Protein AF-A0A418X822-F1 (afdb_monomer_lite)

Foldseek 3Di:
DDDDPPVVVVVVVVVVVVPPPPPPLPQQAAFDLPQLLFDDPVDPAAAAAEDAFAALQQDLQLLLCQQFQADPPHLCNLVSPVCVVVLSVCLQPQADDLVVLSVLLVVLSVQRVPDDYHPVLVVSLQVLLFVLLQSLLVVLLVVLVVLCVDPSSVVQQDDDVPDNGLNNVSVPQDPGSVVLVVVCVPDADRPAPDHDSSNVSVVSSSNNGRRLSVVSCVQNVVSHPDPHHQQAYEHQDEDQCALRPVNDAGSQGLLSVLVSQLSSCNSNVNNYAYAREADLRQQVVAQDPVSGGPRVVSNCCSVVPRPHQAHEAEQLSAAALADLQPDQVQPPDPRHDPCCRDNCNRVSSRVSSVVVLVVCQVVVHAYEYALELGRHSDNVSSCSSALVSVVVNLVVRPRHAYEHECQQPLGPPDPPCPRNVSSVVLADCDPRHSNVRYHYDNYD

Radius of gyration: 23.37 Å; chains: 1; bounding box: 84×57×50 Å

Structure (mmCIF, N/CA/C/O backbone):
data_AF-A0A418X822-F1
#
_entry.id   AF-A0A418X822-F1
#
loop_
_atom_site.group_PDB
_atom_site.id
_atom_site.type_symbol
_atom_site.label_atom_id
_atom_site.label_alt_id
_atom_site.label_comp_id
_atom_site.label_asym_id
_atom_site.label_entity_id
_atom_site.label_seq_id
_atom_site.pdbx_PDB_ins_code
_atom_site.Cartn_x
_atom_site.Cartn_y
_atom_site.Cartn_z
_atom_site.occupancy
_atom_site.B_iso_or_equiv
_atom_site.auth_seq_id
_atom_site.auth_comp_id
_atom_site.auth_asym_id
_atom_site.auth_atom_id
_atom_site.pdbx_PDB_model_num
ATOM 1 N N . MET A 1 1 ? -56.379 -22.289 -14.860 1.00 42.38 1 MET A N 1
ATOM 2 C CA . MET A 1 1 ? -56.435 -21.810 -16.254 1.00 42.38 1 MET A CA 1
ATOM 3 C C . MET A 1 1 ? -56.665 -20.315 -16.218 1.00 42.38 1 MET A C 1
ATOM 5 O O . MET A 1 1 ? -57.779 -19.919 -15.931 1.00 42.38 1 MET A O 1
ATOM 9 N N . ILE A 1 2 ? -55.594 -19.544 -16.388 1.00 32.06 2 ILE A N 1
ATOM 10 C CA . ILE A 1 2 ? -55.506 -18.194 -16.966 1.00 32.06 2 ILE A CA 1
ATOM 11 C C . ILE A 1 2 ? -53.992 -18.033 -17.164 1.00 32.06 2 ILE A C 1
ATOM 13 O O . ILE A 1 2 ? -53.235 -17.953 -16.198 1.00 32.06 2 ILE A O 1
ATOM 17 N N . ASP A 1 3 ? -53.572 -18.178 -18.418 1.00 32.69 3 ASP A N 1
ATOM 18 C CA . ASP A 1 3 ? -52.209 -17.958 -18.891 1.00 32.69 3 ASP A CA 1
ATOM 19 C C . ASP A 1 3 ? -51.968 -16.448 -18.984 1.00 32.69 3 ASP A C 1
ATOM 21 O O . ASP A 1 3 ? -52.696 -15.753 -19.691 1.00 32.69 3 ASP A O 1
ATOM 25 N N . ASP A 1 4 ? -50.948 -15.946 -18.285 1.00 33.25 4 ASP A N 1
ATOM 26 C CA . ASP A 1 4 ? -50.451 -14.578 -18.456 1.00 33.25 4 ASP A CA 1
ATOM 27 C C . ASP A 1 4 ? -49.202 -14.600 -19.366 1.00 33.25 4 ASP A C 1
ATOM 29 O O . ASP A 1 4 ? -48.134 -15.076 -18.949 1.00 33.25 4 ASP A O 1
ATOM 33 N N . PRO A 1 5 ? -49.306 -14.113 -20.617 1.00 33.47 5 PRO A N 1
ATOM 34 C CA . PRO A 1 5 ? -48.223 -14.139 -21.597 1.00 33.47 5 PRO A CA 1
ATOM 35 C C . PRO A 1 5 ? -47.084 -13.145 -21.299 1.00 33.47 5 PRO A C 1
ATOM 37 O O . PRO A 1 5 ? -46.045 -13.208 -21.958 1.00 33.47 5 PRO A O 1
ATOM 40 N N . HIS A 1 6 ? -47.195 -12.282 -20.281 1.00 33.06 6 HIS A N 1
ATOM 41 C CA . HIS A 1 6 ? -46.160 -11.288 -19.968 1.00 33.06 6 HIS A CA 1
ATOM 42 C C . HIS A 1 6 ? -45.036 -11.799 -19.050 1.00 33.06 6 HIS A C 1
ATOM 44 O O . HIS A 1 6 ? -43.969 -11.187 -18.983 1.00 33.06 6 HIS A O 1
ATOM 50 N N . ARG A 1 7 ? -45.188 -12.971 -18.415 1.00 34.16 7 ARG A N 1
ATOM 51 C CA . ARG A 1 7 ? -44.126 -13.575 -17.579 1.00 34.16 7 ARG A CA 1
ATOM 52 C C . ARG A 1 7 ? -43.014 -14.283 -18.359 1.00 34.16 7 ARG A C 1
ATOM 54 O O . ARG A 1 7 ? -41.956 -14.549 -17.793 1.00 34.16 7 ARG A O 1
ATOM 61 N N . ARG A 1 8 ? -43.210 -14.572 -19.651 1.00 33.53 8 ARG A N 1
ATOM 62 C CA . ARG A 1 8 ? -42.207 -15.276 -20.477 1.00 33.53 8 ARG A CA 1
ATOM 63 C C . ARG A 1 8 ? -41.176 -14.350 -21.131 1.00 33.53 8 ARG A C 1
ATOM 65 O O . ARG A 1 8 ? -40.093 -14.815 -21.468 1.00 33.53 8 ARG A O 1
ATOM 72 N N . ALA A 1 9 ? -41.448 -13.047 -21.224 1.00 32.00 9 ALA A N 1
ATOM 73 C CA . ALA A 1 9 ? -40.507 -12.083 -21.803 1.00 32.00 9 ALA A CA 1
ATOM 74 C C . ALA A 1 9 ? -39.398 -11.634 -20.827 1.00 32.00 9 ALA A C 1
ATOM 76 O O . ALA A 1 9 ? -38.329 -11.228 -21.268 1.00 32.00 9 ALA A O 1
ATOM 77 N N . PHE A 1 10 ? -39.599 -11.758 -19.508 1.00 32.06 10 PHE A N 1
ATOM 78 C CA . PHE A 1 10 ? -38.587 -11.358 -18.516 1.00 32.06 10 PHE A CA 1
ATOM 79 C C . PHE A 1 10 ? -37.545 -12.456 -18.231 1.00 32.06 10 PHE A C 1
ATOM 81 O O . PHE A 1 10 ? -36.406 -12.162 -17.883 1.00 32.06 10 PHE A O 1
ATOM 88 N N . ILE A 1 11 ? -37.897 -13.730 -18.446 1.00 31.81 11 ILE A N 1
ATOM 89 C CA . ILE A 1 11 ? -36.970 -14.862 -18.265 1.00 31.81 11 ILE A CA 1
ATOM 90 C C . ILE A 1 11 ? -36.066 -15.053 -19.499 1.00 31.81 11 ILE A C 1
ATOM 92 O O . ILE A 1 11 ? -34.933 -15.508 -19.366 1.00 31.81 11 ILE A O 1
ATOM 96 N N . ALA A 1 12 ? -36.498 -14.620 -20.689 1.00 29.42 12 ALA A N 1
ATOM 97 C CA . ALA A 1 12 ? -35.682 -14.704 -21.904 1.00 29.42 12 ALA A CA 1
ATOM 98 C C . ALA A 1 12 ? -34.528 -13.676 -21.944 1.00 29.42 12 ALA A C 1
ATOM 100 O O . ALA A 1 12 ? -33.472 -13.971 -22.498 1.00 29.42 12 ALA A O 1
ATOM 101 N N . SER A 1 13 ? -34.674 -12.515 -21.295 1.00 29.12 13 SER A N 1
ATOM 102 C CA . SER A 1 13 ? -33.615 -11.488 -21.238 1.00 29.12 13 SER A CA 1
ATOM 103 C C . SER A 1 13 ? -32.595 -11.709 -20.113 1.00 29.12 13 SER A C 1
ATOM 105 O O . SER A 1 13 ? -31.505 -11.149 -20.162 1.00 29.12 13 SER A O 1
ATOM 107 N N . ALA A 1 14 ? -32.904 -12.555 -19.124 1.00 30.12 14 ALA A N 1
ATOM 108 C CA . ALA A 1 14 ? -31.971 -12.916 -18.051 1.00 30.12 14 ALA A CA 1
ATOM 109 C C . ALA A 1 14 ? -31.027 -14.073 -18.433 1.00 30.12 14 ALA A C 1
ATOM 111 O O . ALA A 1 14 ? -29.955 -14.211 -17.852 1.00 30.12 14 ALA A O 1
ATOM 112 N N . ILE A 1 15 ? -31.383 -14.880 -19.439 1.00 30.41 15 ILE A N 1
ATOM 113 C CA . ILE A 1 15 ? -30.555 -16.009 -19.897 1.00 30.41 15 ILE A CA 1
ATOM 114 C C . ILE A 1 15 ? -29.534 -15.567 -20.963 1.00 30.41 15 ILE A C 1
ATOM 116 O O . ILE A 1 15 ? -28.461 -16.156 -21.066 1.00 30.41 15 ILE A O 1
ATOM 120 N N . ALA A 1 16 ? -29.784 -14.468 -21.683 1.00 29.84 16 ALA A N 1
ATOM 121 C CA . ALA A 1 16 ? -28.857 -13.947 -22.693 1.00 29.84 16 ALA A CA 1
ATOM 122 C C . ALA A 1 16 ? -27.628 -13.203 -22.118 1.00 29.84 16 ALA A C 1
ATOM 124 O O . ALA A 1 16 ? -26.644 -13.030 -22.831 1.00 29.84 16 ALA A O 1
ATOM 125 N N . CYS A 1 17 ? -27.634 -12.822 -20.833 1.00 31.30 17 CYS A N 1
ATOM 126 C CA . CYS A 1 17 ? -26.486 -12.182 -20.166 1.00 31.30 17 CYS A CA 1
ATOM 127 C C . CYS A 1 17 ? -25.678 -13.127 -19.256 1.00 31.30 17 CYS A C 1
ATOM 129 O O . CYS A 1 17 ? -24.655 -12.719 -18.718 1.00 31.30 17 CYS A O 1
ATOM 131 N N . LEU A 1 18 ? -26.097 -14.390 -19.111 1.00 33.25 18 LEU A N 1
ATOM 132 C CA . LEU A 1 18 ? -25.361 -15.432 -18.372 1.00 33.25 18 LEU A CA 1
ATOM 133 C C . LEU A 1 18 ? -24.470 -16.299 -19.282 1.00 33.25 18 LEU A C 1
ATOM 135 O O . LEU A 1 18 ? -23.814 -17.221 -18.808 1.00 33.25 18 LEU A O 1
ATOM 139 N N . GLY A 1 19 ? -24.458 -16.007 -20.587 1.00 26.97 19 GLY A N 1
ATOM 140 C CA . GLY A 1 19 ? -23.707 -16.741 -21.608 1.00 26.97 19 GLY A CA 1
ATOM 141 C C . GLY A 1 19 ? -22.624 -15.927 -22.312 1.00 26.97 19 GLY A C 1
ATOM 142 O O . GLY A 1 19 ? -22.002 -16.448 -23.236 1.00 26.97 19 GLY A O 1
ATOM 143 N N . ALA A 1 20 ? -22.369 -14.679 -21.902 1.00 28.50 20 ALA A N 1
ATOM 144 C CA . ALA A 1 20 ? -21.093 -14.068 -22.246 1.00 28.50 20 ALA A CA 1
ATOM 145 C C . ALA A 1 20 ? -20.038 -14.872 -21.478 1.00 28.50 20 ALA A C 1
ATOM 147 O O . ALA A 1 20 ? -20.106 -14.891 -20.245 1.00 28.50 20 ALA A O 1
ATOM 148 N N . PRO A 1 21 ? -19.108 -15.580 -22.145 1.00 29.61 21 PRO A N 1
ATOM 149 C CA . PRO A 1 21 ? -17.983 -16.131 -21.422 1.00 29.61 21 PRO A CA 1
ATOM 150 C C . PRO A 1 21 ? -17.363 -14.944 -20.689 1.00 29.61 21 PRO A C 1
ATOM 152 O O . PRO A 1 21 ? -16.939 -13.976 -21.326 1.00 29.61 21 PRO A O 1
ATOM 155 N N . LEU A 1 22 ? -17.321 -15.003 -19.350 1.00 35.72 22 LEU A N 1
ATOM 156 C CA . LEU A 1 22 ? -16.230 -14.351 -18.631 1.00 35.72 22 LEU A CA 1
ATOM 157 C C . LEU A 1 22 ? -15.003 -14.652 -19.488 1.00 35.72 22 LEU A C 1
ATOM 159 O O . LEU A 1 22 ? -14.842 -15.840 -19.800 1.00 35.72 22 LEU A O 1
ATOM 163 N N . PRO A 1 23 ? -14.240 -13.648 -19.972 1.00 36.28 23 PRO A N 1
ATOM 164 C CA . PRO A 1 23 ? -13.042 -13.935 -20.741 1.00 36.28 23 PRO A CA 1
ATOM 165 C C . PRO A 1 23 ? -12.311 -14.959 -19.900 1.00 36.28 23 PRO A C 1
ATOM 167 O O . PRO A 1 23 ? -12.003 -14.669 -18.743 1.00 36.28 23 PRO A O 1
ATOM 170 N N . ALA A 1 24 ? -12.248 -16.197 -20.404 1.00 37.31 24 ALA A N 1
ATOM 171 C CA . ALA A 1 24 ? -11.705 -17.298 -19.644 1.00 37.31 24 ALA A CA 1
ATOM 172 C C . ALA A 1 24 ? -10.335 -16.780 -19.258 1.00 37.31 24 ALA A C 1
ATOM 174 O O . ALA A 1 24 ? -9.551 -16.486 -20.163 1.00 37.31 24 ALA A O 1
ATOM 175 N N . LEU A 1 25 ? -10.119 -16.515 -17.963 1.00 43.88 25 LEU A N 1
ATOM 176 C CA . LEU A 1 25 ? -8.808 -16.141 -17.463 1.00 43.88 25 LEU A CA 1
ATOM 177 C C . LEU A 1 25 ? -7.934 -17.258 -17.996 1.00 43.88 25 LEU A C 1
ATOM 179 O O . LEU A 1 25 ? -8.120 -18.411 -17.595 1.00 43.88 25 LEU A O 1
ATOM 183 N N . ALA A 1 26 ? -7.158 -16.948 -19.041 1.00 47.16 26 ALA A N 1
ATOM 184 C CA . ALA A 1 26 ? -6.394 -17.937 -19.771 1.00 47.16 26 ALA A CA 1
ATOM 185 C C . ALA A 1 26 ? -5.609 -18.648 -18.690 1.00 47.16 26 ALA A C 1
ATOM 187 O O . ALA A 1 26 ? -4.900 -17.966 -17.962 1.00 47.16 26 ALA A O 1
ATOM 188 N N . ARG A 1 27 ? -5.886 -19.941 -18.485 1.00 49.88 27 ARG A N 1
ATOM 189 C CA . ARG A 1 27 ? -5.492 -20.672 -17.280 1.00 49.88 27 ARG A CA 1
ATOM 190 C C . ARG A 1 27 ? -3.998 -20.428 -17.063 1.00 49.88 27 ARG A C 1
ATOM 192 O O . ARG A 1 27 ? -3.182 -20.949 -17.823 1.00 49.88 27 ARG A O 1
ATOM 199 N N . ILE A 1 28 ? -3.675 -19.529 -16.134 1.00 53.06 28 ILE A N 1
ATOM 200 C CA . ILE A 1 28 ? -2.300 -19.165 -15.822 1.00 53.06 28 ILE A CA 1
ATOM 201 C C . ILE A 1 28 ? -1.822 -20.342 -14.984 1.00 53.06 28 ILE A C 1
ATOM 203 O O . ILE A 1 28 ? -2.357 -20.584 -13.904 1.00 53.06 28 ILE A O 1
ATOM 207 N N . ASP A 1 29 ? -0.914 -21.146 -15.525 1.00 49.41 29 ASP A N 1
ATOM 208 C CA . ASP A 1 29 ? -0.327 -22.233 -14.748 1.00 49.41 29 ASP A CA 1
ATOM 209 C C . ASP A 1 29 ? 0.813 -21.658 -13.888 1.00 49.41 29 ASP A C 1
ATOM 211 O O . ASP A 1 29 ? 1.578 -20.826 -14.384 1.00 49.41 29 ASP A O 1
ATOM 215 N N . PRO A 1 30 ? 0.933 -22.062 -12.613 1.00 54.09 30 PRO A N 1
ATOM 216 C CA . PRO A 1 30 ? 1.971 -21.579 -11.702 1.00 54.09 30 PRO A CA 1
ATOM 217 C C . PRO A 1 30 ? 3.357 -22.130 -12.076 1.00 54.09 30 PRO A C 1
ATOM 219 O O . PRO A 1 30 ? 3.464 -23.273 -12.525 1.00 54.09 30 PRO A O 1
ATOM 222 N N . VAL A 1 31 ? 4.432 -21.347 -11.887 1.00 63.03 31 VAL A N 1
ATOM 223 C CA . VAL A 1 31 ? 5.757 -21.671 -12.458 1.00 63.03 31 VAL A CA 1
ATOM 224 C C . VAL A 1 31 ? 6.971 -21.429 -11.529 1.00 63.03 31 VAL A C 1
ATOM 226 O O . VAL A 1 31 ? 6.958 -20.554 -10.671 1.00 63.03 31 VAL A O 1
ATOM 229 N N . CYS A 1 32 ? 8.060 -22.180 -11.812 1.00 66.69 32 CYS A N 1
ATOM 230 C CA . CYS A 1 32 ? 9.435 -22.116 -11.282 1.00 66.69 32 CYS A CA 1
ATOM 231 C C . CYS A 1 32 ? 9.448 -22.336 -9.768 1.00 66.69 32 CYS A C 1
ATOM 233 O O . CYS A 1 32 ? 10.233 -21.729 -9.042 1.00 66.69 32 CYS A O 1
ATOM 235 N N . VAL A 1 33 ? 8.579 -23.229 -9.283 1.00 60.28 33 VAL A N 1
ATOM 236 C CA . VAL A 1 33 ? 8.403 -23.531 -7.852 1.00 60.28 33 VAL A CA 1
ATOM 237 C C . VAL A 1 33 ? 9.742 -23.838 -7.169 1.00 60.28 33 VAL A C 1
ATOM 239 O O . VAL A 1 33 ? 9.928 -23.477 -6.010 1.00 60.28 33 VAL A O 1
ATOM 242 N N . ASN A 1 34 ? 10.692 -24.401 -7.923 1.00 61.75 34 ASN A N 1
ATOM 243 C CA . ASN A 1 34 ? 11.988 -24.864 -7.443 1.00 61.75 34 ASN A CA 1
ATOM 244 C C . ASN A 1 34 ? 13.178 -23.974 -7.840 1.00 61.75 34 ASN A C 1
ATOM 246 O O . ASN A 1 34 ? 14.292 -24.487 -7.819 1.00 61.75 34 ASN A O 1
ATOM 250 N N . ASP A 1 35 ? 13.004 -22.709 -8.249 1.00 73.50 35 ASP A N 1
ATOM 251 C CA . ASP A 1 35 ? 14.168 -21.846 -8.520 1.00 73.50 35 ASP A CA 1
ATOM 252 C C . ASP A 1 35 ? 14.951 -21.598 -7.206 1.00 73.50 35 ASP A C 1
ATOM 254 O O . ASP A 1 35 ? 14.470 -20.864 -6.333 1.00 73.50 35 ASP A O 1
ATOM 258 N N . PRO A 1 36 ? 16.160 -22.184 -7.041 1.00 73.19 36 PRO A N 1
ATOM 259 C CA . PRO A 1 36 ? 16.925 -22.078 -5.803 1.00 73.19 36 PRO A CA 1
ATOM 260 C C . PRO A 1 36 ? 17.447 -20.656 -5.541 1.00 73.19 36 PRO A C 1
ATOM 262 O O . PRO A 1 36 ? 17.922 -20.359 -4.443 1.00 73.19 36 PRO A O 1
ATOM 265 N N . ALA A 1 37 ? 17.376 -19.755 -6.530 1.00 72.62 37 ALA A N 1
ATOM 266 C CA . ALA A 1 37 ? 17.734 -18.355 -6.342 1.00 72.62 37 ALA A CA 1
ATOM 267 C C . ALA A 1 37 ? 16.722 -17.612 -5.453 1.00 72.62 37 ALA A C 1
ATOM 269 O O . ALA A 1 37 ? 17.111 -16.673 -4.757 1.00 72.62 37 ALA A O 1
ATOM 270 N N . ILE A 1 38 ? 15.458 -18.050 -5.441 1.00 75.19 38 ILE A N 1
ATOM 271 C CA . ILE A 1 38 ? 14.352 -17.378 -4.737 1.00 75.19 38 ILE A CA 1
ATOM 272 C C . ILE A 1 38 ? 13.680 -18.246 -3.668 1.00 75.19 38 ILE A C 1
ATOM 274 O O . ILE A 1 38 ? 12.797 -17.764 -2.968 1.00 75.19 38 ILE A O 1
ATOM 278 N N . SER A 1 39 ? 14.061 -19.517 -3.520 1.00 77.44 39 SER A N 1
ATOM 279 C CA . SER A 1 39 ? 13.488 -20.404 -2.501 1.00 77.44 39 SER A CA 1
ATOM 280 C C . SER A 1 39 ? 14.402 -21.562 -2.179 1.00 77.44 39 SER A C 1
ATOM 282 O O . SER A 1 39 ? 15.078 -22.086 -3.056 1.00 77.44 39 SER A O 1
ATOM 284 N N . ASP A 1 40 ? 14.390 -21.997 -0.927 1.00 81.38 40 ASP A N 1
ATOM 285 C CA . ASP A 1 40 ? 15.124 -23.180 -0.497 1.00 81.38 40 ASP A CA 1
ATOM 286 C C . ASP A 1 40 ? 14.212 -24.032 0.388 1.00 81.38 40 ASP A C 1
ATOM 288 O O . ASP A 1 40 ? 14.035 -23.754 1.572 1.00 81.38 40 ASP A O 1
ATOM 292 N N . MET A 1 41 ? 13.635 -25.090 -0.193 1.00 79.25 41 MET A N 1
ATOM 293 C CA . MET A 1 41 ? 12.719 -26.000 0.509 1.00 79.25 41 MET A CA 1
ATOM 294 C C . MET A 1 41 ? 13.379 -26.746 1.680 1.00 79.25 41 MET A C 1
ATOM 296 O O . MET A 1 41 ? 12.677 -27.328 2.505 1.00 79.25 41 MET A O 1
ATOM 300 N N . ALA A 1 42 ? 14.714 -26.751 1.771 1.00 84.88 42 ALA A N 1
ATOM 301 C CA . ALA A 1 42 ? 15.433 -27.320 2.907 1.00 84.88 42 ALA A CA 1
ATOM 302 C C . ALA A 1 42 ? 15.568 -26.334 4.085 1.00 84.88 42 ALA A C 1
ATOM 304 O O . ALA A 1 42 ? 16.138 -26.690 5.123 1.00 84.88 42 ALA A O 1
ATOM 305 N N . LYS A 1 43 ? 15.083 -25.093 3.947 1.00 86.00 43 LYS A N 1
ATOM 306 C CA . LYS A 1 43 ? 15.133 -24.052 4.981 1.00 86.00 43 LYS A CA 1
ATOM 307 C C . LYS A 1 43 ? 13.739 -23.759 5.541 1.00 86.00 43 LYS A C 1
ATOM 309 O O . LYS A 1 43 ? 12.735 -24.044 4.895 1.00 86.00 43 LYS A O 1
ATOM 314 N N . PRO A 1 44 ? 13.657 -23.193 6.761 1.00 89.00 44 PRO A N 1
ATOM 315 C CA . PRO A 1 44 ? 12.393 -22.698 7.288 1.00 89.00 44 PRO A CA 1
ATOM 316 C C . PRO A 1 44 ? 11.778 -21.635 6.375 1.00 89.00 44 PRO A C 1
ATOM 318 O O . PRO A 1 44 ? 12.493 -20.755 5.891 1.00 89.00 44 PRO A O 1
ATOM 321 N N . LEU A 1 45 ? 10.452 -21.695 6.234 1.00 88.19 45 LEU A N 1
ATOM 322 C CA . LEU A 1 45 ? 9.659 -20.725 5.486 1.00 88.19 45 LEU A CA 1
ATOM 323 C C . LEU A 1 45 ? 9.949 -19.301 5.973 1.00 88.19 45 LEU A C 1
ATOM 325 O O . LEU A 1 45 ? 9.813 -19.004 7.163 1.00 88.19 45 LEU A O 1
ATOM 329 N N . THR A 1 46 ? 10.310 -18.419 5.048 1.00 89.88 46 THR A N 1
ATOM 330 C CA . THR A 1 46 ? 10.491 -16.993 5.327 1.00 89.88 46 THR A CA 1
ATOM 331 C C . THR A 1 46 ? 9.409 -16.197 4.611 1.00 89.88 46 THR A C 1
ATOM 333 O O . THR A 1 46 ? 9.263 -16.270 3.391 1.00 89.88 46 THR A O 1
ATOM 336 N N . ILE A 1 47 ? 8.643 -15.436 5.391 1.00 90.25 47 ILE A N 1
ATOM 337 C CA . ILE A 1 47 ? 7.515 -14.641 4.910 1.00 90.25 47 ILE A CA 1
ATOM 338 C C . ILE A 1 47 ? 7.830 -13.170 5.153 1.00 90.25 47 ILE A C 1
ATOM 340 O O . ILE A 1 47 ? 8.014 -12.776 6.306 1.00 90.25 47 ILE A O 1
ATOM 344 N N . ASP A 1 48 ? 7.833 -12.360 4.098 1.00 91.31 48 ASP A N 1
ATOM 345 C CA . ASP A 1 48 ? 7.660 -10.919 4.260 1.00 91.31 48 ASP A CA 1
ATOM 346 C C . ASP A 1 48 ? 6.159 -10.617 4.237 1.00 91.31 48 ASP A C 1
ATOM 348 O O . ASP A 1 48 ? 5.478 -10.789 3.226 1.00 91.31 48 ASP A O 1
ATOM 352 N N . THR A 1 49 ? 5.623 -10.205 5.384 1.00 91.31 49 THR A N 1
ATOM 353 C CA . THR A 1 49 ? 4.185 -9.945 5.543 1.00 91.31 49 THR A CA 1
ATOM 354 C C . THR A 1 49 ? 3.764 -8.531 5.129 1.00 91.31 49 THR A C 1
ATOM 356 O O . THR A 1 49 ? 2.572 -8.215 5.183 1.00 91.31 49 THR A O 1
ATOM 359 N N . HIS A 1 50 ? 4.708 -7.672 4.735 1.00 91.50 50 HIS A N 1
ATOM 360 C CA . HIS A 1 50 ? 4.475 -6.245 4.545 1.00 91.50 50 HIS A CA 1
ATOM 361 C C . HIS A 1 50 ? 5.217 -5.679 3.330 1.00 91.50 50 HIS A C 1
ATOM 363 O O . HIS A 1 50 ? 5.990 -4.725 3.426 1.00 91.50 50 HIS A O 1
ATOM 369 N N . THR A 1 51 ? 4.883 -6.189 2.149 1.00 92.44 51 THR A N 1
ATOM 370 C CA . THR A 1 51 ? 5.373 -5.643 0.879 1.00 92.44 51 THR A CA 1
ATOM 371 C C . THR A 1 51 ? 4.326 -4.753 0.214 1.00 92.44 51 THR A C 1
ATOM 373 O O . THR A 1 51 ? 3.157 -4.732 0.606 1.00 92.44 51 THR A O 1
ATOM 376 N N . HIS A 1 52 ? 4.728 -3.998 -0.807 1.00 93.19 52 HIS A N 1
ATOM 377 C CA . HIS A 1 52 ? 3.820 -3.210 -1.639 1.00 93.19 52 HIS A CA 1
ATOM 378 C C . HIS A 1 52 ? 4.209 -3.369 -3.108 1.00 93.19 52 HIS A C 1
ATOM 380 O O . HIS A 1 52 ? 5.361 -3.135 -3.464 1.00 93.19 52 HIS A O 1
ATOM 386 N N . PHE A 1 53 ? 3.251 -3.731 -3.964 1.00 93.12 53 PHE A N 1
ATOM 387 C CA . PHE A 1 53 ? 3.451 -3.827 -5.413 1.00 93.12 53 PHE A CA 1
ATOM 388 C C . PHE A 1 53 ? 2.412 -2.966 -6.125 1.00 93.12 53 PHE A C 1
ATOM 390 O O . PHE A 1 53 ? 1.253 -3.354 -6.254 1.00 93.12 53 PHE A O 1
ATOM 397 N N . PHE A 1 54 ? 2.832 -1.787 -6.569 1.00 90.19 54 PHE A N 1
ATOM 398 C CA . PHE A 1 54 ? 2.005 -0.843 -7.316 1.00 90.19 54 PHE A CA 1
ATOM 399 C C . PHE A 1 54 ? 2.821 -0.178 -8.428 1.00 90.19 54 PHE A C 1
ATOM 401 O O . PHE A 1 54 ? 4.047 -0.311 -8.479 1.00 90.19 54 PHE A O 1
ATOM 408 N N . ASN A 1 55 ? 2.136 0.521 -9.331 1.00 92.38 55 ASN A N 1
ATOM 409 C CA . ASN A 1 55 ? 2.754 1.344 -10.366 1.00 92.38 55 ASN A CA 1
ATOM 410 C C . ASN A 1 55 ? 2.120 2.745 -10.452 1.00 92.38 55 ASN A C 1
ATOM 412 O O . ASN A 1 55 ? 1.252 3.109 -9.657 1.00 92.38 55 ASN A O 1
ATOM 416 N N . GLY A 1 56 ? 2.546 3.543 -11.438 1.00 90.12 56 GLY A N 1
ATOM 417 C CA . GLY A 1 56 ? 2.113 4.934 -11.635 1.00 90.12 56 GLY A CA 1
ATOM 418 C C . GLY A 1 56 ? 0.603 5.158 -11.681 1.00 90.12 56 GLY A C 1
ATOM 419 O O . GLY A 1 56 ? 0.138 6.237 -11.320 1.00 90.12 56 GLY A O 1
ATOM 420 N N . ARG A 1 57 ? -0.172 4.146 -12.084 1.00 93.94 57 ARG A N 1
ATOM 421 C CA . ARG A 1 57 ? -1.627 4.234 -12.281 1.00 93.94 57 ARG A CA 1
ATOM 422 C C . ARG A 1 57 ? -2.450 3.844 -11.059 1.00 93.94 57 ARG A C 1
ATOM 424 O O . ARG A 1 57 ? -3.671 3.958 -11.121 1.00 93.94 57 ARG A O 1
ATOM 431 N N . ASP A 1 58 ? -1.807 3.421 -9.972 1.00 93.31 58 ASP A N 1
ATOM 432 C CA . ASP A 1 58 ? -2.491 2.991 -8.744 1.00 93.31 58 ASP A CA 1
ATOM 433 C C . ASP A 1 58 ? -2.716 4.101 -7.740 1.00 93.31 58 ASP A C 1
ATOM 435 O O . ASP A 1 58 ? -3.562 3.966 -6.858 1.00 93.31 58 ASP A O 1
ATOM 439 N N . LEU A 1 59 ? -1.949 5.184 -7.861 1.00 90.12 59 LEU A N 1
ATOM 440 C CA . LEU A 1 59 ? -1.873 6.226 -6.854 1.00 90.12 59 LEU A CA 1
ATOM 441 C C . LEU A 1 59 ? -2.289 7.577 -7.419 1.00 90.12 59 LEU A C 1
ATOM 443 O O . LEU A 1 59 ? -2.012 7.942 -8.565 1.00 90.12 59 LEU A O 1
ATOM 447 N N . GLN A 1 60 ? -2.903 8.369 -6.548 1.00 91.12 60 GLN A N 1
ATOM 448 C CA . GLN A 1 60 ? -3.073 9.804 -6.732 1.00 91.12 60 GLN A CA 1
ATOM 449 C C . GLN A 1 60 ? -1.717 10.474 -6.474 1.00 91.12 60 GLN A C 1
ATOM 451 O O . GLN A 1 60 ? -1.530 11.088 -5.429 1.00 91.12 60 GLN A O 1
ATOM 456 N N . VAL A 1 61 ? -0.741 10.278 -7.372 1.00 88.31 61 VAL A N 1
ATOM 457 C CA . VAL A 1 61 ? 0.688 10.589 -7.147 1.00 88.31 61 VAL A CA 1
ATOM 458 C C . VAL A 1 61 ? 0.898 11.987 -6.574 1.00 88.31 61 VAL A C 1
ATOM 460 O O . VAL A 1 61 ? 1.654 12.150 -5.618 1.00 88.31 61 VAL A O 1
ATOM 463 N N . LYS A 1 62 ? 0.187 12.992 -7.099 1.00 87.62 62 LYS A N 1
ATOM 464 C CA . LYS A 1 62 ? 0.257 14.361 -6.584 1.00 87.62 62 LYS A CA 1
ATOM 465 C C . LYS A 1 62 ? -0.136 14.429 -5.113 1.00 87.62 62 LYS A C 1
ATOM 467 O O . LYS A 1 62 ? 0.590 14.996 -4.299 1.00 87.62 62 LYS A O 1
ATOM 472 N N . GLU A 1 63 ? -1.316 13.916 -4.791 1.00 89.50 63 GLU A N 1
ATOM 473 C CA . GLU A 1 63 ? -1.905 14.045 -3.462 1.00 89.50 63 GLU A CA 1
ATOM 474 C C . GLU A 1 63 ? -1.193 13.136 -2.456 1.00 89.50 63 GLU A C 1
ATOM 476 O O . GLU A 1 63 ? -0.960 13.551 -1.329 1.00 89.50 63 GLU A O 1
ATOM 481 N N . PHE A 1 64 ? -0.751 11.950 -2.879 1.00 88.62 64 PHE A N 1
ATOM 482 C CA . PHE A 1 64 ? 0.103 11.070 -2.085 1.00 88.62 64 PHE A CA 1
ATOM 483 C C . PHE A 1 64 ? 1.408 11.780 -1.723 1.00 88.62 64 PHE A C 1
ATOM 485 O O . PHE A 1 64 ? 1.651 12.080 -0.558 1.00 88.62 64 PHE A O 1
ATOM 492 N N . LEU A 1 65 ? 2.209 12.187 -2.709 1.00 83.44 65 LEU A N 1
ATOM 493 C CA . LEU A 1 65 ? 3.492 12.820 -2.411 1.00 83.44 65 LEU A CA 1
ATOM 494 C C . LEU A 1 65 ? 3.324 14.104 -1.584 1.00 83.44 65 LEU A C 1
ATOM 496 O O . LEU A 1 65 ? 4.053 14.288 -0.613 1.00 83.44 65 LEU A O 1
ATOM 500 N N . SER A 1 66 ? 2.368 14.975 -1.934 1.00 82.94 66 SER A N 1
ATOM 501 C CA . SER A 1 66 ? 2.223 16.295 -1.291 1.00 82.94 66 SER A CA 1
ATOM 502 C C . SER A 1 66 ? 1.562 16.266 0.083 1.00 82.94 66 SER A C 1
ATOM 504 O O . SER A 1 66 ? 1.752 17.209 0.852 1.00 82.94 66 SER A O 1
ATOM 506 N N . GLN A 1 67 ? 0.770 15.235 0.392 1.00 85.06 67 GLN A N 1
ATOM 507 C CA . GLN A 1 67 ? 0.070 15.145 1.672 1.00 85.06 67 GLN A CA 1
ATOM 508 C C . GLN A 1 67 ? 0.711 14.122 2.617 1.00 85.06 67 GLN A C 1
ATOM 510 O O . GLN A 1 67 ? 0.687 14.339 3.825 1.00 85.06 67 GLN A O 1
ATOM 515 N N . THR A 1 68 ? 1.287 13.025 2.114 1.00 82.88 68 THR A N 1
ATOM 516 C CA . THR A 1 68 ? 1.745 11.914 2.965 1.00 82.88 68 THR A CA 1
ATOM 517 C C . THR A 1 68 ? 3.256 11.835 3.102 1.00 82.88 68 THR A C 1
ATOM 519 O O . THR A 1 68 ? 3.757 11.758 4.225 1.00 82.88 68 THR A O 1
ATOM 522 N N . THR A 1 69 ? 3.966 11.832 1.974 1.00 75.38 69 THR A N 1
ATOM 523 C CA . THR A 1 69 ? 5.376 11.412 1.913 1.00 75.38 69 THR A CA 1
ATOM 524 C C . THR A 1 69 ? 6.333 12.585 2.067 1.00 75.38 69 THR A C 1
ATOM 526 O O . THR A 1 69 ? 7.316 12.499 2.797 1.00 75.38 69 THR A O 1
ATOM 529 N N . VAL A 1 70 ? 6.034 13.709 1.416 1.00 73.56 70 VAL A N 1
ATOM 530 C CA . VAL A 1 70 ? 6.887 14.896 1.426 1.00 73.56 70 VAL A CA 1
ATOM 531 C C . VAL A 1 70 ? 6.237 15.955 2.305 1.00 73.56 70 VAL A C 1
ATOM 533 O O . VAL A 1 70 ? 5.297 16.638 1.902 1.00 73.56 70 VAL A O 1
ATOM 536 N N . GLY A 1 71 ? 6.723 16.063 3.543 1.00 68.94 71 GLY A N 1
ATOM 537 C CA . GLY A 1 71 ? 6.238 17.061 4.496 1.00 68.94 71 GLY A CA 1
ATOM 538 C C . GLY A 1 71 ? 6.578 18.496 4.066 1.00 68.94 71 GLY A C 1
ATOM 539 O O . GLY A 1 71 ? 7.533 18.679 3.315 1.00 68.94 71 GLY A O 1
ATOM 540 N N . PRO A 1 72 ? 5.865 19.524 4.570 1.00 68.50 72 PRO A N 1
ATOM 541 C CA . PRO A 1 72 ? 6.135 20.931 4.249 1.00 68.50 72 PRO A CA 1
ATOM 542 C C . PRO A 1 72 ? 7.575 21.391 4.500 1.00 68.50 72 PRO A C 1
ATOM 544 O O . PRO A 1 72 ? 8.048 22.301 3.824 1.00 68.50 72 PRO A O 1
ATOM 547 N N . ASP A 1 73 ? 8.253 20.746 5.449 1.00 64.56 73 ASP A N 1
ATOM 548 C CA . ASP A 1 73 ? 9.633 21.042 5.839 1.00 64.56 73 ASP A CA 1
ATOM 549 C C . ASP A 1 73 ? 10.670 20.295 4.977 1.00 64.56 73 ASP A C 1
ATOM 551 O O . ASP A 1 73 ? 11.870 20.514 5.116 1.00 64.56 73 ASP A O 1
ATOM 555 N N . SER A 1 74 ? 10.225 19.400 4.086 1.00 67.06 74 SER A N 1
ATOM 556 C CA . SER A 1 74 ? 11.105 18.663 3.182 1.00 67.06 74 SER A CA 1
ATOM 557 C C . SER A 1 74 ? 11.601 19.550 2.047 1.00 67.06 74 SER A C 1
ATOM 559 O O . SER A 1 74 ? 10.858 20.334 1.454 1.00 67.06 74 SER A O 1
ATOM 561 N N . GLU A 1 75 ? 12.850 19.332 1.655 1.00 63.84 75 GLU A N 1
ATOM 562 C CA . GLU A 1 75 ? 13.467 20.005 0.517 1.00 63.84 75 GLU A CA 1
ATOM 563 C C . GLU A 1 75 ? 12.756 19.729 -0.815 1.00 63.84 75 GLU A C 1
ATOM 565 O O . GLU A 1 75 ? 12.799 20.552 -1.726 1.00 63.84 75 GLU A O 1
ATOM 570 N N . LEU A 1 76 ? 12.058 18.594 -0.907 1.00 66.06 76 LEU A N 1
ATOM 571 C CA . LEU A 1 76 ? 11.287 18.192 -2.081 1.00 66.06 76 LEU A CA 1
ATOM 572 C C . LEU A 1 76 ? 9.871 18.771 -2.085 1.00 66.06 76 LEU A C 1
ATOM 574 O O . LEU A 1 76 ? 9.141 18.610 -3.063 1.00 66.06 76 LEU A O 1
ATOM 578 N N . TYR A 1 77 ? 9.447 19.448 -1.017 1.00 72.81 77 TYR A N 1
ATOM 579 C CA . TYR A 1 77 ? 8.085 19.962 -0.925 1.00 72.81 77 TYR A CA 1
ATOM 580 C C . TYR A 1 77 ? 7.745 20.977 -2.026 1.00 72.81 77 TYR A C 1
ATOM 582 O O . TYR A 1 77 ? 6.675 20.844 -2.625 1.00 72.81 77 TYR A O 1
ATOM 590 N N . PRO A 1 78 ? 8.622 21.939 -2.391 1.00 68.75 78 PRO A N 1
ATOM 591 C CA . PRO A 1 78 ? 8.366 22.829 -3.522 1.00 68.75 78 PRO A CA 1
ATOM 592 C C . PRO A 1 78 ? 8.216 22.075 -4.851 1.00 68.75 78 PRO A C 1
ATOM 594 O O . PRO A 1 78 ? 7.293 22.379 -5.609 1.00 68.75 78 PRO A O 1
ATOM 597 N N . LEU A 1 79 ? 9.051 21.051 -5.095 1.00 69.50 79 LEU A N 1
ATOM 598 C CA . LEU A 1 79 ? 8.967 20.172 -6.270 1.00 69.50 79 LEU A CA 1
ATOM 599 C C . LEU A 1 79 ? 7.596 19.504 -6.331 1.00 69.50 79 LEU A C 1
ATOM 601 O O . LEU A 1 79 ? 6.863 19.645 -7.303 1.00 69.50 79 LEU A O 1
ATOM 605 N N . VAL A 1 80 ? 7.228 18.792 -5.272 1.00 75.00 80 VAL A N 1
ATOM 606 C CA . VAL A 1 80 ? 5.997 18.005 -5.224 1.00 75.00 80 VAL A CA 1
ATOM 607 C C . VAL A 1 80 ? 4.757 18.899 -5.283 1.00 75.00 80 VAL A C 1
ATOM 609 O O . VAL A 1 80 ? 3.789 18.580 -5.975 1.00 75.00 80 VAL A O 1
ATOM 612 N N . LYS A 1 81 ? 4.783 20.054 -4.615 1.00 75.06 81 LYS A N 1
ATOM 613 C CA . LYS A 1 81 ? 3.678 21.017 -4.628 1.00 75.06 81 LYS A CA 1
ATOM 614 C C . LYS A 1 81 ? 3.507 21.685 -5.994 1.00 75.06 81 LYS A C 1
ATOM 616 O O . LYS A 1 81 ? 2.371 21.854 -6.438 1.00 75.06 81 LYS A O 1
ATOM 621 N N . GLY A 1 82 ? 4.605 22.072 -6.643 1.00 68.31 82 GLY A N 1
ATOM 622 C CA . GLY A 1 82 ? 4.587 22.734 -7.948 1.00 68.31 82 GLY A CA 1
ATOM 623 C C . GLY A 1 82 ? 4.328 21.771 -9.105 1.00 68.31 82 GLY A C 1
ATOM 624 O O . GLY A 1 82 ? 3.590 22.098 -10.030 1.00 68.31 82 GLY A O 1
ATOM 625 N N . LEU A 1 83 ? 4.888 20.563 -9.032 1.00 69.50 83 LEU A N 1
ATOM 626 C CA . LEU A 1 83 ? 4.974 19.629 -10.157 1.00 69.50 83 LEU A CA 1
ATOM 627 C C . LEU A 1 83 ? 4.213 18.329 -9.959 1.00 69.50 83 LEU A C 1
ATOM 629 O O . LEU A 1 83 ? 4.137 17.532 -10.890 1.00 69.50 83 LEU A O 1
ATOM 633 N N . GLY A 1 84 ? 3.613 18.099 -8.791 1.00 76.50 84 GLY A N 1
ATOM 634 C CA . GLY A 1 84 ? 2.893 16.858 -8.519 1.00 76.50 84 GLY A CA 1
ATOM 635 C C . GLY A 1 84 ? 1.809 16.564 -9.559 1.00 76.50 84 GLY A C 1
ATOM 636 O O . GLY A 1 84 ? 1.604 15.410 -9.909 1.00 76.50 84 GLY A O 1
ATOM 637 N N . GLY A 1 85 ? 1.170 17.595 -10.128 1.00 79.81 85 GLY A N 1
ATOM 638 C CA . GLY A 1 85 ? 0.209 17.425 -11.226 1.00 79.81 85 GLY A CA 1
ATOM 639 C C . GLY A 1 85 ? 0.840 16.895 -12.517 1.00 79.81 85 GLY A C 1
ATOM 640 O O . GLY A 1 85 ? 0.256 16.035 -13.169 1.00 79.81 85 GLY A O 1
ATOM 641 N N . MET A 1 86 ? 2.043 17.361 -12.856 1.00 74.00 86 MET A N 1
ATOM 642 C CA . MET A 1 86 ? 2.801 16.859 -14.001 1.00 74.00 86 MET A CA 1
ATOM 643 C C . MET A 1 86 ? 3.304 15.439 -13.737 1.00 74.00 86 MET A C 1
ATOM 645 O O . MET A 1 86 ? 3.056 14.567 -14.558 1.00 74.00 86 MET A O 1
ATOM 649 N N . LEU A 1 87 ? 3.916 15.178 -12.574 1.00 76.94 87 LEU A N 1
ATOM 650 C CA . LEU A 1 87 ? 4.360 13.833 -12.181 1.00 76.94 87 LEU A CA 1
ATOM 651 C C . LEU A 1 87 ? 3.204 12.829 -12.198 1.00 76.94 87 LEU A C 1
ATOM 653 O O . LEU A 1 87 ? 3.359 11.721 -12.702 1.00 76.94 87 LEU A O 1
ATOM 657 N N . GLN A 1 88 ? 2.026 13.231 -11.715 1.00 85.44 88 GLN A N 1
ATOM 658 C CA . GLN A 1 88 ? 0.813 12.427 -11.820 1.00 85.44 88 GLN A CA 1
ATOM 659 C C . GLN A 1 88 ? 0.401 12.205 -13.273 1.00 85.44 88 GLN A C 1
ATOM 661 O O . GLN A 1 88 ? 0.100 11.077 -13.640 1.00 85.44 88 GLN A O 1
ATOM 666 N N . GLY A 1 89 ? 0.406 13.249 -14.106 1.00 82.88 89 GLY A N 1
ATOM 667 C CA . GLY A 1 89 ? 0.128 13.124 -15.535 1.00 82.88 89 GLY A CA 1
ATOM 668 C C . GLY A 1 89 ? 1.045 12.100 -16.204 1.00 82.88 89 GLY A C 1
ATOM 669 O O . GLY A 1 89 ? 0.557 11.178 -16.848 1.00 82.88 89 GLY A O 1
ATOM 670 N N . LEU A 1 90 ? 2.354 12.203 -15.992 1.00 80.38 90 LEU A N 1
ATOM 671 C CA . LEU A 1 90 ? 3.338 11.276 -16.551 1.00 80.38 90 LEU A CA 1
ATOM 672 C C . LEU A 1 90 ? 3.125 9.852 -16.048 1.00 80.38 90 LEU A C 1
ATOM 674 O O . LEU A 1 90 ? 2.990 8.935 -16.853 1.00 80.38 90 LEU A O 1
ATOM 678 N N . ALA A 1 91 ? 3.003 9.677 -14.732 1.00 85.44 91 ALA A N 1
ATOM 679 C CA . ALA A 1 91 ? 2.743 8.380 -14.124 1.00 85.44 91 ALA A CA 1
ATOM 680 C C . ALA A 1 91 ? 1.454 7.746 -14.667 1.00 85.44 91 ALA A C 1
ATOM 682 O O . ALA A 1 91 ? 1.432 6.562 -14.977 1.00 85.44 91 ALA A O 1
ATOM 683 N N . TRP A 1 92 ? 0.385 8.522 -14.840 1.00 90.12 92 TRP A N 1
ATOM 684 C CA . TRP A 1 92 ? -0.901 8.011 -15.312 1.00 90.12 92 TRP A CA 1
ATOM 685 C C . TRP A 1 92 ? -0.910 7.634 -16.797 1.00 90.12 92 TRP A C 1
ATOM 687 O O . TRP A 1 92 ? -1.622 6.702 -17.171 1.00 90.12 92 TRP A O 1
ATOM 697 N N . HIS A 1 93 ? -0.145 8.338 -17.635 1.00 86.88 93 HIS A N 1
ATOM 698 C CA . HIS A 1 93 ? -0.128 8.109 -19.084 1.00 86.88 93 HIS A CA 1
ATOM 699 C C . HIS A 1 93 ? 0.932 7.102 -19.529 1.00 86.88 93 HIS A C 1
ATOM 701 O O . HIS A 1 93 ? 0.728 6.419 -20.529 1.00 86.88 93 HIS A O 1
ATOM 707 N N . LEU A 1 94 ? 2.061 7.032 -18.824 1.00 87.94 94 LEU A N 1
ATOM 708 C CA . LEU A 1 94 ? 3.228 6.269 -19.266 1.00 87.94 94 LEU A CA 1
ATOM 709 C C . LEU A 1 94 ? 3.446 4.990 -18.468 1.00 87.94 94 LEU A C 1
ATOM 711 O O . LEU A 1 94 ? 4.065 4.063 -18.988 1.00 87.94 94 LEU A O 1
ATOM 715 N N . ALA A 1 95 ? 2.943 4.906 -17.233 1.00 90.75 95 ALA A N 1
ATOM 716 C CA . ALA A 1 95 ? 2.984 3.637 -16.529 1.00 90.75 95 ALA A CA 1
ATOM 717 C C . ALA A 1 95 ? 2.035 2.624 -17.196 1.00 90.75 95 ALA A C 1
ATOM 719 O O . ALA A 1 95 ? 0.980 3.005 -17.721 1.00 90.75 95 ALA A O 1
ATOM 720 N N . PRO A 1 96 ? 2.367 1.325 -17.150 1.00 91.75 96 PRO A N 1
ATOM 721 C CA . PRO A 1 96 ? 1.538 0.298 -17.764 1.00 91.75 96 PRO A CA 1
ATOM 722 C C . PRO A 1 96 ? 0.112 0.257 -17.199 1.00 91.75 96 PRO A C 1
ATOM 724 O O . PRO A 1 96 ? -0.078 0.321 -15.979 1.00 91.75 96 PRO A O 1
ATOM 727 N N . ASP A 1 97 ? -0.895 0.114 -18.069 1.00 93.25 97 ASP A N 1
ATOM 728 C CA . ASP A 1 97 ? -2.260 -0.202 -17.632 1.00 93.25 97 ASP A CA 1
ATOM 729 C C . ASP A 1 97 ? -2.428 -1.673 -17.260 1.00 93.25 97 ASP A C 1
ATOM 731 O O . ASP A 1 97 ? -1.609 -2.542 -17.560 1.00 93.25 97 ASP A O 1
ATOM 735 N N . ALA A 1 98 ? -3.563 -1.953 -16.624 1.00 93.38 98 ALA A N 1
ATOM 736 C CA . ALA A 1 98 ? -4.006 -3.305 -16.355 1.00 93.38 98 ALA A CA 1
ATOM 737 C C . ALA A 1 98 ? -4.056 -4.175 -17.617 1.00 93.38 98 ALA A C 1
ATOM 739 O O . ALA A 1 98 ? -3.668 -5.336 -17.574 1.00 93.38 98 ALA A O 1
ATOM 740 N N . GLN A 1 99 ? -4.506 -3.649 -18.760 1.00 93.81 99 GLN A N 1
ATOM 741 C CA . GLN A 1 99 ? -4.656 -4.462 -19.966 1.00 93.81 99 GLN A CA 1
ATOM 742 C C . GLN A 1 99 ? -3.297 -4.877 -20.551 1.00 93.81 99 GLN A C 1
ATOM 744 O O . GLN A 1 99 ? -3.132 -6.025 -20.971 1.00 93.81 99 GLN A O 1
ATOM 749 N N . SER A 1 100 ? -2.321 -3.968 -20.581 1.00 94.06 100 SER A N 1
ATOM 750 C CA . SER A 1 100 ? -0.946 -4.255 -20.979 1.00 94.06 100 SER A CA 1
ATOM 751 C C . SER A 1 100 ? -0.297 -5.227 -20.010 1.00 94.06 100 SER A C 1
ATOM 753 O O . SER A 1 100 ? 0.346 -6.171 -20.464 1.00 94.06 100 SER A O 1
ATOM 755 N N . GLU A 1 101 ? -0.548 -5.069 -18.708 1.00 94.44 101 GLU A N 1
ATOM 756 C CA . GLU A 1 101 ? -0.064 -6.001 -17.696 1.00 94.44 101 GLU A CA 1
ATOM 757 C C . GLU A 1 101 ? -0.627 -7.409 -17.903 1.00 94.44 101 GLU A C 1
ATOM 759 O O . GLU A 1 101 ? 0.148 -8.356 -17.952 1.00 94.44 101 GLU A O 1
ATOM 764 N N . ARG A 1 102 ? -1.935 -7.572 -18.137 1.00 94.88 102 ARG A N 1
ATOM 765 C CA . ARG A 1 102 ? -2.528 -8.890 -18.437 1.00 94.88 102 ARG A CA 1
ATOM 766 C C . ARG A 1 102 ? -1.916 -9.540 -19.678 1.00 94.88 102 ARG A C 1
ATOM 768 O O . ARG A 1 102 ? -1.636 -10.738 -19.676 1.00 94.88 102 ARG A O 1
ATOM 775 N N . ARG A 1 103 ? -1.675 -8.759 -20.740 1.00 93.19 103 ARG A N 1
ATOM 776 C CA . ARG A 1 103 ? -0.991 -9.257 -21.948 1.00 93.19 103 ARG A CA 1
ATOM 777 C C . ARG A 1 103 ? 0.435 -9.712 -21.635 1.00 93.19 103 ARG A C 1
ATOM 779 O O . ARG A 1 103 ? 0.831 -10.782 -22.091 1.00 93.19 103 ARG A O 1
ATOM 786 N N . ALA A 1 104 ? 1.176 -8.932 -20.851 1.00 91.25 104 ALA A N 1
ATOM 787 C CA . ALA A 1 104 ? 2.523 -9.286 -20.417 1.00 91.25 104 ALA A CA 1
ATOM 788 C C . ALA A 1 104 ? 2.514 -10.548 -19.539 1.00 91.25 104 ALA A C 1
ATOM 790 O O . ALA A 1 104 ? 3.254 -11.482 -19.822 1.00 91.25 104 ALA A O 1
ATOM 791 N N . MET A 1 105 ? 1.614 -10.649 -18.559 1.00 91.75 105 MET A N 1
ATOM 792 C CA . MET A 1 105 ? 1.477 -11.837 -17.710 1.00 91.75 105 MET A CA 1
ATOM 793 C C . MET A 1 105 ? 1.151 -13.095 -18.521 1.00 91.75 105 MET A C 1
ATOM 795 O O . MET A 1 105 ? 1.724 -14.147 -18.255 1.00 91.75 105 MET A O 1
ATOM 799 N N . ALA A 1 106 ? 0.304 -13.002 -19.552 1.00 89.38 106 ALA A N 1
ATOM 800 C CA . ALA A 1 106 ? 0.025 -14.129 -20.445 1.00 89.38 106 ALA A CA 1
ATOM 801 C C . ALA A 1 106 ? 1.276 -14.587 -21.222 1.00 89.38 106 ALA A C 1
ATOM 803 O O . ALA A 1 106 ? 1.518 -15.787 -21.350 1.00 89.38 106 ALA A O 1
ATOM 804 N N . GLN A 1 107 ? 2.095 -13.645 -21.702 1.00 87.38 107 GLN A N 1
ATOM 805 C CA . GLN A 1 107 ? 3.378 -13.954 -22.348 1.00 87.38 107 GLN A CA 1
ATOM 806 C C . GLN A 1 107 ? 4.380 -14.558 -21.360 1.00 87.38 107 GLN A C 1
ATOM 808 O O . GLN A 1 107 ? 5.111 -15.487 -21.703 1.00 87.38 107 GLN A O 1
ATOM 813 N N . TYR A 1 108 ? 4.411 -14.045 -20.128 1.00 87.56 108 TYR A N 1
ATOM 814 C CA . TYR A 1 108 ? 5.275 -14.563 -19.076 1.00 87.56 108 TYR A CA 1
ATOM 815 C C . TYR A 1 108 ? 4.876 -15.982 -18.724 1.00 87.56 108 TYR A C 1
ATOM 817 O O . TYR A 1 108 ? 5.750 -16.833 -18.748 1.00 87.56 108 TYR A O 1
ATOM 825 N N . ALA A 1 109 ? 3.591 -16.256 -18.485 1.00 84.62 109 ALA A N 1
ATOM 826 C CA . ALA A 1 109 ? 3.081 -17.579 -18.134 1.00 84.62 109 ALA A CA 1
ATOM 827 C C . ALA A 1 109 ? 3.543 -18.666 -19.120 1.00 84.62 109 ALA A C 1
ATOM 829 O O . ALA A 1 109 ? 3.963 -19.742 -18.702 1.00 84.62 109 ALA A O 1
ATOM 830 N N . ASP A 1 110 ? 3.536 -18.375 -20.423 1.00 81.94 110 ASP A N 1
ATOM 831 C CA . ASP A 1 110 ? 3.996 -19.315 -21.448 1.00 81.94 110 ASP A CA 1
ATOM 832 C C . ASP A 1 110 ? 5.508 -19.594 -21.376 1.00 81.94 110 ASP A C 1
ATOM 834 O O . ASP A 1 110 ? 5.938 -20.750 -21.347 1.00 81.94 110 ASP A O 1
ATOM 838 N N . ARG A 1 111 ? 6.329 -18.541 -21.256 1.00 82.00 111 ARG A N 1
ATOM 839 C CA . ARG A 1 111 ? 7.790 -18.675 -21.070 1.00 82.00 111 ARG A CA 1
ATOM 840 C C . ARG A 1 111 ? 8.116 -19.416 -19.780 1.00 82.00 111 ARG A C 1
ATOM 842 O O . ARG A 1 111 ? 9.015 -20.251 -19.729 1.00 82.00 111 ARG A O 1
ATOM 849 N N . LEU A 1 112 ? 7.348 -19.103 -18.751 1.00 78.06 112 LEU A N 1
ATOM 850 C CA . LEU A 1 112 ? 7.467 -19.629 -17.417 1.00 78.06 112 LEU A CA 1
ATOM 851 C C . LEU A 1 112 ? 7.164 -21.145 -17.395 1.00 78.06 112 LEU A C 1
ATOM 853 O O . LEU A 1 112 ? 7.945 -21.901 -16.821 1.00 78.06 112 LEU A O 1
ATOM 857 N N . ARG A 1 113 ? 6.147 -21.654 -18.101 1.00 75.31 113 ARG A N 1
ATOM 858 C CA . ARG A 1 113 ? 5.860 -23.110 -18.162 1.00 75.31 113 ARG A CA 1
ATOM 859 C C . ARG A 1 113 ? 7.059 -23.981 -18.555 1.00 75.31 113 ARG A C 1
ATOM 861 O O . ARG A 1 113 ? 7.110 -25.151 -18.187 1.00 75.31 113 ARG A O 1
ATOM 868 N N . HIS A 1 114 ? 8.013 -23.414 -19.286 1.00 74.62 114 HIS A N 1
ATOM 869 C CA . HIS A 1 114 ? 9.204 -24.095 -19.787 1.00 74.62 114 HIS A CA 1
ATOM 870 C C . HIS A 1 114 ? 10.458 -23.832 -18.934 1.00 74.62 114 HIS A C 1
ATOM 872 O O . HIS A 1 114 ? 11.570 -24.154 -19.347 1.00 74.62 114 HIS A O 1
ATOM 878 N N . CYS A 1 115 ? 10.292 -23.241 -17.750 1.00 73.81 115 CYS A N 1
ATOM 879 C CA . CYS A 1 115 ? 11.363 -22.986 -16.798 1.00 73.81 115 CYS A CA 1
ATOM 880 C C . CYS A 1 115 ? 11.877 -24.294 -16.181 1.00 73.81 115 CYS A C 1
ATOM 882 O O . CYS A 1 115 ? 11.123 -25.041 -15.557 1.00 73.81 115 CYS A O 1
ATOM 884 N N . THR A 1 116 ? 13.172 -24.565 -16.327 1.00 66.81 116 THR A N 1
ATOM 885 C CA . THR A 1 116 ? 13.849 -25.787 -15.870 1.00 66.81 116 THR A CA 1
ATOM 886 C C . THR A 1 116 ? 15.014 -25.528 -14.914 1.00 66.81 116 THR A C 1
ATOM 888 O O . THR A 1 116 ? 15.645 -26.489 -14.477 1.00 66.81 116 THR A O 1
ATOM 891 N N . GLY A 1 117 ? 15.363 -24.273 -14.612 1.00 62.62 117 GLY A N 1
ATOM 892 C CA . GLY A 1 117 ? 16.592 -23.972 -13.876 1.00 62.62 117 GLY A CA 1
ATOM 893 C C . GLY A 1 117 ? 16.572 -22.687 -13.059 1.00 62.62 117 GLY A C 1
ATOM 894 O O . GLY A 1 117 ? 15.708 -21.827 -13.218 1.00 62.62 117 GLY A O 1
ATOM 895 N N . ALA A 1 118 ? 17.579 -22.579 -12.191 1.00 57.44 118 ALA A N 1
ATOM 896 C CA . ALA A 1 118 ? 17.833 -21.401 -11.377 1.00 57.44 118 ALA A CA 1
ATOM 897 C C . ALA A 1 118 ? 18.059 -20.163 -12.253 1.00 57.44 118 ALA A C 1
ATOM 899 O O . ALA A 1 118 ? 18.710 -20.281 -13.291 1.00 57.44 118 ALA A O 1
ATOM 900 N N . SER A 1 119 ? 17.585 -18.991 -11.825 1.00 63.44 119 SER A N 1
ATOM 901 C CA . SER A 1 119 ? 17.770 -17.671 -12.470 1.00 63.44 119 SER A CA 1
ATOM 902 C C . SER A 1 119 ? 16.969 -17.382 -13.748 1.00 63.44 119 SER A C 1
ATOM 904 O O . SER A 1 119 ? 16.999 -16.253 -14.242 1.00 63.44 119 SER A O 1
ATOM 906 N N . GLN A 1 120 ? 16.183 -18.336 -14.260 1.00 74.81 120 GLN A N 1
ATOM 907 C CA . GLN A 1 120 ? 15.364 -18.104 -15.457 1.00 74.81 120 GLN A CA 1
ATOM 908 C C . GLN A 1 120 ? 14.239 -17.092 -15.214 1.00 74.81 120 GLN A C 1
ATOM 910 O O . GLN A 1 120 ? 13.897 -16.349 -16.130 1.00 74.81 120 GLN A O 1
ATOM 915 N N . LEU A 1 121 ? 13.702 -17.003 -13.990 1.00 78.81 121 LEU A N 1
ATOM 916 C CA . LEU A 1 121 ? 12.660 -16.026 -13.665 1.00 78.81 121 LEU A CA 1
ATOM 917 C C . LEU A 1 121 ? 13.156 -14.583 -13.848 1.00 78.81 121 LEU A C 1
ATOM 919 O O . LEU A 1 121 ? 12.467 -13.776 -14.472 1.00 78.81 121 LEU A O 1
ATOM 923 N N . ARG A 1 122 ? 14.366 -14.274 -13.356 1.00 79.12 122 ARG A N 1
ATOM 924 C CA . ARG A 1 122 ? 14.983 -12.953 -13.532 1.00 79.12 122 ARG A CA 1
ATOM 925 C C . ARG A 1 122 ? 15.278 -12.682 -15.007 1.00 79.12 122 ARG A C 1
ATOM 927 O O . ARG A 1 122 ? 14.773 -11.702 -15.535 1.00 79.12 122 ARG A O 1
ATOM 934 N N . GLY A 1 123 ? 15.925 -13.623 -15.701 1.00 83.12 123 GLY A N 1
ATOM 935 C CA . GLY A 1 123 ? 16.208 -13.508 -17.139 1.00 83.12 123 GLY A CA 1
ATOM 936 C C . GLY A 1 123 ? 14.965 -13.334 -18.022 1.00 83.12 123 GLY A C 1
ATOM 937 O O . GLY A 1 123 ? 15.012 -12.706 -19.080 1.00 83.12 123 GLY A O 1
ATOM 938 N N . ILE A 1 124 ? 13.815 -13.871 -17.599 1.00 83.06 124 ILE A N 1
ATOM 939 C CA . ILE A 1 124 ? 12.534 -13.638 -18.272 1.00 83.06 124 ILE A CA 1
ATOM 940 C C . ILE A 1 124 ? 12.073 -12.188 -18.100 1.00 83.06 124 ILE A C 1
ATOM 942 O O . ILE A 1 124 ? 11.526 -11.626 -19.055 1.00 83.06 124 ILE A O 1
ATOM 946 N N . ALA A 1 125 ? 12.312 -11.603 -16.925 1.00 86.88 125 ALA A N 1
ATOM 947 C CA . ALA A 1 125 ? 11.896 -10.260 -16.549 1.00 86.88 125 ALA A CA 1
ATOM 948 C C . ALA A 1 125 ? 12.857 -9.136 -16.978 1.00 86.88 125 ALA A C 1
ATOM 950 O O . ALA A 1 125 ? 12.384 -8.019 -17.181 1.00 86.88 125 ALA A O 1
ATOM 951 N N . ASP A 1 126 ? 14.145 -9.425 -17.192 1.00 87.75 126 ASP A N 1
ATOM 952 C CA . ASP A 1 126 ? 15.184 -8.441 -17.549 1.00 87.75 126 ASP A CA 1
ATOM 953 C C . ASP A 1 126 ? 14.807 -7.504 -18.710 1.00 87.75 126 ASP A C 1
ATOM 955 O O . ASP A 1 126 ? 14.934 -6.289 -18.547 1.00 87.75 126 ASP A O 1
ATOM 959 N N . PRO A 1 127 ? 14.243 -7.978 -19.842 1.00 90.56 127 PRO A N 1
ATOM 960 C CA . PRO A 1 127 ? 13.829 -7.070 -20.911 1.00 90.56 127 PRO A CA 1
ATOM 961 C C . PRO A 1 127 ? 12.764 -6.056 -20.475 1.00 90.56 127 PRO A C 1
ATOM 963 O O . PRO A 1 127 ? 12.759 -4.925 -20.958 1.00 90.56 127 PRO A O 1
ATOM 966 N N . ALA A 1 128 ? 11.862 -6.442 -19.567 1.00 90.19 128 ALA A N 1
ATOM 967 C CA . ALA A 1 128 ? 10.838 -5.540 -19.053 1.00 90.19 128 ALA A CA 1
ATOM 968 C C . ALA A 1 128 ? 11.413 -4.540 -18.043 1.00 90.19 128 ALA A C 1
ATOM 970 O O . ALA A 1 128 ? 10.990 -3.385 -18.060 1.00 90.19 128 ALA A O 1
ATOM 971 N N . PHE A 1 129 ? 12.387 -4.951 -17.220 1.00 88.69 129 PHE A N 1
ATOM 972 C CA . PHE A 1 129 ? 13.117 -4.027 -16.348 1.00 88.69 129 PHE A CA 1
ATOM 973 C C . PHE A 1 129 ? 13.839 -2.954 -17.156 1.00 88.69 129 PHE A C 1
ATOM 975 O O . PHE A 1 129 ? 13.646 -1.766 -16.907 1.00 88.69 129 PHE A O 1
ATOM 982 N N . GLU A 1 130 ? 14.605 -3.362 -18.169 1.00 92.31 130 GLU A N 1
ATOM 983 C CA . GLU A 1 130 ? 15.325 -2.432 -19.040 1.00 92.31 130 GLU A CA 1
ATOM 984 C C . GLU A 1 130 ? 14.367 -1.501 -19.790 1.00 92.31 130 GLU A C 1
ATOM 986 O O . GLU A 1 130 ? 14.608 -0.297 -19.873 1.00 92.31 130 GLU A O 1
ATOM 991 N N . GLN A 1 131 ? 13.241 -2.020 -20.290 1.00 92.12 131 GLN A N 1
ATOM 992 C CA . GLN A 1 131 ? 12.243 -1.200 -20.973 1.00 92.12 131 GLN A CA 1
ATOM 993 C C . GLN A 1 131 ? 11.616 -0.150 -20.044 1.00 92.12 131 GLN A C 1
ATOM 995 O O . GLN A 1 131 ? 11.544 1.025 -20.415 1.00 92.12 131 GLN A O 1
ATOM 1000 N N . GLY A 1 132 ? 11.147 -0.555 -18.860 1.00 90.56 132 GLY A N 1
ATOM 1001 C CA . GLY A 1 132 ? 10.516 0.359 -17.908 1.00 90.56 132 GLY A CA 1
ATOM 1002 C C . GLY A 1 132 ? 11.503 1.388 -17.359 1.00 90.56 132 GLY A C 1
ATOM 1003 O O . GLY A 1 132 ? 11.178 2.576 -17.299 1.00 90.56 132 GLY A O 1
ATOM 1004 N N . TYR A 1 133 ? 12.738 0.969 -17.067 1.00 91.69 133 TYR A N 1
ATOM 1005 C CA . TYR A 1 133 ? 13.821 1.865 -16.669 1.00 91.69 133 TYR A CA 1
ATOM 1006 C C . TYR A 1 133 ? 14.169 2.874 -17.766 1.00 91.69 133 TYR A C 1
ATOM 1008 O O . TYR A 1 133 ? 14.223 4.072 -17.495 1.00 91.69 133 TYR A O 1
ATOM 1016 N N . ALA A 1 134 ? 14.361 2.427 -19.012 1.00 92.94 134 ALA A N 1
ATOM 1017 C CA . ALA A 1 134 ? 14.695 3.312 -20.125 1.00 92.94 134 ALA A CA 1
ATOM 1018 C C . ALA A 1 134 ? 13.596 4.353 -20.379 1.00 92.94 134 ALA A C 1
ATOM 1020 O O . ALA A 1 134 ? 13.906 5.528 -20.594 1.00 92.94 134 ALA A O 1
ATOM 1021 N N . LEU A 1 135 ? 12.324 3.941 -20.310 1.00 91.12 135 LEU A N 1
ATOM 1022 C CA . LEU A 1 135 ? 11.182 4.847 -20.422 1.00 91.12 135 LEU A CA 1
ATOM 1023 C C . LEU A 1 135 ? 11.162 5.862 -19.273 1.00 91.12 135 LEU A C 1
ATOM 1025 O O . LEU A 1 135 ? 11.099 7.066 -19.523 1.00 91.12 135 LEU A O 1
ATOM 1029 N N . GLY A 1 136 ? 11.257 5.388 -18.028 1.00 89.12 136 GLY A N 1
ATOM 1030 C CA . GLY A 1 136 ? 11.252 6.243 -16.844 1.00 89.12 136 GLY A CA 1
ATOM 1031 C C . GLY A 1 136 ? 12.421 7.231 -16.830 1.00 89.12 136 GLY A C 1
ATOM 1032 O O . GLY A 1 136 ? 12.221 8.412 -16.557 1.00 89.12 136 GLY A O 1
ATOM 1033 N N . ARG A 1 137 ? 13.629 6.786 -17.197 1.00 91.25 137 ARG A N 1
ATOM 1034 C CA . ARG A 1 137 ? 14.819 7.641 -17.306 1.00 91.25 137 ARG A CA 1
ATOM 1035 C C . ARG A 1 137 ? 14.634 8.720 -18.365 1.00 91.25 137 ARG A C 1
ATOM 1037 O O . ARG A 1 137 ? 14.847 9.892 -18.066 1.00 91.25 137 ARG A O 1
ATOM 1044 N N . ALA A 1 138 ? 14.246 8.338 -19.584 1.00 91.50 138 ALA A N 1
ATOM 1045 C CA . ALA A 1 138 ? 14.049 9.289 -20.677 1.00 91.50 138 ALA A CA 1
ATOM 1046 C C . ALA A 1 138 ? 13.016 10.357 -20.297 1.00 91.50 138 ALA A C 1
ATOM 1048 O O . ALA A 1 138 ? 13.209 11.544 -20.561 1.00 91.50 138 ALA A O 1
ATOM 1049 N N . GLU A 1 139 ? 11.949 9.941 -19.620 1.00 86.94 139 GLU A N 1
ATOM 1050 C CA . GLU A 1 139 ? 10.889 10.838 -19.199 1.00 86.94 139 GLU A CA 1
ATOM 1051 C C . GLU A 1 139 ? 11.307 11.772 -18.057 1.00 86.94 139 GLU A C 1
ATOM 1053 O O . GLU A 1 139 ? 11.029 12.973 -18.107 1.00 86.94 139 GLU A O 1
ATOM 1058 N N . LEU A 1 140 ? 12.031 11.259 -17.060 1.00 84.88 140 LEU A N 1
ATOM 1059 C CA . LEU A 1 140 ? 12.618 12.082 -16.003 1.00 84.88 140 LEU A CA 1
ATOM 1060 C C . LEU A 1 140 ? 13.581 13.123 -16.582 1.00 84.88 140 LEU A C 1
ATOM 1062 O O . LEU A 1 140 ? 13.506 14.290 -16.206 1.00 84.88 140 LEU A O 1
ATOM 1066 N N . GLN A 1 141 ? 14.440 12.732 -17.526 1.00 90.38 141 GLN A N 1
ATOM 1067 C CA . GLN A 1 141 ? 15.398 13.629 -18.181 1.00 90.38 141 GLN A CA 1
ATOM 1068 C C . GLN A 1 141 ? 14.701 14.695 -19.038 1.00 90.38 141 GLN A C 1
ATOM 1070 O O . GLN A 1 141 ? 15.063 15.875 -18.978 1.00 90.38 141 GLN A O 1
ATOM 1075 N N . ARG A 1 142 ? 13.667 14.313 -19.800 1.00 87.44 142 ARG A N 1
ATOM 1076 C CA . ARG A 1 142 ? 12.839 15.248 -20.578 1.00 87.44 142 ARG A CA 1
ATOM 1077 C C . ARG A 1 142 ? 12.169 16.266 -19.662 1.00 87.44 142 ARG A C 1
ATOM 1079 O O . ARG A 1 142 ? 12.315 17.471 -19.860 1.00 87.44 142 ARG A O 1
ATOM 1086 N N . THR A 1 143 ? 11.509 15.776 -18.619 1.00 81.06 143 THR A N 1
ATOM 1087 C CA . THR A 1 143 ? 10.832 16.598 -17.619 1.00 81.06 143 THR A CA 1
ATOM 1088 C C . THR A 1 143 ? 11.807 17.541 -16.915 1.00 81.06 143 THR A C 1
ATOM 1090 O O . THR A 1 143 ? 11.553 18.739 -16.824 1.00 81.06 143 THR A O 1
ATOM 1093 N N . ALA A 1 144 ? 12.965 17.047 -16.471 1.00 83.06 144 ALA A N 1
ATOM 1094 C CA . ALA A 1 144 ? 13.999 17.877 -15.859 1.00 83.06 144 ALA A CA 1
ATOM 1095 C C . ALA A 1 144 ? 14.494 18.977 -16.814 1.00 83.06 144 ALA A C 1
ATOM 1097 O O . ALA A 1 144 ? 14.686 20.120 -16.400 1.00 83.06 144 ALA A O 1
ATOM 1098 N N . SER A 1 145 ? 14.649 18.663 -18.102 1.00 87.31 145 SER A N 1
ATOM 1099 C CA . SER A 1 145 ? 15.063 19.631 -19.126 1.00 87.31 145 SER A CA 1
ATOM 1100 C C . SER A 1 145 ? 14.030 20.737 -19.349 1.00 87.31 145 SER A C 1
ATOM 1102 O O . SER A 1 145 ? 14.405 21.902 -19.478 1.00 87.31 145 SER A O 1
ATOM 1104 N N . GLU A 1 146 ? 12.739 20.400 -19.357 1.00 83.88 146 GLU A N 1
ATOM 1105 C CA . GLU A 1 146 ? 11.639 21.370 -19.462 1.00 83.88 146 GLU A CA 1
ATOM 1106 C C . GLU A 1 146 ? 11.567 22.271 -18.225 1.00 83.88 146 GLU A C 1
ATOM 1108 O O . GLU A 1 146 ? 11.424 23.489 -18.332 1.00 83.88 146 GLU A O 1
ATOM 1113 N N . LEU A 1 147 ? 11.749 21.695 -17.038 1.00 78.31 147 LEU A N 1
ATOM 1114 C CA . LEU A 1 147 ? 11.709 22.428 -15.775 1.00 78.31 147 LEU A CA 1
ATOM 1115 C C . LEU A 1 147 ? 12.850 23.424 -15.612 1.00 78.31 147 LEU A C 1
ATOM 1117 O O . LEU A 1 147 ? 12.618 24.514 -15.085 1.00 78.31 147 LEU A O 1
ATOM 1121 N N . LYS A 1 148 ? 14.049 23.090 -16.104 1.00 84.94 148 LYS A N 1
ATOM 1122 C CA . LYS A 1 148 ? 15.201 24.005 -16.142 1.00 84.94 148 LYS A CA 1
ATOM 1123 C C . LYS A 1 148 ? 14.895 25.307 -16.904 1.00 84.94 148 LYS A C 1
ATOM 1125 O O . LYS A 1 148 ? 15.577 26.298 -16.673 1.00 84.94 148 LYS A O 1
ATOM 1130 N N . GLN A 1 149 ? 13.871 25.332 -17.768 1.00 86.06 149 GLN A N 1
ATOM 1131 C CA . GLN A 1 149 ? 13.446 26.537 -18.500 1.00 86.06 149 GLN A CA 1
ATOM 1132 C C . GLN A 1 149 ? 12.551 27.480 -17.681 1.00 86.06 149 GLN A C 1
ATOM 1134 O O . GLN A 1 149 ? 12.282 28.602 -18.106 1.00 86.06 149 GLN A O 1
ATOM 1139 N N . THR A 1 150 ? 12.068 27.045 -16.517 1.00 80.62 150 THR A N 1
ATOM 1140 C CA . THR A 1 150 ? 11.232 27.859 -15.623 1.00 80.62 150 THR A CA 1
ATOM 1141 C C . THR A 1 150 ? 12.049 28.322 -14.420 1.00 80.62 150 THR A C 1
ATOM 1143 O O . THR A 1 150 ? 12.893 27.573 -13.933 1.00 80.62 150 THR A O 1
ATOM 1146 N N . SER A 1 151 ? 11.800 29.531 -13.904 1.00 77.75 151 SER A N 1
ATOM 1147 C CA . SER A 1 151 ? 12.508 30.043 -12.715 1.00 77.75 151 SER A CA 1
ATOM 1148 C C . SER A 1 151 ? 12.347 29.114 -11.512 1.00 77.75 151 SER A C 1
ATOM 1150 O O . SER A 1 151 ? 13.316 28.801 -10.822 1.00 77.75 151 SER A O 1
ATOM 1152 N N . ASP A 1 152 ? 11.123 28.635 -11.303 1.00 72.25 152 ASP A N 1
ATOM 1153 C CA . ASP A 1 152 ? 10.764 27.814 -10.153 1.00 72.25 152 ASP A CA 1
ATOM 1154 C C . ASP A 1 152 ? 11.315 26.391 -10.307 1.00 72.25 152 ASP A C 1
ATOM 1156 O O . ASP A 1 152 ? 11.870 25.835 -9.363 1.00 72.25 152 ASP A O 1
ATOM 1160 N N . GLY A 1 153 ? 11.236 25.811 -11.510 1.00 73.06 153 GLY A N 1
ATOM 1161 C CA . GLY A 1 153 ? 11.796 24.491 -11.800 1.00 73.06 153 GLY A CA 1
ATOM 1162 C C . GLY A 1 153 ? 13.324 24.470 -11.755 1.00 73.06 153 GLY A C 1
ATOM 1163 O O . GLY A 1 153 ? 13.901 23.541 -11.193 1.00 73.06 153 GLY A O 1
ATOM 1164 N N . ALA A 1 154 ? 13.992 25.510 -12.263 1.00 79.31 154 ALA A N 1
ATOM 1165 C CA . ALA A 1 154 ? 15.444 25.641 -12.175 1.00 79.31 154 ALA A CA 1
ATOM 1166 C C . ALA A 1 154 ? 15.921 25.734 -10.718 1.00 79.31 154 ALA A C 1
ATOM 1168 O O . ALA A 1 154 ? 16.881 25.062 -10.351 1.00 79.31 154 ALA A O 1
ATOM 1169 N N . ALA A 1 155 ? 15.224 26.503 -9.874 1.00 76.81 155 ALA A N 1
ATOM 1170 C CA . ALA A 1 155 ? 15.539 26.604 -8.449 1.00 76.81 155 ALA A CA 1
ATOM 1171 C C . ALA A 1 155 ? 15.380 25.264 -7.712 1.00 76.81 155 ALA A C 1
ATOM 1173 O O . ALA A 1 155 ? 16.147 24.965 -6.802 1.00 76.81 155 ALA A O 1
ATOM 1174 N N . VAL A 1 156 ? 14.404 24.452 -8.118 1.00 70.25 156 VAL A N 1
ATOM 1175 C CA . VAL A 1 156 ? 14.142 23.135 -7.528 1.00 70.25 156 VAL A CA 1
ATOM 1176 C C . VAL A 1 156 ? 15.153 22.072 -7.973 1.00 70.25 156 VAL A C 1
ATOM 1178 O O . VAL A 1 156 ? 15.492 21.186 -7.194 1.00 70.25 156 VAL A O 1
ATOM 1181 N N . LEU A 1 157 ? 15.629 22.135 -9.218 1.00 75.75 157 LEU A N 1
ATOM 1182 C CA . LEU A 1 157 ? 16.598 21.173 -9.756 1.00 75.75 157 LEU A CA 1
ATOM 1183 C C . LEU A 1 157 ? 18.054 21.520 -9.424 1.00 75.75 157 LEU A C 1
ATOM 1185 O O . LEU A 1 157 ? 18.930 20.667 -9.592 1.00 75.75 157 LEU A O 1
ATOM 1189 N N . ALA A 1 158 ? 18.316 22.754 -8.993 1.00 76.56 158 ALA A N 1
ATOM 1190 C CA . ALA A 1 158 ? 19.646 23.234 -8.654 1.00 76.56 158 ALA A CA 1
ATOM 1191 C C . ALA A 1 158 ? 20.223 22.547 -7.406 1.00 76.56 158 ALA A C 1
ATOM 1193 O O . ALA A 1 158 ? 19.509 22.150 -6.486 1.00 76.56 158 ALA A O 1
ATOM 1194 N N . ALA A 1 159 ? 21.552 22.449 -7.377 1.00 69.75 159 ALA A N 1
ATOM 1195 C CA . ALA A 1 159 ? 22.304 21.995 -6.217 1.00 69.75 159 ALA A CA 1
ATOM 1196 C C . ALA A 1 159 ? 22.206 22.998 -5.060 1.00 69.75 159 ALA A C 1
ATOM 1198 O O . ALA A 1 159 ? 22.280 24.215 -5.263 1.00 69.75 159 ALA A O 1
ATOM 1199 N N . LYS A 1 160 ? 22.102 22.479 -3.837 1.00 65.12 160 LYS A N 1
ATOM 1200 C CA . LYS A 1 160 ? 22.348 23.250 -2.614 1.00 65.12 160 LYS A CA 1
ATOM 1201 C C . LYS A 1 160 ? 23.817 23.113 -2.202 1.00 65.12 160 LYS A C 1
ATOM 1203 O O . LYS A 1 160 ? 24.489 22.182 -2.644 1.00 65.12 160 LYS A O 1
ATOM 1208 N N . PRO A 1 161 ? 24.348 24.017 -1.358 1.00 57.22 161 PRO A N 1
ATOM 1209 C CA . PRO A 1 161 ? 25.712 23.885 -0.858 1.00 57.22 161 PRO A CA 1
ATOM 1210 C C . PRO A 1 161 ? 25.923 22.530 -0.161 1.00 57.22 161 PRO A C 1
ATOM 1212 O O . PRO A 1 161 ? 25.358 22.297 0.904 1.00 57.22 161 PRO A O 1
ATOM 1215 N N . GLY A 1 162 ? 26.747 21.665 -0.760 1.00 60.47 162 GLY A N 1
ATOM 1216 C CA . GLY A 1 162 ? 27.118 20.358 -0.205 1.00 60.47 162 GLY A CA 1
ATOM 1217 C C . GLY A 1 162 ? 26.383 19.132 -0.765 1.00 60.47 162 GLY A C 1
ATOM 1218 O O . GLY A 1 162 ? 26.634 18.052 -0.242 1.00 60.47 162 GLY A O 1
ATOM 1219 N N . ASP A 1 163 ? 25.531 19.265 -1.792 1.00 67.25 163 ASP A N 1
ATOM 1220 C CA . ASP A 1 163 ? 24.813 18.134 -2.414 1.00 67.25 163 ASP A CA 1
ATOM 1221 C C . ASP A 1 163 ? 24.714 18.261 -3.948 1.00 67.25 163 ASP A C 1
ATOM 1223 O O . ASP A 1 163 ? 24.671 19.369 -4.494 1.00 67.25 163 ASP A O 1
ATOM 1227 N N . ASP A 1 164 ? 24.634 17.123 -4.634 1.00 66.44 164 ASP A N 1
ATOM 1228 C CA . ASP A 1 164 ? 24.372 17.029 -6.067 1.00 66.44 164 ASP A CA 1
ATOM 1229 C C . ASP A 1 164 ? 22.861 17.226 -6.283 1.00 66.44 164 ASP A C 1
ATO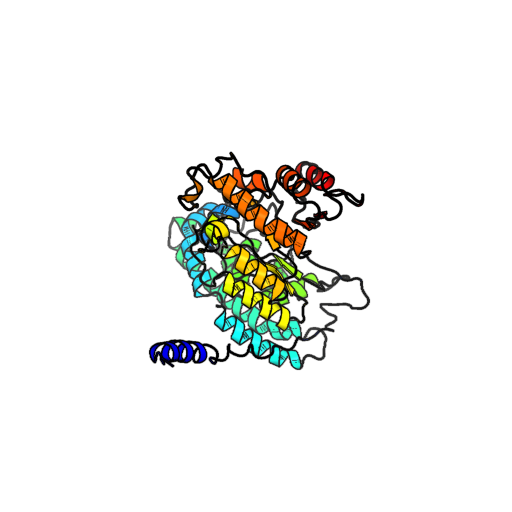M 1231 O O . ASP A 1 164 ? 22.051 16.342 -6.019 1.00 66.44 164 ASP A O 1
ATOM 1235 N N . GLY A 1 165 ? 22.444 18.418 -6.722 1.00 73.25 165 GLY A N 1
ATOM 1236 C CA . GLY A 1 165 ? 21.019 18.738 -6.904 1.00 73.25 165 GLY A CA 1
ATOM 1237 C C . GLY A 1 165 ? 20.257 17.720 -7.766 1.00 73.25 165 GLY A C 1
ATOM 1238 O O . GLY A 1 165 ? 20.837 17.046 -8.618 1.00 73.25 165 GLY A O 1
ATOM 1239 N N . LEU A 1 166 ? 18.929 17.646 -7.608 1.00 76.06 166 LEU A N 1
ATOM 1240 C CA . LEU A 1 166 ? 18.077 16.650 -8.285 1.00 76.06 166 LEU A CA 1
ATOM 1241 C C . LEU A 1 166 ? 18.268 16.603 -9.806 1.00 76.06 166 LEU A C 1
ATOM 1243 O O . LEU A 1 166 ? 18.219 15.526 -10.395 1.00 76.06 166 LEU A O 1
ATOM 1247 N N . GLY A 1 167 ? 18.514 17.752 -10.442 1.00 81.12 167 GLY A N 1
ATOM 1248 C CA . GLY A 1 167 ? 18.813 17.796 -11.870 1.00 81.12 167 GLY A CA 1
ATOM 1249 C C . GLY A 1 167 ? 20.063 16.992 -12.233 1.00 81.12 167 GLY A C 1
ATOM 1250 O O . GLY A 1 167 ? 20.022 16.231 -13.191 1.00 81.12 167 GLY A O 1
ATOM 1251 N N . ALA A 1 168 ? 21.135 17.109 -11.445 1.00 83.56 168 ALA A N 1
ATOM 1252 C CA . ALA A 1 168 ? 22.379 16.377 -11.669 1.00 83.56 168 ALA A CA 1
ATOM 1253 C C . ALA A 1 168 ? 22.194 14.869 -11.458 1.00 83.56 168 ALA A C 1
ATOM 1255 O O . ALA A 1 168 ? 22.671 14.086 -12.273 1.00 83.56 168 ALA A O 1
ATOM 1256 N N . VAL A 1 169 ? 21.439 14.462 -10.431 1.00 82.75 169 VAL A N 1
ATOM 1257 C CA . VAL A 1 169 ? 21.121 13.042 -10.193 1.00 82.75 169 VAL A CA 1
ATOM 1258 C C . VAL A 1 169 ? 20.322 12.442 -11.353 1.00 82.75 169 VAL A C 1
ATOM 1260 O O . VAL A 1 169 ? 20.629 11.339 -11.795 1.00 82.75 169 VAL A O 1
ATOM 1263 N N . ILE A 1 170 ? 19.325 13.162 -11.882 1.00 85.12 170 ILE A N 1
ATOM 1264 C CA . ILE A 1 170 ? 18.542 12.712 -13.047 1.00 85.12 170 ILE A CA 1
ATOM 1265 C C . ILE A 1 170 ? 19.413 12.637 -14.310 1.00 85.12 170 ILE A C 1
ATOM 1267 O O . ILE A 1 170 ? 19.321 11.671 -15.073 1.00 85.12 170 ILE A O 1
ATOM 1271 N N . ASP A 1 171 ? 20.257 13.644 -14.540 1.00 88.00 171 ASP A N 1
ATOM 1272 C CA . ASP A 1 171 ? 21.147 13.693 -15.703 1.00 88.00 171 ASP A CA 1
ATOM 1273 C C . ASP A 1 171 ? 22.202 12.569 -15.653 1.00 88.00 171 ASP A C 1
ATOM 1275 O O . ASP A 1 171 ? 22.577 12.036 -16.697 1.00 88.00 171 ASP A O 1
ATOM 1279 N N . ALA A 1 172 ? 22.641 12.177 -14.451 1.00 89.38 172 ALA A N 1
ATOM 1280 C CA . ALA A 1 172 ? 23.641 11.137 -14.212 1.00 89.38 172 ALA A CA 1
ATOM 1281 C C . ALA A 1 172 ? 23.079 9.704 -14.178 1.00 89.38 172 ALA A C 1
ATOM 1283 O O . ALA A 1 172 ? 23.850 8.765 -13.987 1.00 89.38 172 ALA A O 1
ATOM 1284 N N . LEU A 1 173 ? 21.765 9.513 -14.362 1.00 89.94 173 LEU A N 1
ATOM 1285 C CA . LEU A 1 173 ? 21.165 8.177 -14.355 1.00 89.94 173 LEU A CA 1
ATOM 1286 C C . LEU A 1 173 ? 21.845 7.248 -15.384 1.00 89.94 173 LEU A C 1
ATOM 1288 O O . LEU A 1 173 ? 21.940 7.621 -16.560 1.00 89.94 173 LEU A O 1
ATOM 1292 N N . PRO A 1 174 ? 22.267 6.032 -14.980 1.00 92.38 174 PRO A N 1
ATOM 1293 C CA . PRO A 1 174 ? 22.952 5.097 -15.865 1.00 92.38 174 PRO A CA 1
ATOM 1294 C C . PRO A 1 174 ? 22.197 4.736 -17.147 1.00 92.38 174 PRO A C 1
ATOM 1296 O O . PRO A 1 174 ? 20.980 4.872 -17.277 1.00 92.38 174 PRO A O 1
ATOM 1299 N N . ALA A 1 175 ? 22.940 4.229 -18.133 1.00 92.81 175 ALA A N 1
ATOM 1300 C CA . ALA A 1 175 ? 22.393 3.862 -19.440 1.00 92.81 175 ALA A CA 1
ATOM 1301 C C . ALA A 1 175 ? 21.533 2.578 -19.423 1.00 92.81 175 ALA A C 1
ATOM 1303 O O . ALA A 1 175 ? 20.688 2.417 -20.308 1.00 92.81 175 ALA A O 1
ATOM 1304 N N . SER A 1 176 ? 21.703 1.711 -18.425 1.00 91.75 176 SER A N 1
ATOM 1305 C CA . SER A 1 176 ? 20.966 0.454 -18.265 1.00 91.75 176 SER A CA 1
ATOM 1306 C C . SER A 1 176 ? 20.487 0.263 -16.830 1.00 91.75 176 SER A C 1
ATOM 1308 O O . SER A 1 176 ? 21.043 0.849 -15.894 1.00 91.75 176 SER A O 1
ATOM 1310 N N . TYR A 1 177 ? 19.467 -0.574 -16.663 1.00 88.50 177 TYR A N 1
ATOM 1311 C CA . TYR A 1 177 ? 18.935 -0.924 -15.353 1.00 88.50 177 TYR A CA 1
ATOM 1312 C C . TYR A 1 177 ? 19.956 -1.694 -14.509 1.00 88.50 177 TYR A C 1
ATOM 1314 O O . TYR A 1 177 ? 20.113 -1.385 -13.333 1.00 88.50 177 TYR A O 1
ATOM 1322 N N . ASP A 1 178 ? 20.727 -2.611 -15.098 1.00 86.31 178 ASP A N 1
ATOM 1323 C CA . ASP A 1 178 ? 21.764 -3.356 -14.361 1.00 86.31 178 ASP A CA 1
ATOM 1324 C C . ASP A 1 178 ? 22.841 -2.444 -13.740 1.00 86.31 178 ASP A C 1
ATOM 1326 O O . ASP A 1 178 ? 23.299 -2.659 -12.610 1.00 86.31 178 ASP A O 1
ATOM 1330 N N . ALA A 1 179 ? 23.247 -1.397 -14.468 1.00 88.06 179 ALA A N 1
ATOM 1331 C CA . ALA A 1 179 ? 24.190 -0.407 -13.955 1.00 88.06 179 ALA A CA 1
ATOM 1332 C C . ALA A 1 179 ? 23.560 0.396 -12.807 1.00 88.06 179 ALA A C 1
ATOM 1334 O O . ALA A 1 179 ? 24.183 0.578 -11.762 1.00 88.06 179 ALA A O 1
ATOM 1335 N N . PHE A 1 180 ? 22.296 0.792 -12.970 1.00 86.19 180 PHE A N 1
ATOM 1336 C CA . PHE A 1 180 ? 21.530 1.467 -11.929 1.00 86.19 180 PHE A CA 1
ATOM 1337 C C . PHE A 1 180 ? 21.361 0.614 -10.662 1.00 86.19 180 PHE A C 1
ATOM 1339 O O . PHE A 1 180 ? 21.602 1.120 -9.571 1.00 86.19 180 PHE A O 1
ATOM 1346 N N . GLU A 1 181 ? 21.034 -0.677 -10.783 1.00 79.94 181 GLU A N 1
ATOM 1347 C CA . GLU A 1 181 ? 20.906 -1.618 -9.655 1.00 79.94 181 GLU A CA 1
ATOM 1348 C C . GLU A 1 181 ? 22.235 -1.752 -8.883 1.00 79.94 181 GLU A C 1
ATOM 1350 O O . GLU A 1 181 ? 22.284 -1.740 -7.647 1.00 79.94 181 GLU A O 1
ATOM 1355 N N . THR A 1 182 ? 23.349 -1.830 -9.614 1.00 79.44 182 THR A N 1
ATOM 1356 C CA . THR A 1 182 ? 24.698 -1.919 -9.031 1.00 79.44 182 THR A CA 1
ATOM 1357 C C . THR A 1 182 ? 25.057 -0.668 -8.221 1.00 79.44 182 THR A C 1
ATOM 1359 O O . THR A 1 182 ? 25.735 -0.757 -7.195 1.00 79.44 182 THR A O 1
ATOM 1362 N N . GLU A 1 183 ? 24.597 0.501 -8.657 1.00 74.56 183 GLU A N 1
ATOM 1363 C CA . GLU A 1 183 ? 24.813 1.771 -7.963 1.00 74.56 183 GLU A CA 1
ATOM 1364 C C . GLU A 1 183 ? 23.838 1.974 -6.791 1.00 74.56 183 GLU A C 1
ATOM 1366 O O . GLU A 1 183 ? 24.249 2.441 -5.725 1.00 74.56 183 GLU A O 1
ATOM 1371 N N . SER A 1 184 ? 22.570 1.572 -6.938 1.00 65.50 184 SER A N 1
ATOM 1372 C CA . SER A 1 184 ? 21.498 1.823 -5.963 1.00 65.50 184 SER A CA 1
ATOM 1373 C C . SER A 1 184 ? 21.592 0.970 -4.696 1.00 65.50 184 SER A C 1
ATOM 1375 O O . SER A 1 184 ? 21.105 1.381 -3.641 1.00 65.50 184 SER A O 1
ATOM 1377 N N . THR A 1 185 ? 22.251 -0.193 -4.761 1.00 57.75 185 THR A N 1
ATOM 1378 C CA . THR A 1 185 ? 22.499 -1.085 -3.608 1.00 57.75 185 THR A CA 1
ATOM 1379 C C . THR A 1 185 ? 23.400 -0.468 -2.524 1.00 57.75 185 THR A C 1
ATOM 1381 O O . THR A 1 185 ? 23.547 -1.039 -1.442 1.00 57.75 185 THR A O 1
ATOM 1384 N N . LYS A 1 186 ? 23.956 0.732 -2.750 1.00 51.22 186 LYS A N 1
ATOM 1385 C CA . LYS A 1 186 ? 24.754 1.500 -1.781 1.00 51.22 186 LYS A CA 1
ATOM 1386 C C . LYS A 1 186 ? 23.919 2.530 -0.994 1.00 51.22 186 LYS A C 1
ATOM 1388 O O . LYS A 1 186 ? 24.231 3.715 -1.002 1.00 51.22 186 LYS A O 1
ATOM 1393 N N . GLY A 1 187 ? 22.896 2.074 -0.263 1.00 48.97 187 GLY A N 1
ATOM 1394 C CA . GLY A 1 187 ? 22.272 2.858 0.822 1.00 48.97 187 GLY A CA 1
ATOM 1395 C C . GLY A 1 187 ? 21.084 3.760 0.452 1.00 48.97 187 GLY A C 1
ATOM 1396 O O . GLY A 1 187 ? 21.014 4.901 0.904 1.00 48.97 187 GLY A O 1
ATOM 1397 N N . THR A 1 188 ? 20.126 3.270 -0.336 1.00 50.62 188 THR A N 1
ATOM 1398 C CA . THR A 1 188 ? 18.899 4.005 -0.702 1.00 50.62 188 THR A CA 1
ATOM 1399 C C . THR A 1 188 ? 17.697 3.615 0.176 1.00 50.62 188 THR A C 1
ATOM 1401 O O . THR A 1 188 ? 17.449 2.440 0.429 1.00 50.62 188 THR A O 1
ATOM 1404 N N . SER A 1 189 ? 16.932 4.604 0.656 1.00 49.56 189 SER A N 1
ATOM 1405 C CA . SER A 1 189 ? 15.645 4.412 1.353 1.00 49.56 189 SER A CA 1
ATOM 1406 C C . SER A 1 189 ? 14.664 5.521 0.953 1.00 49.56 189 SER A C 1
ATOM 1408 O O . SER A 1 189 ? 15.083 6.651 0.714 1.00 49.56 189 SER A O 1
ATOM 1410 N N . VAL A 1 190 ? 13.368 5.196 0.852 1.00 46.34 190 VAL A N 1
ATOM 1411 C CA . VAL A 1 190 ? 12.267 6.119 0.463 1.00 46.34 190 VAL A CA 1
ATOM 1412 C C . VAL A 1 190 ? 11.158 6.169 1.508 1.00 46.34 190 VAL A C 1
ATOM 1414 O O . VAL A 1 190 ? 10.388 7.122 1.563 1.00 46.34 190 VAL A O 1
ATOM 1417 N N . LEU A 1 191 ? 11.070 5.130 2.340 1.00 47.66 191 LEU A N 1
ATOM 1418 C CA . LEU A 1 191 ? 10.003 4.941 3.323 1.00 47.66 191 LEU A CA 1
ATOM 1419 C C . LEU A 1 191 ? 10.527 4.897 4.768 1.00 47.66 191 LEU A C 1
ATOM 1421 O O . LEU A 1 191 ? 9.740 4.652 5.680 1.00 47.66 191 LEU A O 1
ATOM 1425 N N . GLY A 1 192 ? 11.830 5.126 4.969 1.00 45.94 192 GLY A N 1
ATOM 1426 C CA . GLY A 1 192 ? 12.432 5.339 6.286 1.00 45.94 192 GLY A CA 1
ATOM 1427 C C . GLY A 1 192 ? 12.463 6.816 6.687 1.00 45.94 192 GLY A C 1
ATOM 1428 O O . GLY A 1 192 ? 12.137 7.701 5.897 1.00 45.94 192 GLY A O 1
ATOM 1429 N N . SER A 1 193 ? 12.901 7.070 7.913 1.00 42.16 193 SER A N 1
ATOM 1430 C CA . SER A 1 193 ? 13.064 8.387 8.542 1.00 42.16 193 SER A CA 1
ATOM 1431 C C . SER A 1 193 ? 13.884 9.410 7.738 1.00 42.16 193 SER A C 1
ATOM 1433 O O . SER A 1 193 ? 13.601 10.604 7.824 1.00 42.16 193 SER A O 1
ATOM 1435 N N . ASN A 1 194 ? 14.836 8.968 6.904 1.00 50.12 194 ASN A N 1
ATOM 1436 C CA . ASN A 1 194 ? 15.684 9.838 6.077 1.00 50.12 194 ASN A CA 1
ATOM 1437 C C . ASN A 1 194 ? 15.697 9.387 4.604 1.00 50.12 194 ASN A C 1
ATOM 1439 O O . ASN A 1 194 ? 16.619 8.684 4.180 1.00 50.12 194 ASN A O 1
ATOM 1443 N N . PRO A 1 195 ? 14.672 9.739 3.810 1.00 59.41 195 PRO A N 1
ATOM 1444 C CA . PRO A 1 195 ? 14.598 9.317 2.421 1.00 59.41 195 PRO A CA 1
ATOM 1445 C C . PRO A 1 195 ? 15.643 10.048 1.565 1.00 59.41 195 PRO A C 1
ATOM 1447 O O . PRO A 1 195 ? 15.753 11.273 1.624 1.00 59.41 195 PRO A O 1
ATOM 1450 N N . SER A 1 196 ? 16.403 9.307 0.754 1.00 66.94 196 SER A N 1
ATOM 1451 C CA . SER A 1 196 ? 17.424 9.890 -0.126 1.00 66.94 196 SER A CA 1
ATOM 1452 C C . SER A 1 196 ? 16.837 10.308 -1.473 1.00 66.94 196 SER A C 1
ATOM 1454 O O . SER A 1 196 ? 15.854 9.738 -1.954 1.00 66.94 196 SER A O 1
ATOM 1456 N N . LEU A 1 197 ? 17.463 11.294 -2.121 1.00 68.38 197 LEU A N 1
ATOM 1457 C CA . LEU A 1 197 ? 17.055 11.767 -3.445 1.00 68.38 197 LEU A CA 1
ATOM 1458 C C . LEU A 1 197 ? 17.064 10.641 -4.486 1.00 68.38 197 LEU A C 1
ATOM 1460 O O . LEU A 1 197 ? 16.097 10.463 -5.225 1.00 68.38 197 LEU A O 1
ATOM 1464 N N . LEU A 1 198 ? 18.128 9.832 -4.475 1.00 71.44 198 LEU A N 1
ATOM 1465 C CA . LEU A 1 198 ? 18.249 8.637 -5.308 1.00 71.44 198 LEU A CA 1
ATOM 1466 C C . LEU A 1 198 ? 17.152 7.613 -4.992 1.00 71.44 198 LEU A C 1
ATOM 1468 O O . LEU A 1 198 ? 16.618 6.994 -5.907 1.00 71.44 198 LEU A O 1
ATOM 1472 N N . GLY A 1 199 ? 16.759 7.489 -3.723 1.00 72.81 199 GLY A N 1
ATOM 1473 C CA . GLY A 1 199 ? 15.604 6.697 -3.329 1.00 72.81 199 GLY A CA 1
ATOM 1474 C C . GLY A 1 199 ? 14.325 7.176 -4.024 1.00 72.81 199 GLY A C 1
ATOM 1475 O O . GLY A 1 199 ? 13.637 6.378 -4.653 1.00 72.81 199 GLY A O 1
ATOM 1476 N N . TYR A 1 200 ? 13.996 8.470 -3.962 1.00 71.69 200 TYR A N 1
ATOM 1477 C CA . TYR A 1 200 ? 12.807 8.997 -4.648 1.00 71.69 200 TYR A CA 1
ATOM 1478 C C . TYR A 1 200 ? 12.848 8.758 -6.158 1.00 71.69 200 TYR A C 1
ATOM 1480 O O . TYR A 1 200 ? 11.826 8.418 -6.753 1.00 71.69 200 TYR A O 1
ATOM 1488 N N . VAL A 1 201 ? 14.023 8.891 -6.776 1.00 76.38 201 VAL A N 1
ATOM 1489 C CA . VAL A 1 201 ? 14.210 8.578 -8.196 1.00 76.38 201 VAL A CA 1
ATOM 1490 C C . VAL A 1 201 ? 13.963 7.090 -8.461 1.00 76.38 201 VAL A C 1
ATOM 1492 O O . VAL A 1 201 ? 13.192 6.766 -9.361 1.00 76.38 201 VAL A O 1
ATOM 1495 N N . GLN A 1 202 ? 14.515 6.185 -7.649 1.00 78.31 202 GLN A N 1
ATOM 1496 C CA . GLN A 1 202 ? 14.257 4.745 -7.746 1.00 78.31 202 GLN A CA 1
ATOM 1497 C C . GLN A 1 202 ? 12.769 4.418 -7.588 1.00 78.31 202 GLN A C 1
ATOM 1499 O O . GLN A 1 202 ? 12.210 3.663 -8.383 1.00 78.31 202 GLN A O 1
ATOM 1504 N N . PHE A 1 203 ? 12.112 5.026 -6.598 1.00 76.75 203 PHE A N 1
ATOM 1505 C CA . PHE A 1 203 ? 10.678 4.891 -6.386 1.00 76.75 203 PHE A CA 1
ATOM 1506 C C . PHE A 1 203 ? 9.915 5.276 -7.646 1.00 76.75 203 PHE A C 1
ATOM 1508 O O . PHE A 1 203 ? 9.149 4.463 -8.152 1.00 76.75 203 PHE A O 1
ATOM 1515 N N . VAL A 1 204 ? 10.166 6.464 -8.204 1.00 79.88 204 VAL A N 1
ATOM 1516 C CA . VAL A 1 204 ? 9.517 6.930 -9.438 1.00 79.88 204 VAL A CA 1
ATOM 1517 C C . VAL A 1 204 ? 9.798 5.989 -10.613 1.00 79.88 204 VAL A C 1
ATOM 1519 O O . VAL A 1 204 ? 8.867 5.634 -11.327 1.00 79.88 204 VAL A O 1
ATOM 1522 N N . LEU A 1 205 ? 11.036 5.525 -10.793 1.00 84.31 205 LEU A N 1
ATOM 1523 C CA . LEU A 1 205 ? 11.401 4.608 -11.878 1.00 84.31 205 LEU A CA 1
ATOM 1524 C C . LEU A 1 205 ? 10.637 3.276 -11.803 1.00 84.31 205 LEU A C 1
ATOM 1526 O O . LEU A 1 205 ? 10.136 2.802 -12.821 1.00 84.31 205 LEU A O 1
ATOM 1530 N N . HIS A 1 206 ? 10.440 2.714 -10.607 1.00 85.94 206 HIS A N 1
ATOM 1531 C CA . HIS A 1 206 ? 9.643 1.492 -10.432 1.00 85.94 206 HIS A CA 1
ATOM 1532 C C . HIS A 1 206 ? 8.157 1.675 -10.791 1.00 85.94 206 HIS A C 1
ATOM 1534 O O . HIS A 1 206 ? 7.473 0.690 -11.080 1.00 85.94 206 HIS A O 1
ATOM 1540 N N . HIS A 1 207 ? 7.640 2.911 -10.850 1.00 87.88 207 HIS A N 1
ATOM 1541 C CA . HIS A 1 207 ? 6.258 3.163 -11.279 1.00 87.88 207 HIS A CA 1
ATOM 1542 C C . HIS A 1 207 ? 6.043 2.947 -12.779 1.00 87.88 207 HIS A C 1
ATOM 1544 O O . HIS A 1 207 ? 4.888 2.854 -13.190 1.00 87.88 207 HIS A O 1
ATOM 1550 N N . PHE A 1 208 ? 7.107 2.842 -13.581 1.00 90.62 208 PHE A N 1
ATOM 1551 C CA . PHE A 1 208 ? 7.028 2.588 -15.025 1.00 90.62 208 PHE A CA 1
ATOM 1552 C C . PHE A 1 208 ? 7.050 1.096 -15.383 1.00 90.62 208 PHE A C 1
ATOM 1554 O O . PHE A 1 208 ? 6.914 0.739 -16.552 1.00 90.62 208 PHE A O 1
ATOM 1561 N N . ASN A 1 209 ? 7.164 0.216 -14.388 1.00 91.88 209 ASN A N 1
ATOM 1562 C CA . ASN A 1 209 ? 7.111 -1.227 -14.576 1.00 91.88 209 ASN A CA 1
ATOM 1563 C C . ASN A 1 209 ? 5.692 -1.782 -14.385 1.00 91.88 209 ASN A C 1
ATOM 1565 O O . ASN A 1 209 ? 4.810 -1.174 -13.768 1.00 91.88 209 ASN A O 1
ATOM 1569 N N . HIS A 1 210 ? 5.477 -2.995 -14.895 1.00 94.38 210 HIS A N 1
ATOM 1570 C CA . HIS A 1 210 ? 4.345 -3.816 -14.474 1.00 94.38 210 HIS A CA 1
ATOM 1571 C C . HIS A 1 210 ? 4.524 -4.257 -13.009 1.00 94.38 210 HIS A C 1
ATOM 1573 O O . HIS A 1 210 ? 5.648 -4.464 -12.545 1.00 94.38 210 HIS A O 1
ATOM 1579 N N . ARG A 1 211 ? 3.425 -4.467 -12.279 1.00 94.44 211 ARG A N 1
ATOM 1580 C CA . ARG A 1 211 ? 3.457 -4.881 -10.866 1.00 94.44 211 ARG A CA 1
ATOM 1581 C C . ARG A 1 211 ? 4.085 -6.264 -10.695 1.00 94.44 211 ARG A C 1
ATOM 1583 O O . ARG A 1 211 ? 4.889 -6.446 -9.786 1.00 94.44 211 ARG A O 1
ATOM 1590 N N . HIS A 1 212 ? 3.795 -7.217 -11.586 1.00 92.81 212 HIS A N 1
ATOM 1591 C CA . HIS A 1 212 ? 4.436 -8.543 -11.555 1.00 92.81 212 HIS A CA 1
ATOM 1592 C C . HIS A 1 212 ? 5.950 -8.483 -11.784 1.00 92.81 212 HIS A C 1
ATOM 1594 O O . HIS A 1 212 ? 6.688 -9.269 -11.198 1.00 92.81 212 HIS A O 1
ATOM 1600 N N . VAL A 1 213 ? 6.418 -7.531 -12.594 1.00 92.44 213 VAL A N 1
ATOM 1601 C CA . VAL A 1 213 ? 7.848 -7.298 -12.834 1.00 92.44 213 VAL A CA 1
ATOM 1602 C C . VAL A 1 213 ? 8.500 -6.757 -11.558 1.00 92.44 213 VAL A C 1
ATOM 1604 O O . VAL A 1 213 ? 9.481 -7.330 -11.096 1.00 92.44 213 VAL A O 1
ATOM 1607 N N . ASN A 1 214 ? 7.886 -5.769 -10.898 1.00 92.25 214 ASN A N 1
ATOM 1608 C CA . ASN A 1 214 ? 8.343 -5.278 -9.588 1.00 92.25 214 ASN A CA 1
ATOM 1609 C C . ASN A 1 214 ? 8.342 -6.374 -8.502 1.00 92.25 214 ASN A C 1
ATOM 1611 O O . ASN A 1 214 ? 9.235 -6.412 -7.660 1.00 92.25 214 ASN A O 1
ATOM 1615 N N . ALA A 1 215 ? 7.368 -7.288 -8.522 1.00 92.25 215 ALA A N 1
ATOM 1616 C CA . ALA A 1 215 ? 7.330 -8.418 -7.594 1.00 92.25 215 ALA A CA 1
ATOM 1617 C C . ALA A 1 215 ? 8.475 -9.416 -7.834 1.00 92.25 215 ALA A C 1
ATOM 1619 O O . ALA A 1 215 ? 9.080 -9.898 -6.876 1.00 92.25 215 ALA A O 1
ATOM 1620 N N . ILE A 1 216 ? 8.808 -9.699 -9.098 1.00 89.25 216 ILE A N 1
ATOM 1621 C CA . ILE A 1 216 ? 9.977 -10.516 -9.451 1.00 89.25 216 ILE A CA 1
ATOM 1622 C C . ILE A 1 216 ? 11.264 -9.822 -9.002 1.00 89.25 216 ILE A C 1
ATOM 1624 O O . ILE A 1 216 ? 12.115 -10.484 -8.410 1.00 89.25 216 ILE A O 1
ATOM 1628 N N . ASP A 1 217 ? 11.398 -8.510 -9.230 1.00 86.56 217 ASP A N 1
ATOM 1629 C CA . ASP A 1 217 ? 12.565 -7.749 -8.770 1.00 86.56 217 ASP A CA 1
ATOM 1630 C C . ASP A 1 217 ? 12.750 -7.916 -7.271 1.00 86.56 217 ASP A C 1
ATOM 1632 O O . ASP A 1 217 ? 13.766 -8.444 -6.836 1.00 86.56 217 ASP A O 1
ATOM 1636 N N . TYR A 1 218 ? 11.712 -7.601 -6.498 1.00 88.94 218 TYR A N 1
ATOM 1637 C CA . TYR A 1 218 ? 11.714 -7.741 -5.051 1.00 88.94 218 TYR A CA 1
ATOM 1638 C C . TYR A 1 218 ? 12.140 -9.155 -4.612 1.00 88.94 218 TYR A C 1
ATOM 1640 O O . TYR A 1 218 ? 13.095 -9.309 -3.845 1.00 88.94 218 TYR A O 1
ATOM 1648 N N . LEU A 1 219 ? 11.492 -10.204 -5.135 1.00 87.62 219 LEU A N 1
ATOM 1649 C CA . LEU A 1 219 ? 11.802 -11.586 -4.757 1.00 87.62 219 LEU A CA 1
ATOM 1650 C C . LEU A 1 219 ? 13.248 -11.954 -5.093 1.00 87.62 219 LEU A C 1
ATOM 1652 O O . LEU A 1 219 ? 13.913 -12.603 -4.289 1.00 87.62 219 LEU A O 1
ATOM 1656 N N . THR A 1 220 ? 13.745 -11.540 -6.260 1.00 84.19 220 THR A N 1
ATOM 1657 C CA . THR A 1 220 ? 15.113 -11.844 -6.696 1.00 84.19 220 THR A CA 1
ATOM 1658 C C . THR A 1 220 ? 16.150 -11.048 -5.917 1.00 84.19 220 THR A C 1
ATOM 1660 O O . THR A 1 220 ? 17.134 -11.630 -5.473 1.00 84.19 220 THR A O 1
ATOM 1663 N N . THR A 1 221 ? 15.916 -9.761 -5.681 1.00 82.81 221 THR A N 1
ATOM 1664 C CA . THR A 1 221 ? 16.836 -8.835 -5.018 1.00 82.81 221 THR A CA 1
ATOM 1665 C C . THR A 1 221 ? 17.018 -9.181 -3.544 1.00 82.81 221 THR A C 1
ATOM 1667 O O . THR A 1 221 ? 18.151 -9.371 -3.107 1.00 82.81 221 THR A O 1
ATOM 1670 N N . TYR A 1 222 ? 15.933 -9.383 -2.790 1.00 83.56 222 TYR A N 1
ATOM 1671 C CA . TYR A 1 222 ? 16.025 -9.717 -1.359 1.00 83.56 222 TYR A CA 1
ATOM 1672 C C . TYR A 1 222 ? 16.421 -11.175 -1.089 1.00 83.56 222 TYR A C 1
ATOM 1674 O O . TYR A 1 222 ? 16.882 -11.511 0.003 1.00 83.56 222 TYR A O 1
ATOM 1682 N N . SER A 1 223 ? 16.302 -12.048 -2.089 1.00 84.75 223 SER A N 1
ATOM 1683 C CA . SER A 1 223 ? 16.767 -13.435 -2.002 1.00 84.75 223 SER A CA 1
ATOM 1684 C C . SER A 1 223 ? 18.203 -13.620 -2.506 1.00 84.75 223 SER A C 1
ATOM 1686 O O . SER A 1 223 ? 18.850 -14.624 -2.174 1.00 84.75 223 SER A O 1
ATOM 1688 N N . ARG A 1 224 ? 18.737 -12.671 -3.291 1.00 79.44 224 ARG A N 1
ATOM 1689 C CA . ARG A 1 224 ? 20.088 -12.728 -3.870 1.00 79.44 224 ARG A CA 1
ATOM 1690 C C . ARG A 1 224 ? 21.124 -12.775 -2.752 1.00 79.44 224 ARG A C 1
ATOM 1692 O O . ARG A 1 224 ? 21.128 -11.940 -1.858 1.00 79.44 224 ARG A O 1
ATOM 1699 N N . ASN A 1 225 ? 22.010 -13.771 -2.795 1.00 78.12 225 ASN A N 1
ATOM 1700 C CA . ASN A 1 225 ? 23.090 -13.968 -1.815 1.00 78.12 225 ASN A CA 1
ATOM 1701 C C . ASN A 1 225 ? 22.650 -14.060 -0.336 1.00 78.12 225 ASN A C 1
ATOM 1703 O O . ASN A 1 225 ? 23.500 -14.072 0.551 1.00 78.12 225 ASN A O 1
ATOM 1707 N N . SER A 1 226 ? 21.349 -14.186 -0.055 1.00 81.06 226 SER A N 1
ATOM 1708 C CA . SER A 1 226 ? 20.834 -14.354 1.303 1.00 81.06 226 SER A CA 1
ATOM 1709 C C . SER A 1 226 ? 20.763 -15.839 1.693 1.00 81.06 226 SER A C 1
ATOM 1711 O O . SER A 1 226 ? 20.332 -16.658 0.868 1.00 81.06 226 SER A O 1
ATOM 1713 N N . PRO A 1 227 ? 21.129 -16.215 2.938 1.00 82.00 227 PRO A N 1
ATOM 1714 C CA . PRO A 1 227 ? 20.909 -17.563 3.466 1.00 82.00 227 PRO A CA 1
ATOM 1715 C C . PRO A 1 227 ? 19.426 -17.866 3.742 1.00 82.00 227 PRO A C 1
ATOM 1717 O O . PRO A 1 227 ? 19.078 -19.032 3.927 1.00 82.00 227 PRO A O 1
ATOM 1720 N N . ARG A 1 228 ? 18.561 -16.840 3.786 1.00 83.25 228 ARG A N 1
ATOM 1721 C CA . ARG A 1 228 ? 17.097 -16.965 3.859 1.00 83.25 228 ARG A CA 1
ATOM 1722 C C . ARG A 1 228 ? 16.465 -16.318 2.633 1.00 83.25 228 ARG A C 1
ATOM 1724 O O . ARG A 1 228 ? 16.659 -15.129 2.395 1.00 83.25 228 ARG A O 1
ATOM 1731 N N . LYS A 1 229 ? 15.741 -17.107 1.849 1.00 86.69 229 LYS A N 1
ATOM 1732 C CA . LYS A 1 229 ? 15.040 -16.642 0.648 1.00 86.69 229 LYS A CA 1
ATOM 1733 C C . LYS A 1 229 ? 13.659 -16.134 1.030 1.00 86.69 229 LYS A C 1
ATOM 1735 O O . LYS A 1 229 ? 13.115 -16.634 2.000 1.00 86.69 229 LYS A O 1
ATOM 1740 N N . VAL A 1 230 ? 13.090 -15.174 0.306 1.00 88.88 230 VAL A N 1
ATOM 1741 C CA . VAL A 1 230 ? 11.700 -14.760 0.555 1.00 88.88 230 VAL A CA 1
ATOM 1742 C C . VAL A 1 230 ? 10.770 -15.742 -0.153 1.00 88.88 230 VAL A C 1
ATOM 1744 O O . VAL A 1 230 ? 10.568 -15.663 -1.363 1.00 88.88 230 VAL A O 1
ATOM 1747 N N . ASP A 1 231 ? 10.219 -16.694 0.598 1.00 87.25 231 ASP A N 1
ATOM 1748 C CA . ASP A 1 231 ? 9.353 -17.738 0.043 1.00 87.25 231 ASP A CA 1
ATOM 1749 C C . ASP A 1 231 ? 7.940 -17.221 -0.251 1.00 87.25 231 ASP A C 1
ATOM 1751 O O . ASP A 1 231 ? 7.314 -17.651 -1.221 1.00 87.25 231 ASP A O 1
ATOM 1755 N N . LEU A 1 232 ? 7.460 -16.284 0.573 1.00 91.00 232 LEU A N 1
ATOM 1756 C CA . LEU A 1 232 ? 6.170 -15.618 0.426 1.00 91.00 232 LEU A CA 1
ATOM 1757 C C . LEU A 1 232 ? 6.309 -14.121 0.714 1.00 91.00 232 LEU A C 1
ATOM 1759 O O . LEU A 1 232 ? 6.757 -13.730 1.791 1.00 91.00 232 LEU A O 1
ATOM 1763 N N . ALA A 1 233 ? 5.860 -13.294 -0.224 1.00 93.88 233 ALA A N 1
ATOM 1764 C CA . ALA A 1 233 ? 5.655 -11.866 -0.037 1.00 93.88 233 ALA A CA 1
ATOM 1765 C C . ALA A 1 233 ? 4.153 -11.558 0.029 1.00 93.88 233 ALA A C 1
ATOM 1767 O O . ALA A 1 233 ? 3.386 -11.961 -0.849 1.00 93.88 233 ALA A O 1
ATOM 1768 N N . VAL A 1 234 ? 3.723 -10.822 1.051 1.00 95.81 234 VAL A N 1
ATOM 1769 C CA . VAL A 1 234 ? 2.319 -10.440 1.229 1.00 95.81 234 VAL A CA 1
ATOM 1770 C C . VAL A 1 234 ? 2.138 -8.954 0.942 1.00 95.81 234 VAL A C 1
ATOM 1772 O O . VAL A 1 234 ? 2.515 -8.089 1.735 1.00 95.81 234 VAL A O 1
ATOM 1775 N N . ALA A 1 235 ? 1.524 -8.669 -0.203 1.00 96.19 235 ALA A N 1
ATOM 1776 C CA . ALA A 1 235 ? 1.277 -7.325 -0.687 1.00 96.19 235 ALA A CA 1
ATOM 1777 C C . ALA A 1 235 ? 0.174 -6.646 0.137 1.00 96.19 235 ALA A C 1
ATOM 1779 O O . ALA A 1 235 ? -1.004 -6.996 0.057 1.00 96.19 235 ALA A O 1
ATOM 1780 N N . SER A 1 236 ? 0.553 -5.643 0.918 1.00 95.50 236 SER A N 1
ATOM 1781 C CA . SER A 1 236 ? -0.337 -4.791 1.701 1.00 95.50 236 SER A CA 1
ATOM 1782 C C . SER A 1 236 ? -1.006 -3.732 0.818 1.00 95.50 236 SER A C 1
ATOM 1784 O O . SER A 1 236 ? -0.546 -2.597 0.771 1.00 95.50 236 SER A O 1
ATOM 1786 N N . MET A 1 237 ? -2.110 -4.061 0.143 1.00 96.75 237 MET A N 1
ATOM 1787 C CA . MET A 1 237 ? -2.821 -3.078 -0.689 1.00 96.75 237 MET A CA 1
ATOM 1788 C C . MET A 1 237 ? -3.401 -1.935 0.154 1.00 96.75 237 MET A C 1
ATOM 1790 O O . MET A 1 237 ? -3.884 -2.156 1.264 1.00 96.75 237 MET A O 1
ATOM 1794 N N . VAL A 1 238 ? -3.414 -0.709 -0.375 1.00 94.62 238 VAL A N 1
ATOM 1795 C CA . VAL A 1 238 ? -3.934 0.464 0.345 1.00 94.62 238 VAL A CA 1
ATOM 1796 C C . VAL A 1 238 ? -4.904 1.252 -0.527 1.00 94.62 238 VAL A C 1
ATOM 1798 O O . VAL A 1 238 ? -4.668 1.462 -1.710 1.00 94.62 238 VAL A O 1
ATOM 1801 N N . ASP A 1 239 ? -5.998 1.706 0.081 1.00 95.25 239 ASP A N 1
ATOM 1802 C CA . ASP A 1 239 ? -7.018 2.526 -0.565 1.00 95.25 239 ASP A CA 1
ATOM 1803 C C . ASP A 1 239 ? -6.910 3.984 -0.103 1.00 95.25 239 ASP A C 1
ATOM 1805 O O . ASP A 1 239 ? -7.298 4.335 1.017 1.00 95.25 239 ASP A O 1
ATOM 1809 N N . PHE A 1 240 ? -6.385 4.832 -0.986 1.00 94.00 240 PHE A N 1
ATOM 1810 C CA . PHE A 1 240 ? -6.166 6.253 -0.721 1.00 94.00 240 PHE A CA 1
ATOM 1811 C C . PHE A 1 240 ? -7.269 7.169 -1.267 1.00 94.00 240 PHE A C 1
ATOM 1813 O O . PHE A 1 240 ? -7.322 8.343 -0.887 1.00 94.00 240 PHE A O 1
ATOM 1820 N N . ASP A 1 241 ? -8.159 6.667 -2.128 1.00 94.31 241 ASP A N 1
ATOM 1821 C CA . ASP A 1 241 ? -9.019 7.503 -2.979 1.00 94.31 241 ASP A CA 1
ATOM 1822 C C . ASP A 1 241 ? -9.871 8.482 -2.165 1.00 94.31 241 ASP A C 1
ATOM 1824 O O . ASP A 1 241 ? -9.963 9.666 -2.483 1.00 94.31 241 ASP A O 1
ATOM 1828 N N . TRP A 1 242 ? -10.491 8.012 -1.080 1.00 95.06 242 TRP A N 1
ATOM 1829 C CA . TRP A 1 242 ? -11.398 8.834 -0.272 1.00 95.06 242 TRP A CA 1
ATOM 1830 C C . TRP A 1 242 ? -10.695 9.812 0.662 1.00 95.06 242 TRP A C 1
ATOM 1832 O O . TRP A 1 242 ? -11.230 10.892 0.924 1.00 95.06 242 TRP A O 1
ATOM 1842 N N . TRP A 1 243 ? -9.508 9.452 1.142 1.00 94.88 243 TRP A N 1
ATOM 1843 C CA . TRP A 1 243 ? -8.759 10.255 2.104 1.00 94.88 243 TRP A CA 1
ATOM 1844 C C . TRP A 1 243 ? -7.906 11.330 1.432 1.00 94.88 243 TRP A C 1
ATOM 1846 O O . TRP A 1 243 ? -7.753 12.414 1.990 1.00 94.88 243 TRP A O 1
ATOM 1856 N N . LEU A 1 244 ? -7.397 11.056 0.227 1.00 92.88 244 LEU A N 1
ATOM 1857 C CA . LEU A 1 244 ? -6.523 11.977 -0.502 1.00 92.88 244 LEU A CA 1
ATOM 1858 C C . LEU A 1 244 ? -7.226 12.684 -1.667 1.00 92.88 244 LEU A C 1
ATOM 1860 O O . LEU A 1 244 ? -6.894 13.831 -1.962 1.00 92.88 244 LEU A O 1
ATOM 1864 N N . ALA A 1 245 ? -8.210 12.038 -2.303 1.00 92.75 245 ALA A N 1
ATOM 1865 C CA . ALA A 1 245 ? -8.812 12.508 -3.554 1.00 92.75 245 ALA A CA 1
ATOM 1866 C C . ALA A 1 245 ? -10.351 12.473 -3.575 1.00 92.75 245 ALA A C 1
ATOM 1868 O O . ALA A 1 245 ? -10.964 12.467 -4.642 1.00 92.75 245 ALA A O 1
ATOM 1869 N N . LYS A 1 246 ? -11.008 12.492 -2.406 1.00 94.19 246 LYS A N 1
ATOM 1870 C CA . LYS A 1 246 ? -12.479 12.599 -2.277 1.00 94.19 246 LYS A CA 1
ATOM 1871 C C . LYS A 1 246 ? -13.266 11.509 -3.015 1.00 94.19 246 LYS A C 1
ATOM 1873 O O . LYS A 1 246 ? -14.407 11.740 -3.412 1.00 94.19 246 LYS A O 1
ATOM 1878 N N . GLY A 1 247 ? -12.662 10.338 -3.187 1.00 93.12 247 GLY A N 1
ATOM 1879 C CA . GLY A 1 247 ? -13.256 9.196 -3.874 1.00 93.12 247 GLY A CA 1
ATOM 1880 C C . GLY A 1 247 ? -13.014 9.186 -5.381 1.00 93.12 247 GLY A C 1
ATOM 1881 O O . GLY A 1 247 ? -13.554 8.315 -6.058 1.00 93.12 247 GLY A O 1
ATOM 1882 N N . ALA A 1 248 ? -12.223 10.121 -5.918 1.00 92.50 248 ALA A N 1
ATOM 1883 C CA . ALA A 1 248 ? -11.779 10.042 -7.302 1.00 92.50 248 ALA A CA 1
ATOM 1884 C C . ALA A 1 248 ? -10.911 8.791 -7.487 1.00 92.50 248 ALA A C 1
ATOM 1886 O O . ALA A 1 248 ? -9.916 8.609 -6.784 1.00 92.50 248 ALA A O 1
ATOM 1887 N N . ALA A 1 249 ? -11.304 7.946 -8.438 1.00 89.62 249 ALA A N 1
ATOM 1888 C CA . ALA A 1 249 ? -10.545 6.759 -8.789 1.00 89.62 249 ALA A CA 1
ATOM 1889 C C . ALA A 1 249 ? -9.230 7.139 -9.479 1.00 89.62 249 ALA A C 1
ATOM 1891 O O . ALA A 1 249 ? -9.127 8.165 -10.161 1.00 89.62 249 ALA A O 1
ATOM 1892 N N . THR A 1 250 ? -8.230 6.287 -9.314 1.00 94.38 250 THR A N 1
ATOM 1893 C CA . THR A 1 250 ? -7.012 6.301 -10.122 1.00 94.38 250 THR A CA 1
ATOM 1894 C C . THR A 1 250 ? -7.263 5.633 -11.483 1.00 94.38 250 THR A C 1
ATOM 1896 O O . THR A 1 250 ? -8.301 4.988 -11.671 1.00 94.38 250 THR A O 1
ATOM 1899 N N . PRO A 1 251 ? -6.360 5.790 -12.473 1.00 95.81 251 PRO A N 1
ATOM 1900 C CA . PRO A 1 251 ? -6.551 5.205 -13.799 1.00 95.81 251 PRO A CA 1
ATOM 190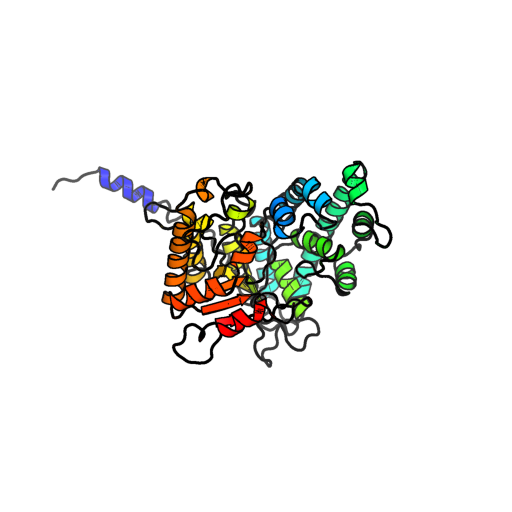1 C C . PRO A 1 251 ? -6.698 3.684 -13.805 1.00 95.81 251 PRO A C 1
ATOM 1903 O O . PRO A 1 251 ? -7.348 3.167 -14.708 1.00 95.81 251 PRO A O 1
ATOM 1906 N N . THR A 1 252 ? -6.093 2.986 -12.839 1.00 96.06 252 THR A N 1
ATOM 1907 C CA . THR A 1 252 ? -6.388 1.580 -12.548 1.00 96.06 252 THR A CA 1
ATOM 1908 C C . THR A 1 252 ? -7.219 1.533 -11.264 1.00 96.06 252 THR A C 1
ATOM 1910 O O . THR A 1 252 ? -6.651 1.641 -10.176 1.00 96.06 252 THR A O 1
ATOM 1913 N N . PRO A 1 253 ? -8.555 1.384 -11.339 1.00 94.94 253 PRO A N 1
ATOM 1914 C CA . PRO A 1 253 ? -9.403 1.373 -10.151 1.00 94.94 253 PRO A CA 1
ATOM 1915 C C . PRO A 1 253 ? -9.014 0.256 -9.179 1.00 94.94 253 PRO A C 1
ATOM 1917 O O . PRO A 1 253 ? -8.616 -0.827 -9.601 1.00 94.94 253 PRO A O 1
ATOM 1920 N N . LEU A 1 254 ? -9.207 0.471 -7.875 1.00 94.88 254 LEU A N 1
ATOM 1921 C CA . LEU A 1 254 ? -8.819 -0.484 -6.825 1.00 94.88 254 LEU A CA 1
ATOM 1922 C C . LEU A 1 254 ? -9.385 -1.907 -7.025 1.00 94.88 254 LEU A C 1
ATOM 1924 O O . LEU A 1 254 ? -8.727 -2.898 -6.705 1.00 94.88 254 LEU A O 1
ATOM 1928 N N . SER A 1 255 ? -10.592 -2.029 -7.586 1.00 94.50 255 SER A N 1
ATOM 1929 C CA . SER A 1 255 ? -11.170 -3.329 -7.946 1.00 94.50 255 SER A CA 1
ATOM 1930 C C . SER A 1 255 ? -10.335 -4.053 -9.003 1.00 94.50 255 SER A C 1
ATOM 1932 O O . SER A 1 255 ? -10.086 -5.245 -8.868 1.00 94.50 255 SER A O 1
ATOM 1934 N N . GLU A 1 256 ? -9.851 -3.342 -10.020 1.00 96.00 256 GLU A N 1
ATOM 1935 C CA . GLU A 1 256 ? -8.978 -3.906 -11.047 1.00 96.00 256 GLU A CA 1
ATOM 1936 C C . GLU A 1 256 ? -7.574 -4.203 -10.505 1.00 96.00 256 GLU A C 1
ATOM 1938 O O . GLU A 1 256 ? -7.016 -5.246 -10.838 1.00 96.00 256 GLU A O 1
ATOM 1943 N N . GLN A 1 257 ? -7.047 -3.369 -9.599 1.00 96.00 257 GLN A N 1
ATOM 1944 C CA . GLN A 1 257 ? -5.808 -3.675 -8.870 1.00 96.00 257 GLN A CA 1
ATOM 1945 C C . GLN A 1 257 ? -5.925 -4.999 -8.089 1.00 96.00 257 GLN A C 1
ATOM 1947 O O . GLN A 1 257 ? -4.992 -5.799 -8.070 1.00 96.00 257 GLN A O 1
ATOM 1952 N N . THR A 1 258 ? -7.090 -5.260 -7.484 1.00 96.31 258 THR A N 1
ATOM 1953 C CA . THR A 1 258 ? -7.369 -6.495 -6.727 1.00 96.31 258 THR A CA 1
ATOM 1954 C C . THR A 1 258 ? -7.405 -7.724 -7.645 1.00 96.31 258 THR A C 1
ATOM 1956 O O . THR A 1 258 ? -6.854 -8.773 -7.304 1.00 96.31 258 THR A O 1
ATOM 1959 N N . GLU A 1 259 ? -8.002 -7.608 -8.838 1.00 96.06 259 GLU A N 1
ATOM 1960 C CA . GLU A 1 259 ? -7.973 -8.692 -9.832 1.00 96.06 259 GLU A CA 1
ATOM 1961 C C . GLU A 1 259 ? -6.550 -8.941 -10.351 1.00 96.06 259 GLU A C 1
ATOM 1963 O O . GLU A 1 259 ? -6.124 -10.090 -10.403 1.00 96.06 259 GLU A O 1
ATOM 1968 N N . LEU A 1 260 ? -5.780 -7.889 -10.660 1.00 96.12 260 LEU A N 1
ATOM 1969 C CA . LEU A 1 260 ? -4.385 -8.038 -11.089 1.00 96.12 260 LEU A CA 1
ATOM 1970 C C . LEU A 1 260 ? -3.536 -8.739 -10.028 1.00 96.12 260 LEU A C 1
ATOM 1972 O O . LEU A 1 260 ? -2.771 -9.632 -10.369 1.00 96.12 260 LEU A O 1
ATOM 1976 N N . MET A 1 261 ? -3.704 -8.398 -8.748 1.00 97.12 261 MET A N 1
ATOM 1977 C CA . MET A 1 261 ? -3.006 -9.090 -7.661 1.00 97.12 261 MET A CA 1
ATOM 1978 C C . MET A 1 261 ? -3.361 -10.585 -7.617 1.00 97.12 261 MET A C 1
ATOM 1980 O O . MET A 1 261 ? -2.488 -11.411 -7.376 1.00 97.12 261 MET A O 1
ATOM 1984 N N . THR A 1 262 ? -4.611 -10.949 -7.925 1.00 95.75 262 THR A N 1
ATOM 1985 C CA . THR A 1 262 ? -5.019 -12.361 -8.048 1.00 95.75 262 THR A CA 1
ATOM 1986 C C . THR A 1 262 ? -4.269 -13.053 -9.185 1.00 95.75 262 THR A C 1
ATOM 1988 O O . THR A 1 262 ? -3.720 -14.139 -9.011 1.00 95.75 262 THR A O 1
ATOM 1991 N N . GLU A 1 263 ? -4.234 -12.426 -10.360 1.00 95.00 263 GLU A N 1
ATOM 1992 C CA . GLU A 1 263 ? -3.541 -12.960 -11.536 1.00 95.00 263 GLU A CA 1
ATOM 1993 C C . GLU A 1 263 ? -2.028 -13.088 -11.282 1.00 95.00 263 GLU A C 1
ATOM 1995 O O . GLU A 1 263 ? -1.429 -14.104 -11.637 1.00 95.00 263 GLU A O 1
ATOM 2000 N N . MET A 1 264 ? -1.432 -12.117 -10.583 1.00 93.44 264 MET A N 1
ATOM 2001 C CA . MET A 1 264 ? -0.041 -12.146 -10.125 1.00 93.44 264 MET A CA 1
ATOM 2002 C C . MET A 1 264 ? 0.230 -13.299 -9.158 1.00 93.44 264 MET A C 1
ATOM 2004 O O . MET A 1 264 ? 1.232 -13.996 -9.318 1.00 93.44 264 MET A O 1
ATOM 2008 N N . SER A 1 265 ? -0.652 -13.529 -8.178 1.00 93.69 265 SER A N 1
ATOM 2009 C CA . SER A 1 265 ? -0.542 -14.664 -7.255 1.00 93.69 265 SER A CA 1
ATOM 2010 C C . SER A 1 265 ? -0.492 -15.989 -8.007 1.00 93.69 265 SER A C 1
ATOM 2012 O O . SER A 1 265 ? 0.336 -16.843 -7.694 1.00 93.69 265 SER A O 1
ATOM 2014 N N . VAL A 1 266 ? -1.330 -16.154 -9.034 1.00 91.75 266 VAL A N 1
ATOM 2015 C CA . VAL A 1 266 ? -1.336 -17.365 -9.862 1.00 91.75 266 VAL A CA 1
ATOM 2016 C C . VAL A 1 266 ? -0.066 -17.460 -10.713 1.00 91.75 266 VAL A C 1
ATOM 2018 O O . VAL A 1 266 ? 0.594 -18.499 -10.700 1.00 91.75 266 VAL A O 1
ATOM 2021 N N . LEU A 1 267 ? 0.315 -16.376 -11.399 1.00 89.06 267 LEU A N 1
ATOM 2022 C CA . LEU A 1 267 ? 1.514 -16.312 -12.243 1.00 89.06 267 LEU A CA 1
ATOM 2023 C C . LEU A 1 267 ? 2.781 -16.707 -11.477 1.00 89.06 267 LEU A C 1
ATOM 2025 O O . LEU A 1 267 ? 3.615 -17.452 -11.989 1.00 89.06 267 LEU A O 1
ATOM 2029 N N . LEU A 1 268 ? 2.911 -16.223 -10.241 1.00 88.12 268 LEU A N 1
ATOM 2030 C CA . LEU A 1 268 ? 4.079 -16.433 -9.385 1.00 88.12 268 LEU A CA 1
ATOM 2031 C C . LEU A 1 268 ? 3.944 -17.662 -8.473 1.00 88.12 268 LEU A C 1
ATOM 2033 O O . LEU A 1 268 ? 4.687 -17.797 -7.501 1.00 88.12 268 LEU A O 1
ATOM 2037 N N . GLY A 1 269 ? 2.992 -18.556 -8.755 1.00 85.94 269 GLY A N 1
ATOM 2038 C CA . GLY A 1 269 ? 2.840 -19.825 -8.045 1.00 85.94 269 GLY A CA 1
ATOM 2039 C C . GLY A 1 269 ? 2.565 -19.698 -6.550 1.00 85.94 269 GLY A C 1
ATOM 2040 O O . GLY A 1 269 ? 3.030 -20.528 -5.775 1.00 85.94 269 GLY A O 1
ATOM 2041 N N . GLY A 1 270 ? 1.839 -18.657 -6.139 1.00 88.81 270 GLY A N 1
ATOM 2042 C CA . GLY A 1 270 ? 1.496 -18.394 -4.740 1.00 88.81 270 GLY A CA 1
ATOM 2043 C C . GLY A 1 270 ? 2.621 -17.760 -3.918 1.00 88.81 270 GLY A C 1
ATOM 2044 O O . GLY A 1 270 ? 2.453 -17.552 -2.723 1.00 88.81 270 GLY A O 1
ATOM 2045 N N . ARG A 1 271 ? 3.760 -17.397 -4.526 1.00 89.44 271 ARG A N 1
ATOM 2046 C CA . ARG A 1 271 ? 4.847 -16.671 -3.831 1.00 89.44 271 ARG A CA 1
ATOM 2047 C C . ARG A 1 271 ? 4.484 -15.236 -3.471 1.00 89.44 271 ARG A C 1
ATOM 2049 O O . ARG A 1 271 ? 5.163 -14.606 -2.666 1.00 89.44 271 ARG A O 1
ATOM 2056 N N . VAL A 1 272 ? 3.430 -14.715 -4.086 1.00 93.69 272 VAL A N 1
ATOM 2057 C CA . VAL A 1 272 ? 2.855 -13.415 -3.766 1.00 93.69 272 VAL A CA 1
ATOM 2058 C C . VAL A 1 272 ? 1.387 -13.618 -3.443 1.00 93.69 272 VAL A C 1
ATOM 2060 O O . VAL A 1 272 ? 0.664 -14.207 -4.241 1.00 93.69 272 VAL A O 1
ATOM 2063 N N . HIS A 1 273 ? 0.937 -13.111 -2.301 1.00 96.50 273 HIS A N 1
ATOM 2064 C CA . HIS A 1 273 ? -0.482 -13.013 -1.957 1.00 96.50 273 HIS A CA 1
ATOM 2065 C C . HIS A 1 273 ? -0.829 -11.589 -1.543 1.00 96.50 273 HIS A C 1
ATOM 2067 O O . HIS A 1 273 ? 0.033 -10.832 -1.109 1.00 96.50 273 HIS A O 1
ATOM 2073 N N . GLY A 1 274 ? -2.100 -11.219 -1.664 1.00 97.25 274 GLY A N 1
ATOM 2074 C CA . GLY A 1 274 ? -2.577 -9.912 -1.236 1.00 97.25 274 GLY A CA 1
ATOM 2075 C C . GLY A 1 274 ? -3.184 -9.925 0.166 1.00 97.25 274 GLY A C 1
ATOM 2076 O O . GLY A 1 274 ? -3.915 -10.848 0.543 1.00 97.25 274 GLY A O 1
ATOM 2077 N N . PHE A 1 275 ? -2.959 -8.834 0.895 1.00 98.44 275 PHE A N 1
ATOM 2078 C CA . PHE A 1 275 ? -3.920 -8.305 1.852 1.00 98.44 275 PHE A CA 1
ATOM 2079 C C . PHE A 1 275 ? -4.779 -7.250 1.159 1.00 98.44 275 PHE A C 1
ATOM 2081 O O . PHE A 1 275 ? -4.260 -6.261 0.641 1.00 98.44 275 PHE A O 1
ATOM 2088 N N . VAL A 1 276 ? -6.094 -7.463 1.141 1.00 98.62 276 VAL A N 1
ATOM 2089 C CA . VAL A 1 276 ? -7.029 -6.587 0.427 1.00 98.62 276 VAL A CA 1
ATOM 2090 C C . VAL A 1 276 ? -7.191 -5.291 1.207 1.00 98.62 276 VAL A C 1
ATOM 2092 O O . VAL A 1 276 ? -7.322 -5.308 2.431 1.00 98.62 276 VAL A O 1
ATOM 2095 N N . ALA A 1 277 ? -7.172 -4.158 0.514 1.00 98.06 277 ALA A N 1
ATOM 2096 C CA . ALA A 1 277 ? -7.362 -2.867 1.153 1.00 98.06 277 ALA A CA 1
ATOM 2097 C C . ALA A 1 277 ? -8.791 -2.738 1.696 1.00 98.06 277 ALA A C 1
ATOM 2099 O O . ALA A 1 277 ? -9.758 -3.038 0.995 1.00 98.06 277 ALA A O 1
ATOM 2100 N N . TYR A 1 278 ? -8.937 -2.212 2.911 1.00 98.62 278 TYR A N 1
ATOM 2101 C CA . TYR A 1 278 ? -10.229 -1.747 3.402 1.00 98.62 278 TYR A CA 1
ATOM 2102 C C . TYR A 1 278 ? -10.162 -0.294 3.862 1.00 98.62 278 TYR A C 1
ATOM 2104 O O . TYR A 1 278 ? -9.337 0.089 4.694 1.00 98.62 278 TYR A O 1
ATOM 2112 N N . CYS A 1 279 ? -11.089 0.509 3.343 1.00 98.00 279 CYS A N 1
ATOM 2113 C CA . CYS A 1 279 ? -11.273 1.900 3.719 1.00 98.00 279 CYS A CA 1
ATOM 2114 C C . CYS A 1 279 ? -12.693 2.098 4.266 1.00 98.00 279 CYS A C 1
ATOM 2116 O O . CYS A 1 279 ? -13.657 2.035 3.494 1.00 98.00 279 CYS A O 1
ATOM 2118 N N . PRO A 1 280 ? -12.860 2.408 5.567 1.00 98.38 280 PRO A N 1
ATOM 2119 C CA . PRO A 1 280 ? -14.187 2.643 6.128 1.00 98.38 280 PRO A CA 1
ATOM 2120 C C . PRO A 1 280 ? -14.856 3.881 5.516 1.00 98.38 280 PRO A C 1
ATOM 2122 O O . PRO A 1 280 ? -16.080 3.957 5.467 1.00 98.38 280 PRO A O 1
ATOM 2125 N N . PHE A 1 281 ? -14.088 4.842 4.990 1.00 97.81 281 PHE A N 1
ATOM 2126 C CA . PHE A 1 281 ? -14.681 5.975 4.286 1.00 97.81 281 PHE A CA 1
ATOM 2127 C C . PHE A 1 281 ? -15.273 5.546 2.935 1.00 97.81 281 PHE A C 1
ATOM 2129 O O . PHE A 1 281 ? -16.401 5.930 2.635 1.00 97.81 281 PHE A O 1
ATOM 2136 N N . ARG A 1 282 ? -14.594 4.683 2.160 1.00 97.50 282 ARG A N 1
ATOM 2137 C CA . ARG A 1 282 ? -15.181 4.093 0.943 1.00 97.50 282 ARG A CA 1
ATOM 2138 C C . ARG A 1 282 ? -16.469 3.358 1.267 1.00 97.50 282 ARG A C 1
ATOM 2140 O O . ARG A 1 282 ? -17.474 3.606 0.604 1.00 97.50 282 ARG A O 1
ATOM 2147 N N . GLU A 1 283 ? -16.438 2.501 2.285 1.00 98.06 283 GLU A N 1
ATOM 2148 C CA . GLU A 1 283 ? -17.596 1.712 2.708 1.00 98.06 283 GLU A CA 1
ATOM 2149 C C . GLU A 1 283 ? -18.826 2.603 2.907 1.00 98.06 283 GLU A C 1
ATOM 2151 O O . GLU A 1 283 ? -19.848 2.420 2.251 1.00 98.06 283 GLU A O 1
ATOM 2156 N N . LEU A 1 284 ? -18.692 3.653 3.719 1.00 97.50 284 LEU A N 1
ATOM 2157 C CA . LEU A 1 284 ? -19.789 4.571 4.028 1.00 97.50 284 LEU A CA 1
ATOM 2158 C C . LEU A 1 284 ? -20.316 5.354 2.824 1.00 97.50 284 LEU A C 1
ATOM 2160 O O . LEU A 1 284 ? -21.453 5.825 2.840 1.00 97.50 284 LEU A O 1
ATOM 2164 N N . ARG A 1 285 ? -19.486 5.569 1.803 1.00 96.06 285 ARG A N 1
ATOM 2165 C CA . ARG A 1 285 ? -19.843 6.378 0.631 1.00 96.06 285 ARG A CA 1
ATOM 2166 C C . ARG A 1 285 ? -20.440 5.570 -0.507 1.00 96.06 285 ARG A C 1
ATOM 2168 O O . ARG A 1 285 ? -20.972 6.166 -1.436 1.00 96.06 285 ARG A O 1
ATOM 2175 N N . THR A 1 286 ? -20.369 4.250 -0.411 1.00 96.06 286 THR A N 1
ATOM 2176 C CA . THR A 1 286 ? -20.774 3.314 -1.465 1.00 96.06 286 THR A CA 1
ATOM 2177 C C . THR A 1 286 ? -21.822 2.312 -0.978 1.00 96.06 286 THR A C 1
ATOM 2179 O O . THR A 1 286 ? -22.055 1.295 -1.632 1.00 96.06 286 THR A O 1
ATOM 2182 N N . LEU A 1 287 ? -22.459 2.597 0.168 1.00 95.94 287 LEU A N 1
ATOM 2183 C CA . LEU A 1 287 ? -23.551 1.794 0.715 1.00 95.94 287 LEU A CA 1
ATOM 2184 C C . LEU A 1 287 ? -24.687 1.662 -0.305 1.00 95.94 287 LEU A C 1
ATOM 2186 O O . LEU A 1 287 ? -25.183 2.659 -0.834 1.00 95.94 287 LEU A O 1
ATOM 2190 N N . ASP A 1 288 ? -25.104 0.426 -0.547 1.00 94.75 288 ASP A N 1
ATOM 2191 C CA . ASP A 1 288 ? -26.293 0.094 -1.324 1.00 94.75 288 ASP A CA 1
ATOM 2192 C C . ASP A 1 288 ? -27.561 0.072 -0.446 1.00 94.75 288 ASP A C 1
ATOM 2194 O O . ASP A 1 288 ? -27.547 0.415 0.740 1.00 94.75 288 ASP A O 1
ATOM 2198 N N . ALA A 1 289 ? -28.686 -0.347 -1.031 1.00 93.19 289 ALA A N 1
ATOM 2199 C CA . ALA A 1 289 ? -29.959 -0.473 -0.320 1.00 93.19 289 ALA A CA 1
ATOM 2200 C C . ALA A 1 289 ? -29.936 -1.541 0.792 1.00 93.19 289 ALA A C 1
ATOM 2202 O O . ALA A 1 289 ? -30.798 -1.534 1.669 1.00 93.19 289 ALA A O 1
ATOM 2203 N N . GLN A 1 290 ? -28.966 -2.457 0.760 1.00 91.44 290 GLN A N 1
ATOM 2204 C CA . GLN A 1 290 ? -28.752 -3.503 1.754 1.00 91.44 290 GLN A CA 1
ATOM 2205 C C . GLN A 1 290 ? -27.798 -3.043 2.868 1.00 91.44 290 GLN A C 1
ATOM 2207 O O . GLN A 1 290 ? -27.550 -3.796 3.810 1.00 91.44 290 GLN A O 1
ATOM 2212 N N . GLY A 1 291 ? -27.288 -1.809 2.793 1.00 93.44 291 GLY A N 1
ATOM 2213 C CA . GLY A 1 291 ? -26.370 -1.251 3.777 1.00 93.44 291 GLY A CA 1
ATOM 2214 C C . GLY A 1 291 ? -24.968 -1.851 3.698 1.00 93.44 291 GLY A C 1
ATOM 2215 O O . GLY A 1 291 ? -24.259 -1.841 4.702 1.00 93.44 291 GLY A O 1
ATOM 2216 N N . VAL A 1 292 ? -24.570 -2.375 2.535 1.00 95.69 292 VAL A N 1
ATOM 2217 C CA . VAL A 1 292 ? -23.211 -2.869 2.283 1.00 95.69 292 VAL A CA 1
ATOM 2218 C C . VAL A 1 292 ? -22.538 -1.950 1.272 1.00 95.69 292 VAL A C 1
ATOM 2220 O O . VAL A 1 292 ? -23.135 -1.577 0.262 1.00 95.69 292 VAL A O 1
ATOM 2223 N N . GLY A 1 293 ? -21.302 -1.552 1.545 1.00 97.31 293 GLY A N 1
ATOM 2224 C CA . GLY A 1 293 ? -20.488 -0.733 0.658 1.00 97.31 293 GLY A CA 1
ATOM 2225 C C . GLY A 1 293 ? -19.538 -1.551 -0.212 1.00 97.31 293 GLY A C 1
ATOM 2226 O O . GLY A 1 293 ? -19.381 -2.768 -0.072 1.00 97.31 293 GLY A O 1
ATOM 2227 N N . ASP A 1 294 ? -18.877 -0.862 -1.139 1.00 96.31 294 ASP A N 1
ATOM 2228 C CA . ASP A 1 294 ? -17.896 -1.465 -2.040 1.00 96.31 294 ASP A CA 1
ATOM 2229 C C . ASP A 1 294 ? -16.678 -1.997 -1.284 1.00 96.31 294 ASP A C 1
ATOM 2231 O O . ASP A 1 294 ? -16.086 -2.985 -1.714 1.00 96.31 294 ASP A O 1
ATOM 2235 N N . GLY A 1 295 ? -16.318 -1.382 -0.151 1.00 97.38 295 GLY A N 1
ATOM 2236 C CA . GLY A 1 295 ? -15.200 -1.829 0.680 1.00 97.38 295 GLY A CA 1
ATOM 2237 C C . GLY A 1 295 ? -15.424 -3.249 1.198 1.00 97.38 295 GLY A C 1
ATOM 2238 O O . GLY A 1 295 ? -14.595 -4.129 0.975 1.00 97.38 295 GLY A O 1
ATOM 2239 N N . MET A 1 296 ? -16.575 -3.505 1.822 1.00 98.44 296 MET A N 1
ATOM 2240 C CA . MET A 1 296 ? -16.933 -4.834 2.316 1.00 98.44 296 MET A CA 1
ATOM 2241 C C . MET A 1 296 ? -17.165 -5.836 1.184 1.00 98.44 296 MET A C 1
ATOM 2243 O O . MET A 1 296 ? -16.768 -6.993 1.321 1.00 98.44 296 MET A O 1
ATOM 2247 N N . ARG A 1 297 ? -17.771 -5.427 0.058 1.00 98.06 297 ARG A N 1
ATOM 2248 C CA . ARG A 1 297 ? -17.911 -6.308 -1.119 1.00 98.06 297 ARG A CA 1
ATOM 2249 C C . ARG A 1 297 ? -16.552 -6.760 -1.650 1.00 98.06 297 ARG A C 1
ATOM 2251 O O . ARG A 1 297 ? -16.370 -7.945 -1.920 1.00 98.06 297 ARG A O 1
ATOM 2258 N N . MET A 1 298 ? -15.603 -5.833 -1.766 1.00 98.00 298 MET A N 1
ATOM 2259 C CA . MET A 1 298 ? -14.249 -6.126 -2.229 1.00 98.00 298 MET A CA 1
ATOM 2260 C C . MET A 1 298 ? -13.518 -7.056 -1.264 1.00 98.00 298 MET A C 1
ATOM 2262 O O . MET A 1 298 ? -12.940 -8.036 -1.720 1.00 98.00 298 MET A O 1
ATOM 2266 N N . VAL A 1 299 ? -13.608 -6.809 0.049 1.00 98.69 299 VAL A N 1
ATOM 2267 C CA . VAL A 1 299 ? -13.020 -7.691 1.069 1.00 98.69 299 VAL A CA 1
ATOM 2268 C C . VAL A 1 299 ? -13.552 -9.115 0.935 1.00 98.69 299 VAL A C 1
ATOM 2270 O O . VAL A 1 299 ? -12.764 -10.046 0.791 1.00 98.69 299 VAL A O 1
ATOM 2273 N N . LYS A 1 300 ? -14.879 -9.288 0.931 1.00 98.56 300 LYS A N 1
ATOM 2274 C CA . LYS A 1 300 ? -15.496 -10.619 0.852 1.00 98.56 300 LYS A CA 1
ATOM 2275 C C . LYS A 1 300 ? -15.083 -11.352 -0.413 1.00 98.56 300 LYS A C 1
ATOM 2277 O O . LYS A 1 300 ? -14.628 -12.484 -0.340 1.00 98.56 300 LYS A O 1
ATOM 2282 N N . ARG A 1 301 ? -15.160 -10.681 -1.563 1.00 98.25 301 ARG A N 1
ATOM 2283 C CA . ARG A 1 301 ? -14.773 -11.268 -2.847 1.00 98.25 301 ARG A CA 1
ATOM 2284 C C . ARG A 1 301 ? -13.289 -11.635 -2.890 1.00 98.25 301 ARG A C 1
ATOM 2286 O O . ARG A 1 301 ? -12.942 -12.718 -3.348 1.00 98.25 301 ARG A O 1
ATOM 2293 N N . ALA A 1 302 ? -12.415 -10.761 -2.396 1.00 98.50 302 ALA A N 1
ATOM 2294 C CA . ALA A 1 302 ? -10.979 -11.006 -2.382 1.00 98.50 302 ALA A CA 1
ATOM 2295 C C . ALA A 1 302 ? -10.620 -12.256 -1.554 1.00 98.50 302 ALA A C 1
ATOM 2297 O O . ALA A 1 302 ? -9.847 -13.107 -1.997 1.00 98.50 302 ALA A O 1
ATOM 2298 N N . ILE A 1 303 ? -11.213 -12.383 -0.367 1.00 98.56 303 ILE A N 1
ATOM 2299 C CA . ILE A 1 303 ? -10.945 -13.482 0.564 1.00 98.56 303 ILE A CA 1
ATOM 2300 C C . ILE A 1 303 ? -11.620 -14.782 0.107 1.00 98.56 303 ILE A C 1
ATOM 2302 O O . ILE A 1 303 ? -10.974 -15.824 0.046 1.00 98.56 303 ILE A O 1
ATOM 2306 N N . GLU A 1 304 ? -12.907 -14.733 -0.238 1.00 98.25 304 GLU A N 1
ATOM 2307 C CA . GLU A 1 304 ? -13.723 -15.932 -0.484 1.00 98.25 304 GLU A CA 1
ATOM 2308 C C . GLU A 1 304 ? -13.552 -16.491 -1.903 1.00 98.25 304 GLU A C 1
ATOM 2310 O O . GLU A 1 304 ? -13.714 -17.692 -2.109 1.00 98.25 304 GLU A O 1
ATOM 2315 N N . GLU A 1 305 ? -13.209 -15.646 -2.883 1.00 97.31 305 GLU A N 1
ATOM 2316 C CA . GLU A 1 305 ? -13.186 -16.033 -4.303 1.00 97.31 305 GLU A CA 1
ATOM 2317 C C . GLU A 1 305 ? -11.825 -15.846 -4.986 1.00 97.31 305 GLU A C 1
ATOM 2319 O O . GLU A 1 305 ? -11.618 -16.366 -6.087 1.00 97.31 305 GLU A O 1
ATOM 2324 N N . ARG A 1 306 ? -10.908 -15.068 -4.394 1.00 96.62 306 ARG A N 1
ATOM 2325 C CA . ARG A 1 306 ? -9.654 -14.649 -5.050 1.00 96.62 306 ARG A CA 1
ATOM 2326 C C . ARG A 1 306 ? -8.377 -15.048 -4.311 1.00 96.62 306 ARG A C 1
ATOM 2328 O O . ARG A 1 306 ? -7.289 -14.759 -4.795 1.00 96.62 306 ARG A O 1
ATOM 2335 N N . GLY A 1 307 ? -8.480 -15.742 -3.179 1.00 95.69 307 GLY A N 1
ATOM 2336 C CA . GLY A 1 307 ? -7.314 -16.287 -2.477 1.00 95.69 307 GLY A CA 1
ATOM 2337 C C . GLY A 1 307 ? -6.444 -15.235 -1.782 1.00 95.69 307 GLY A C 1
ATOM 2338 O O . GLY A 1 307 ? -5.263 -15.481 -1.527 1.00 95.69 307 GLY A O 1
ATOM 2339 N N . PHE A 1 308 ? -7.002 -14.063 -1.472 1.00 98.38 308 PHE A N 1
ATOM 2340 C CA . PHE A 1 308 ? -6.362 -13.137 -0.541 1.00 98.38 308 PHE A CA 1
ATOM 2341 C C . PHE A 1 308 ? -6.340 -13.744 0.860 1.00 98.38 308 PHE A C 1
ATOM 2343 O O . PHE A 1 308 ? -7.250 -14.472 1.250 1.00 98.38 308 PHE A O 1
ATOM 2350 N N . ILE A 1 309 ? -5.307 -13.415 1.631 1.00 97.56 309 ILE A N 1
ATOM 2351 C CA . ILE A 1 309 ? -5.037 -14.082 2.914 1.00 97.56 309 ILE A CA 1
ATOM 2352 C C . ILE A 1 309 ? -5.319 -13.195 4.130 1.00 97.56 309 ILE A C 1
ATOM 2354 O O . ILE A 1 309 ? -4.987 -13.562 5.252 1.00 97.56 309 ILE A O 1
ATOM 2358 N N . GLY A 1 310 ? -5.911 -12.019 3.927 1.00 98.31 310 GLY A N 1
ATOM 2359 C CA . GLY A 1 310 ? -6.222 -11.072 4.996 1.00 98.31 310 GLY A CA 1
ATOM 2360 C C . GLY A 1 310 ? -6.570 -9.677 4.488 1.00 98.31 310 GLY A C 1
ATOM 2361 O O . GLY A 1 310 ? -6.658 -9.441 3.282 1.00 98.31 310 GLY A O 1
ATOM 2362 N N . VAL A 1 311 ? -6.740 -8.745 5.421 1.00 98.75 311 VAL A N 1
ATOM 2363 C CA . VAL A 1 311 ? -7.162 -7.363 5.148 1.00 98.75 311 VAL A CA 1
ATOM 2364 C C . VAL A 1 311 ? -6.085 -6.379 5.591 1.00 98.75 311 VAL A C 1
ATOM 2366 O O . VAL A 1 311 ? -5.559 -6.485 6.697 1.00 98.75 311 VAL A O 1
ATOM 2369 N N . LYS A 1 312 ? -5.781 -5.382 4.758 1.00 98.31 312 LYS A N 1
ATOM 2370 C CA . LYS A 1 312 ? -4.895 -4.269 5.102 1.00 98.31 312 LYS A CA 1
ATOM 2371 C C . LYS A 1 312 ? -5.709 -3.066 5.564 1.00 98.31 312 LYS A C 1
ATOM 2373 O O . LYS A 1 312 ? -6.595 -2.582 4.858 1.00 98.31 312 LYS A O 1
ATOM 2378 N N . LEU A 1 313 ? -5.353 -2.545 6.736 1.00 98.38 313 LEU A N 1
ATOM 2379 C CA . LEU A 1 313 ? -5.845 -1.275 7.259 1.00 98.38 313 LEU A CA 1
ATOM 2380 C C . LEU A 1 313 ? -4.727 -0.239 7.319 1.00 98.38 313 LEU A C 1
ATOM 2382 O O . LEU A 1 313 ? -3.594 -0.543 7.700 1.00 98.38 313 LEU A O 1
ATOM 2386 N N . TYR A 1 314 ? -5.082 1.009 7.006 1.00 97.00 314 TYR A N 1
ATOM 2387 C CA . TYR A 1 314 ? -4.170 2.151 7.051 1.00 97.00 314 TYR A CA 1
ATOM 2388 C C . TYR A 1 314 ? -4.727 3.306 7.908 1.00 97.00 314 TYR A C 1
ATOM 2390 O O . TYR A 1 314 ? -5.095 4.355 7.376 1.00 97.00 314 TYR A O 1
ATOM 2398 N N . PRO A 1 315 ? -4.805 3.138 9.244 1.00 96.75 315 PRO A N 1
ATOM 2399 C CA . PRO A 1 315 ? -5.301 4.162 10.167 1.00 96.75 315 PRO A CA 1
ATOM 2400 C C . PRO A 1 315 ? -4.725 5.581 9.994 1.00 96.75 315 PRO A C 1
ATOM 2402 O O . PRO A 1 315 ? -5.517 6.529 10.075 1.00 96.75 315 PRO A O 1
ATOM 2405 N N . PRO A 1 316 ? -3.420 5.783 9.673 1.00 93.88 316 PRO A N 1
ATOM 2406 C CA . PRO A 1 316 ? -2.876 7.130 9.469 1.00 93.88 316 PRO A CA 1
ATOM 2407 C C . PRO A 1 316 ? -3.576 7.952 8.381 1.00 93.88 316 PRO A C 1
ATOM 2409 O O . PRO A 1 316 ? -3.369 9.161 8.312 1.00 93.88 316 PRO A O 1
ATOM 2412 N N . MET A 1 317 ? -4.413 7.333 7.540 1.00 94.88 317 MET A N 1
ATOM 2413 C CA . MET A 1 317 ? -5.244 8.045 6.570 1.00 94.88 317 MET A CA 1
ATOM 2414 C C . MET A 1 317 ? -6.410 8.825 7.178 1.00 94.88 317 MET A C 1
ATOM 2416 O O . MET A 1 317 ? -6.948 9.694 6.497 1.00 94.88 317 MET A O 1
ATOM 2420 N N . GLY A 1 318 ? -6.791 8.571 8.433 1.00 95.62 318 GLY A N 1
ATOM 2421 C CA . GLY A 1 318 ? -7.807 9.377 9.114 1.00 95.62 318 GLY A CA 1
ATOM 2422 C C . GLY A 1 318 ? -8.873 8.609 9.869 1.00 95.62 318 GLY A C 1
ATOM 2423 O O . GLY A 1 318 ? -9.944 9.160 10.109 1.00 95.62 318 GLY A O 1
ATOM 2424 N N . PHE A 1 319 ? -8.621 7.366 10.268 1.00 97.88 319 PHE A N 1
ATOM 2425 C CA . PHE A 1 319 ? -9.553 6.610 11.101 1.00 97.88 319 PHE A CA 1
ATOM 2426 C C . PHE A 1 319 ? -8.797 5.802 12.149 1.00 97.88 319 PHE A C 1
ATOM 2428 O O . PHE A 1 319 ? -7.703 5.313 11.901 1.00 97.88 319 PHE A O 1
ATOM 2435 N N . ALA A 1 320 ? -9.390 5.652 13.326 1.00 98.19 320 ALA A N 1
ATOM 2436 C CA . ALA A 1 320 ? -8.916 4.745 14.359 1.00 98.19 320 ALA A CA 1
ATOM 2437 C C . ALA A 1 320 ? -9.493 3.339 14.142 1.00 98.19 320 ALA A C 1
ATOM 2439 O O . ALA A 1 320 ? -10.585 3.196 13.586 1.00 98.19 320 ALA A O 1
ATOM 2440 N N . ALA A 1 321 ? -8.802 2.306 14.636 1.00 98.06 321 ALA A N 1
ATOM 2441 C CA . ALA A 1 321 ? -9.329 0.937 14.647 1.00 98.06 321 ALA A CA 1
ATOM 2442 C C . ALA A 1 321 ? -10.672 0.853 15.395 1.00 98.06 321 ALA A C 1
ATOM 2444 O O . ALA A 1 321 ? -11.611 0.212 14.931 1.00 98.06 321 ALA A O 1
ATOM 2445 N N . TRP A 1 322 ? -10.777 1.553 16.524 1.00 98.56 322 TRP A N 1
ATOM 2446 C CA . TRP A 1 322 ? -12.020 1.752 17.260 1.00 98.56 322 TRP A CA 1
ATOM 2447 C C . TRP A 1 322 ? -11.977 3.064 18.046 1.00 98.56 322 TRP A C 1
ATOM 2449 O O . TRP A 1 322 ? -10.899 3.517 18.414 1.00 98.56 322 TRP A O 1
ATOM 2459 N N . GLY A 1 323 ? -13.133 3.659 18.351 1.00 98.00 323 GLY A N 1
ATOM 2460 C CA . GLY A 1 323 ? -13.222 4.870 19.176 1.00 98.00 323 GLY A CA 1
ATOM 2461 C C . GLY A 1 323 ? -13.181 6.163 18.363 1.00 98.00 323 GLY A C 1
ATOM 2462 O O . GLY A 1 323 ? -12.675 7.179 18.835 1.00 98.00 323 GLY A O 1
ATOM 2463 N N . ASN A 1 324 ? -13.698 6.133 17.137 1.00 98.44 324 ASN A N 1
ATOM 2464 C CA . ASN A 1 324 ? -13.843 7.303 16.273 1.00 98.44 324 ASN A CA 1
ATOM 2465 C C . ASN A 1 324 ? -14.985 8.226 16.735 1.00 98.44 324 ASN A C 1
ATOM 2467 O O . ASN A 1 324 ? -14.954 9.432 16.483 1.00 98.44 324 ASN A O 1
ATOM 2471 N N . THR A 1 325 ? -15.995 7.672 17.409 1.00 97.62 325 THR A N 1
ATOM 2472 C CA . THR A 1 325 ? -17.156 8.406 17.932 1.00 97.62 325 THR A CA 1
ATOM 2473 C C . THR A 1 325 ? -16.741 9.617 18.779 1.00 97.62 325 THR A C 1
ATOM 2475 O O . THR A 1 325 ? -15.914 9.510 19.681 1.00 97.62 325 THR A O 1
ATOM 2478 N N . GLY A 1 326 ? -17.330 10.784 18.494 1.00 94.00 326 GLY A N 1
ATOM 2479 C CA . GLY A 1 326 ? -17.082 12.030 19.232 1.00 94.00 326 GLY A CA 1
ATOM 2480 C C . GLY A 1 326 ? -15.808 12.790 18.841 1.00 94.00 326 GLY A C 1
ATOM 2481 O O . GLY A 1 326 ? -15.603 13.903 19.321 1.00 94.00 326 GLY A O 1
ATOM 2482 N N . LYS A 1 327 ? -14.960 12.246 17.958 1.00 95.38 327 LYS A N 1
ATOM 2483 C CA . LYS A 1 327 ? -13.809 12.980 17.411 1.00 95.38 327 LYS A CA 1
ATOM 2484 C C . LYS A 1 327 ? -14.262 14.010 16.370 1.00 95.38 327 LYS A C 1
ATOM 2486 O O . LYS A 1 327 ? -15.228 13.798 15.646 1.00 95.38 327 LYS A O 1
ATOM 2491 N N . ASN A 1 328 ? -13.529 15.115 16.262 1.00 91.75 328 ASN A N 1
ATOM 2492 C CA . ASN A 1 328 ? -13.794 16.212 15.320 1.00 91.75 328 ASN A CA 1
ATOM 2493 C C . ASN A 1 328 ? -12.615 16.493 14.366 1.00 91.75 328 ASN A C 1
ATOM 2495 O O . ASN A 1 328 ? -12.600 17.514 13.681 1.00 91.75 328 ASN A O 1
ATOM 2499 N N . VAL A 1 329 ? -11.647 15.574 14.288 1.00 95.12 329 VAL A N 1
ATOM 2500 C CA . VAL A 1 329 ? -10.395 15.713 13.517 1.00 95.12 329 VAL A CA 1
ATOM 2501 C C . VAL A 1 329 ? -10.598 15.895 12.005 1.00 95.12 329 VAL A C 1
ATOM 2503 O O . VAL A 1 329 ? -9.709 16.380 11.311 1.00 95.12 329 VAL A O 1
ATOM 2506 N N . TRP A 1 330 ? -11.772 15.534 11.483 1.00 95.94 330 TRP A N 1
ATOM 2507 C CA . TRP A 1 330 ? -12.117 15.639 10.060 1.00 95.94 330 TRP A CA 1
ATOM 2508 C C . TRP A 1 330 ? -12.649 17.017 9.646 1.00 95.94 330 TRP A C 1
ATOM 2510 O O . TRP A 1 330 ? -12.731 17.316 8.451 1.00 95.94 330 TRP A O 1
ATOM 2520 N N . ALA A 1 331 ? -13.036 17.859 10.606 1.00 91.50 331 ALA A N 1
ATOM 2521 C CA . ALA A 1 331 ? -13.663 19.141 10.318 1.00 91.50 331 ALA A CA 1
ATOM 2522 C C . ALA A 1 331 ? -12.700 20.085 9.573 1.00 91.50 331 ALA A C 1
ATOM 2524 O O . ALA A 1 331 ? -11.540 20.252 9.948 1.00 91.50 331 ALA A O 1
ATOM 2525 N N . GLY A 1 332 ? -13.188 20.713 8.498 1.00 88.75 332 GLY A N 1
ATOM 2526 C CA . GLY A 1 332 ? -12.440 21.725 7.740 1.00 88.75 332 GLY A CA 1
ATOM 2527 C C . GLY A 1 332 ? -11.273 21.199 6.891 1.00 88.75 332 GLY A C 1
ATOM 2528 O O . GLY A 1 332 ? -10.521 21.999 6.336 1.00 88.75 332 GLY A O 1
ATOM 2529 N N . LYS A 1 333 ? -11.099 19.878 6.758 1.00 92.50 333 LYS A N 1
ATOM 2530 C CA . LYS A 1 333 ? -10.004 19.290 5.972 1.00 92.50 333 LYS A CA 1
ATOM 2531 C C . LYS A 1 333 ? -10.301 19.327 4.474 1.00 92.50 333 LYS A C 1
ATOM 2533 O O . LYS A 1 333 ? -11.268 18.737 3.998 1.00 92.50 333 LYS A O 1
ATOM 2538 N N . ARG A 1 334 ? -9.444 20.017 3.712 1.00 87.38 334 ARG A N 1
ATOM 2539 C CA . ARG A 1 334 ? -9.651 20.292 2.278 1.00 87.38 334 ARG A CA 1
ATOM 2540 C C . ARG A 1 334 ? -9.628 19.040 1.399 1.00 87.38 334 ARG A C 1
ATOM 2542 O O . ARG A 1 334 ? -10.325 19.033 0.380 1.00 87.38 334 ARG A O 1
ATOM 2549 N N . SER A 1 335 ? -8.828 18.032 1.749 1.00 83.94 335 SER A N 1
ATOM 2550 C CA . SER A 1 335 ? -8.70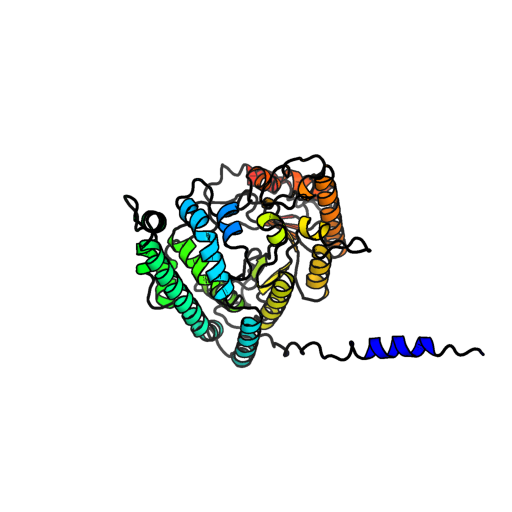0 16.788 0.976 1.00 83.94 335 SER A CA 1
ATOM 2551 C C . SER A 1 335 ? -9.891 15.847 1.151 1.00 83.94 335 SER A C 1
ATOM 2553 O O . SER A 1 335 ? -10.104 14.977 0.313 1.00 83.94 335 SER A O 1
ATOM 2555 N N . LEU A 1 336 ? -10.728 16.062 2.171 1.00 92.38 336 LEU A N 1
ATOM 2556 C CA . LEU A 1 336 ? -11.860 15.190 2.461 1.00 92.38 336 LEU A CA 1
ATOM 2557 C C . LEU A 1 336 ? -13.121 15.595 1.701 1.00 92.38 336 LEU A C 1
ATOM 2559 O O . LEU A 1 336 ? -13.351 16.757 1.353 1.00 92.38 336 LEU A O 1
ATOM 2563 N N . HIS A 1 337 ? -13.979 14.606 1.474 1.00 93.38 337 HIS A N 1
ATOM 2564 C CA . HIS A 1 337 ? -15.339 14.838 1.016 1.00 93.38 337 HIS A CA 1
ATOM 2565 C C . HIS A 1 337 ? -16.167 15.516 2.127 1.00 93.38 337 HIS A C 1
ATOM 2567 O O . HIS A 1 337 ? -16.027 15.182 3.304 1.00 93.38 337 HIS A O 1
ATOM 2573 N N . ALA A 1 338 ? -17.077 16.429 1.763 1.00 91.69 338 ALA A N 1
ATOM 2574 C CA . ALA A 1 338 ? -17.833 17.260 2.713 1.00 91.69 338 ALA A CA 1
ATOM 2575 C C . ALA A 1 338 ? -18.621 16.456 3.768 1.00 91.69 338 ALA A C 1
ATOM 2577 O O . ALA A 1 338 ? -18.824 16.915 4.888 1.00 91.69 338 ALA A O 1
ATOM 2578 N N . SER A 1 339 ? -19.015 15.221 3.444 1.00 91.75 339 SER A N 1
ATOM 2579 C CA . SER A 1 339 ? -19.696 14.311 4.378 1.00 91.75 339 SER A CA 1
ATOM 2580 C C . SER A 1 339 ? -18.875 13.945 5.619 1.00 91.75 339 SER A C 1
ATOM 2582 O O . SER A 1 339 ? -19.463 13.489 6.599 1.00 91.75 339 SER A O 1
ATOM 2584 N N . ALA A 1 340 ? -17.548 14.111 5.583 1.00 94.69 340 ALA A N 1
ATOM 2585 C CA . ALA A 1 340 ? -16.678 13.882 6.736 1.00 94.69 340 ALA A CA 1
ATOM 2586 C C . ALA A 1 340 ? -16.893 14.915 7.857 1.00 94.69 340 ALA A C 1
ATOM 2588 O O . ALA A 1 340 ? -16.528 14.666 9.000 1.00 94.69 340 ALA A O 1
ATOM 2589 N N . ALA A 1 341 ? -17.517 16.058 7.548 1.00 92.56 341 ALA A N 1
ATOM 2590 C CA . ALA A 1 341 ? -17.861 17.085 8.529 1.00 92.56 341 ALA A CA 1
ATOM 2591 C C . ALA A 1 341 ? -19.160 16.786 9.303 1.00 92.56 341 ALA A C 1
ATOM 2593 O O . ALA A 1 341 ? -19.522 17.546 10.200 1.00 92.56 341 ALA A O 1
ATOM 2594 N N . ALA A 1 342 ? -19.886 15.718 8.955 1.00 94.19 342 ALA A N 1
ATOM 2595 C CA . ALA A 1 342 ? -21.113 15.361 9.654 1.00 94.19 342 ALA A CA 1
ATOM 2596 C C . ALA A 1 342 ? -20.818 14.981 11.124 1.00 94.19 342 ALA A C 1
ATOM 2598 O O . ALA A 1 342 ? -19.860 14.240 11.364 1.00 94.19 342 ALA A O 1
ATOM 2599 N N . PRO A 1 343 ? -21.636 15.422 12.102 1.00 94.00 343 PRO A N 1
ATOM 2600 C CA . PRO A 1 343 ? -21.392 15.150 13.525 1.00 94.00 343 PRO A CA 1
ATOM 2601 C C . PRO A 1 343 ? -21.311 13.658 13.880 1.00 94.00 343 PRO A C 1
ATOM 2603 O O . PRO A 1 343 ? -20.620 13.275 14.819 1.00 94.00 343 PRO A O 1
ATOM 2606 N N . ASP A 1 344 ? -21.999 12.810 13.115 1.00 96.38 344 ASP A N 1
ATOM 2607 C CA . ASP A 1 344 ? -22.048 11.358 13.285 1.00 96.38 344 ASP A CA 1
ATOM 2608 C C . ASP A 1 344 ? -20.956 10.614 12.491 1.00 96.38 344 ASP A C 1
ATOM 2610 O O . ASP A 1 344 ? -20.916 9.383 12.496 1.00 96.38 344 ASP A O 1
ATOM 2614 N N . PHE A 1 345 ? -20.054 11.315 11.789 1.00 97.56 345 PHE A N 1
ATOM 2615 C CA . PHE A 1 345 ? -19.073 10.671 10.912 1.00 97.56 345 PHE A CA 1
ATOM 2616 C C . PHE A 1 345 ? -18.183 9.671 11.654 1.00 97.56 345 PHE A C 1
ATOM 2618 O O . PHE A 1 345 ? -18.058 8.535 11.202 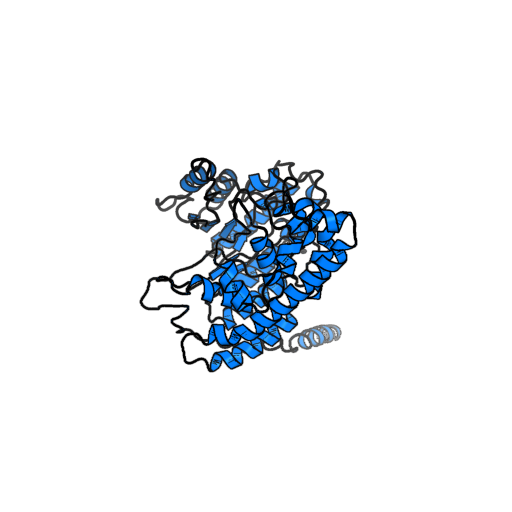1.00 97.56 345 PHE A O 1
ATOM 2625 N N . GLY A 1 346 ? -17.668 10.036 12.830 1.00 98.25 346 GLY A N 1
ATOM 2626 C CA . GLY A 1 346 ? -16.888 9.119 13.662 1.00 98.25 346 GLY A CA 1
ATOM 2627 C C . GLY A 1 346 ? -17.672 7.872 14.089 1.00 98.25 346 GLY A C 1
ATOM 2628 O O . GLY A 1 346 ? -17.157 6.762 14.003 1.00 98.25 346 GLY A O 1
ATOM 2629 N N . GLN A 1 347 ? -18.945 8.025 14.464 1.00 98.44 347 GLN A N 1
ATOM 2630 C CA . GLN A 1 347 ? -19.804 6.889 14.819 1.00 98.44 347 GLN A CA 1
ATOM 2631 C C . GLN A 1 347 ? -20.024 5.947 13.630 1.00 98.44 347 GLN A C 1
ATOM 2633 O O . GLN A 1 347 ? -20.007 4.725 13.780 1.00 98.44 347 GLN A O 1
ATOM 2638 N N . ARG A 1 348 ? -20.204 6.505 12.430 1.00 98.06 348 ARG A N 1
ATOM 2639 C CA . ARG A 1 348 ? -20.345 5.714 11.205 1.00 98.06 348 ARG A CA 1
ATOM 2640 C C . ARG A 1 348 ? -19.049 4.986 10.842 1.00 98.06 348 ARG A C 1
ATOM 2642 O O . ARG A 1 348 ? -19.121 3.841 10.408 1.00 98.06 348 ARG A O 1
ATOM 2649 N N . LEU A 1 349 ? -17.880 5.597 11.060 1.00 98.56 349 LEU A N 1
ATOM 2650 C CA . LEU A 1 349 ? -16.592 4.913 10.890 1.00 98.56 349 LEU A CA 1
ATOM 2651 C C . LEU A 1 349 ? -16.475 3.716 11.843 1.00 98.56 349 LEU A C 1
ATOM 2653 O O . LEU A 1 349 ? -16.135 2.627 11.390 1.00 98.56 349 LEU A O 1
ATOM 2657 N N . ASP A 1 350 ? -16.838 3.877 13.122 1.00 98.75 350 ASP A N 1
ATOM 2658 C CA . ASP A 1 350 ? -16.875 2.759 14.079 1.00 98.75 350 ASP A CA 1
ATOM 2659 C C . ASP A 1 350 ? -17.846 1.652 13.618 1.00 98.75 350 ASP A C 1
ATOM 2661 O O . ASP A 1 350 ? -17.519 0.470 13.690 1.00 98.75 350 ASP A O 1
ATOM 2665 N N . ALA A 1 351 ? -19.019 1.997 13.075 1.00 98.44 351 ALA A N 1
ATOM 2666 C CA . ALA A 1 351 ? -19.969 1.012 12.544 1.00 98.44 351 ALA A CA 1
ATOM 2667 C C . ALA A 1 351 ? -19.430 0.247 11.314 1.00 98.44 351 ALA A C 1
ATOM 2669 O O . ALA A 1 351 ? -19.609 -0.972 11.210 1.00 98.44 351 ALA A O 1
ATOM 2670 N N . ALA A 1 352 ? -18.734 0.937 10.404 1.00 98.62 352 ALA A N 1
ATOM 2671 C CA . ALA A 1 352 ? -18.069 0.316 9.259 1.00 98.62 352 ALA A CA 1
ATOM 2672 C C . ALA A 1 352 ? -16.930 -0.614 9.713 1.00 98.62 352 ALA A C 1
ATOM 2674 O O . ALA A 1 352 ? -16.824 -1.746 9.241 1.00 98.62 352 ALA A O 1
ATOM 2675 N N . MET A 1 353 ? -16.115 -0.182 10.679 1.00 98.81 353 MET A N 1
ATOM 2676 C CA . MET A 1 353 ? -15.055 -1.008 11.268 1.00 98.81 353 MET A CA 1
ATOM 2677 C C . MET A 1 353 ? -15.620 -2.224 12.013 1.00 98.81 353 MET A C 1
ATOM 2679 O O . MET A 1 353 ? -15.091 -3.323 11.880 1.00 98.81 353 MET A O 1
ATOM 2683 N N . ALA A 1 354 ? -16.744 -2.079 12.723 1.00 98.75 354 ALA A N 1
ATOM 2684 C CA . ALA A 1 354 ? -17.412 -3.193 13.401 1.00 98.75 354 ALA A CA 1
ATOM 2685 C C . ALA A 1 354 ? -17.872 -4.281 12.429 1.00 98.75 354 ALA A C 1
ATOM 2687 O O . ALA A 1 354 ? -17.885 -5.464 12.767 1.00 98.75 354 ALA A O 1
ATOM 2688 N N . SER A 1 355 ? -18.312 -3.883 11.236 1.00 98.50 355 SER A N 1
ATOM 2689 C CA . SER A 1 355 ? -18.753 -4.822 10.207 1.00 98.50 355 SER A CA 1
ATOM 2690 C C . SER A 1 355 ? -17.575 -5.614 9.647 1.00 98.50 355 SER A C 1
ATOM 2692 O O . SER A 1 355 ? -17.669 -6.838 9.572 1.00 98.50 355 SER A O 1
ATOM 2694 N N . LEU A 1 356 ? -16.445 -4.949 9.384 1.00 98.88 356 LEU A N 1
ATOM 2695 C CA . LEU A 1 356 ? -15.202 -5.625 9.019 1.00 98.88 356 LEU A CA 1
ATOM 2696 C C . LEU A 1 356 ? -14.721 -6.569 10.128 1.00 98.88 356 LEU A C 1
ATOM 2698 O O . LEU A 1 356 ? -14.458 -7.735 9.871 1.00 98.88 356 LEU A O 1
ATOM 2702 N N . PHE A 1 357 ? -14.616 -6.094 11.369 1.00 98.88 357 PHE A N 1
ATOM 2703 C CA . PHE A 1 357 ? -14.061 -6.893 12.461 1.00 98.88 357 PHE A CA 1
ATOM 2704 C C . PHE A 1 357 ? -14.904 -8.121 12.785 1.00 98.88 357 PHE A C 1
ATOM 2706 O O . PHE A 1 357 ? -14.346 -9.195 12.990 1.00 98.88 357 PHE A O 1
ATOM 2713 N N . ARG A 1 358 ? -16.238 -8.006 12.763 1.00 98.75 358 ARG A N 1
ATOM 2714 C CA . ARG A 1 358 ? -17.117 -9.177 12.904 1.00 98.75 358 ARG A CA 1
ATOM 2715 C C . ARG A 1 358 ? -16.889 -10.191 11.792 1.00 98.75 358 ARG A C 1
ATOM 2717 O O . ARG A 1 358 ? -16.797 -11.374 12.089 1.00 98.75 358 ARG A O 1
ATOM 2724 N N . TYR A 1 359 ? -16.755 -9.728 10.550 1.00 98.81 359 TYR A N 1
ATOM 2725 C CA . TYR A 1 359 ? -16.427 -10.597 9.424 1.00 98.81 359 TYR A CA 1
ATOM 2726 C C . TYR A 1 359 ? -15.076 -11.296 9.623 1.00 98.81 359 TYR A C 1
ATOM 2728 O O . TYR A 1 359 ? -14.994 -12.512 9.481 1.00 98.81 359 TYR A O 1
ATOM 2736 N N . CYS A 1 360 ? -14.038 -10.555 10.019 1.00 98.81 360 CYS A N 1
ATOM 2737 C CA . CYS A 1 360 ? -12.713 -11.120 10.254 1.00 98.81 360 CYS A CA 1
ATOM 2738 C C . CYS A 1 360 ? -12.703 -12.164 11.376 1.00 98.81 360 CYS A C 1
ATOM 2740 O O . CYS A 1 360 ? -12.063 -13.199 11.228 1.00 98.81 360 CYS A O 1
ATOM 2742 N N . VAL A 1 361 ? -13.438 -11.932 12.468 1.00 98.38 361 VAL A N 1
ATOM 2743 C CA . VAL A 1 361 ? -13.597 -12.927 13.542 1.00 98.38 361 VAL A CA 1
ATOM 2744 C C . VAL A 1 361 ? -14.370 -14.152 13.049 1.00 98.38 361 VAL A C 1
ATOM 2746 O O . VAL A 1 361 ? -13.949 -15.275 13.300 1.00 98.38 361 VAL A O 1
ATOM 2749 N N . GLU A 1 362 ? -15.481 -13.959 12.333 1.00 98.50 362 GLU A N 1
ATOM 2750 C CA . GLU A 1 362 ? -16.318 -15.060 11.832 1.00 98.50 362 GLU A CA 1
ATOM 2751 C C . GLU A 1 362 ? -15.568 -15.959 10.839 1.00 98.50 362 GLU A C 1
ATOM 2753 O O . GLU A 1 362 ? -15.736 -17.177 10.858 1.00 98.50 362 GLU A O 1
ATOM 2758 N N . LYS A 1 363 ? -14.761 -15.361 9.958 1.00 98.44 363 LYS A N 1
ATOM 2759 C CA . LYS A 1 363 ? -14.057 -16.062 8.876 1.00 98.44 363 LYS A CA 1
ATOM 2760 C C . LYS A 1 363 ? -12.604 -16.414 9.198 1.00 98.44 363 LYS A C 1
ATOM 2762 O O . LYS A 1 363 ? -11.918 -16.920 8.318 1.00 98.44 363 LYS A O 1
ATOM 2767 N N . ASP A 1 364 ? -12.142 -16.146 10.420 1.00 97.44 364 ASP A N 1
ATOM 2768 C CA . ASP A 1 364 ? -10.740 -16.315 10.836 1.00 97.44 364 ASP A CA 1
ATOM 2769 C C . ASP A 1 364 ? -9.743 -15.588 9.903 1.00 97.44 364 ASP A C 1
ATOM 2771 O O . ASP A 1 364 ? -8.682 -16.098 9.548 1.00 97.44 364 ASP A O 1
ATOM 2775 N N . VAL A 1 365 ? -10.101 -14.373 9.474 1.00 98.44 365 VAL A N 1
ATOM 2776 C CA . VAL A 1 365 ? -9.317 -13.572 8.521 1.00 98.44 365 VAL A CA 1
ATOM 2777 C C . VAL A 1 365 ? -8.411 -12.600 9.282 1.00 98.44 365 VAL A C 1
ATOM 2779 O O . VAL A 1 365 ? -8.916 -11.758 10.033 1.00 98.44 365 VAL A O 1
ATOM 2782 N N . PRO A 1 366 ? -7.079 -12.653 9.095 1.00 97.88 366 PRO A N 1
ATOM 2783 C CA . PRO A 1 366 ? -6.164 -11.755 9.778 1.00 97.88 366 PRO A CA 1
ATOM 2784 C C . PRO A 1 366 ? -6.174 -10.347 9.180 1.00 97.88 366 PRO A C 1
ATOM 2786 O O . PRO A 1 366 ? -6.468 -10.126 8.002 1.00 97.88 366 PRO A O 1
ATOM 2789 N N . ILE A 1 367 ? -5.802 -9.382 10.016 1.00 98.44 367 ILE A N 1
ATOM 2790 C CA . ILE A 1 367 ? -5.643 -7.980 9.647 1.00 98.44 367 ILE A CA 1
ATOM 2791 C C . ILE A 1 367 ? -4.170 -7.607 9.746 1.00 98.44 367 ILE A C 1
ATOM 2793 O O . ILE A 1 367 ? -3.554 -7.771 10.794 1.00 98.44 367 ILE A O 1
ATOM 2797 N N . MET A 1 368 ? -3.623 -7.031 8.686 1.00 97.06 368 MET A N 1
ATOM 2798 C CA . MET A 1 368 ? -2.380 -6.275 8.742 1.00 97.06 368 MET A CA 1
ATOM 2799 C C . MET A 1 368 ? -2.727 -4.800 8.927 1.00 97.06 368 MET A C 1
ATOM 2801 O O . MET A 1 368 ? -3.423 -4.206 8.107 1.00 97.06 368 MET A O 1
ATOM 2805 N N . ALA A 1 369 ? -2.254 -4.188 10.004 1.00 96.19 369 ALA A N 1
ATOM 2806 C CA . ALA A 1 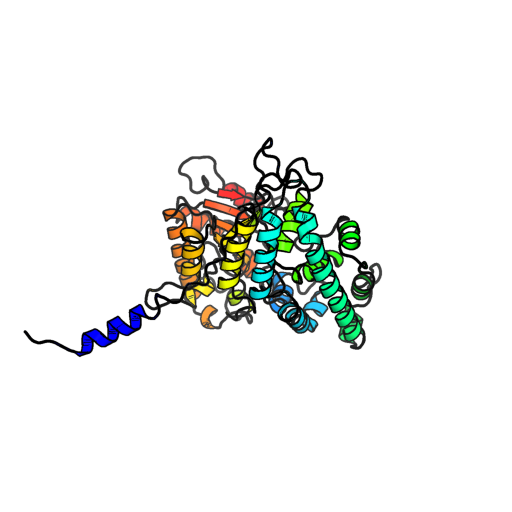369 ? -2.531 -2.799 10.333 1.00 96.19 369 ALA A CA 1
ATOM 2807 C C . ALA A 1 369 ? -1.263 -1.968 10.210 1.00 96.19 369 ALA A C 1
ATOM 2809 O O . ALA A 1 369 ? -0.264 -2.281 10.839 1.00 96.19 369 ALA A O 1
ATOM 2810 N N . HIS A 1 370 ? -1.290 -0.878 9.453 1.00 94.25 370 HIS A N 1
ATOM 2811 C CA . HIS A 1 370 ? -0.203 0.093 9.522 1.00 94.25 370 HIS A CA 1
ATOM 2812 C C . HIS A 1 370 ? -0.281 0.845 10.861 1.00 94.25 370 HIS A C 1
ATOM 2814 O O . HIS A 1 370 ? -1.245 1.578 11.089 1.00 94.25 370 HIS A O 1
ATOM 2820 N N . THR A 1 371 ? 0.696 0.648 11.751 1.00 91.50 371 THR A N 1
ATOM 2821 C CA . THR A 1 371 ? 0.707 1.279 13.084 1.00 91.50 371 THR A CA 1
ATOM 2822 C C . THR A 1 371 ? 1.789 2.336 13.258 1.00 91.50 371 THR A C 1
ATOM 2824 O O . THR A 1 371 ? 1.840 2.966 14.313 1.00 91.50 371 THR A O 1
ATOM 2827 N N . ASN A 1 372 ? 2.599 2.584 12.220 1.00 85.19 372 ASN A N 1
ATOM 2828 C CA . ASN A 1 372 ? 3.533 3.703 12.226 1.00 85.19 372 ASN A CA 1
ATOM 2829 C C . ASN A 1 372 ? 2.776 5.040 12.244 1.00 85.19 372 ASN A C 1
ATOM 2831 O O . ASN A 1 372 ? 1.775 5.222 11.544 1.00 85.19 372 ASN A O 1
ATOM 2835 N N . HIS A 1 373 ? 3.294 6.015 12.974 1.00 84.56 373 HIS A N 1
ATOM 2836 C CA . HIS A 1 373 ? 2.879 7.409 12.934 1.00 84.56 373 HIS A CA 1
ATOM 2837 C C . HIS A 1 373 ? 3.515 8.157 11.745 1.00 84.56 373 HIS A C 1
ATOM 2839 O O . HIS A 1 373 ? 4.089 9.247 11.880 1.00 84.56 373 HIS A O 1
ATOM 2845 N N . SER A 1 374 ? 3.388 7.594 10.549 1.00 81.25 374 SER A N 1
ATOM 2846 C CA . SER A 1 374 ? 3.944 8.142 9.314 1.00 81.25 374 SER A CA 1
ATOM 2847 C C . SER A 1 374 ? 2.874 8.245 8.232 1.00 81.25 374 SER A C 1
ATOM 2849 O O . SER A 1 374 ? 1.735 7.821 8.419 1.00 81.25 374 SER A O 1
ATOM 2851 N N . ASN A 1 375 ? 3.220 8.909 7.125 1.00 81.88 375 ASN A N 1
ATOM 2852 C CA . ASN A 1 375 ? 2.480 8.859 5.861 1.00 81.88 375 ASN A CA 1
ATOM 2853 C C . ASN A 1 375 ? 0.967 9.165 5.917 1.00 81.88 375 ASN A C 1
ATOM 2855 O O . ASN A 1 375 ? 0.236 8.798 5.010 1.00 81.88 375 ASN A O 1
ATOM 2859 N N . GLY A 1 376 ? 0.475 9.849 6.951 1.00 88.56 376 GLY A N 1
ATOM 2860 C CA . GLY A 1 376 ? -0.877 10.415 7.012 1.00 88.56 376 GLY A CA 1
ATOM 2861 C C . GLY A 1 376 ? -0.947 11.853 6.475 1.00 88.56 376 GLY A C 1
ATOM 2862 O O . GLY A 1 376 ? 0.007 12.604 6.696 1.00 88.56 376 GLY A O 1
ATOM 2863 N N . PRO A 1 377 ? -2.071 12.281 5.858 1.00 90.38 377 PRO A N 1
ATOM 2864 C CA . PRO A 1 377 ? -2.221 13.626 5.288 1.00 90.38 377 PRO A CA 1
ATOM 2865 C C . PRO A 1 377 ? -2.264 14.743 6.341 1.00 90.38 377 PRO A C 1
ATOM 2867 O O . PRO A 1 377 ? -2.062 15.914 6.025 1.00 90.38 377 PRO A O 1
ATOM 2870 N N . TYR A 1 378 ? -2.535 14.389 7.603 1.00 91.00 378 TYR A N 1
ATOM 2871 C CA . TYR A 1 378 ? -2.623 15.322 8.724 1.00 91.00 378 TYR A CA 1
ATOM 2872 C C . TYR A 1 378 ? -1.988 14.724 9.992 1.00 91.00 378 TYR A C 1
ATOM 2874 O O . TYR A 1 378 ? -2.158 13.525 10.238 1.00 91.00 378 TYR A O 1
ATOM 2882 N N . PRO A 1 379 ? -1.282 15.513 10.828 1.00 89.56 379 PRO A N 1
ATOM 2883 C CA . PRO A 1 379 ? -0.692 15.022 12.078 1.00 89.56 379 PRO A CA 1
ATOM 2884 C C . PRO A 1 379 ? -1.691 14.320 13.010 1.00 89.56 379 PRO A C 1
ATOM 2886 O O . PRO A 1 379 ? -1.402 13.252 13.541 1.00 89.56 379 PRO A O 1
ATOM 2889 N N . GLU A 1 380 ? -2.896 14.865 13.161 1.00 93.62 380 GLU A N 1
ATOM 2890 C CA . GLU A 1 380 ? -3.958 14.272 13.977 1.00 93.62 380 GLU A CA 1
ATOM 2891 C C . GLU A 1 380 ? -4.501 12.954 13.410 1.00 93.62 380 GLU A C 1
ATOM 2893 O O . GLU A 1 380 ? -5.071 12.167 14.161 1.00 93.62 380 GLU A O 1
ATOM 2898 N N . PHE A 1 381 ? -4.321 12.689 12.112 1.00 94.94 381 PHE A N 1
ATOM 2899 C CA . PHE A 1 381 ? -4.700 11.411 11.507 1.00 94.94 381 PHE A CA 1
ATOM 2900 C C . PHE A 1 381 ? -3.660 10.340 11.791 1.00 94.94 381 PHE A C 1
ATOM 2902 O O . PHE A 1 381 ? -4.024 9.223 12.144 1.00 94.94 381 PHE A O 1
ATOM 2909 N N . LYS A 1 382 ? -2.372 10.697 11.736 1.00 91.50 382 LYS A N 1
ATOM 2910 C CA . LYS A 1 382 ? -1.274 9.802 12.129 1.00 91.50 382 LYS A CA 1
ATOM 2911 C C . LYS A 1 382 ? -1.463 9.303 13.566 1.00 91.50 382 LYS A C 1
ATOM 2913 O O . LYS A 1 382 ? -1.245 8.128 13.842 1.00 91.50 382 LYS A O 1
ATOM 2918 N N . ALA A 1 383 ? -1.953 10.161 14.463 1.00 92.44 383 ALA A N 1
ATOM 2919 C CA . ALA A 1 383 ? -2.254 9.791 15.847 1.00 92.44 383 ALA A CA 1
ATOM 2920 C C . ALA A 1 383 ? -3.336 8.699 15.983 1.00 92.44 383 ALA A C 1
ATOM 2922 O O . ALA A 1 383 ? -3.343 7.978 16.976 1.00 92.44 383 ALA A O 1
ATOM 2923 N N . LEU A 1 384 ? -4.226 8.525 14.998 1.00 95.81 384 LEU A N 1
ATOM 2924 C CA . LEU A 1 384 ? -5.283 7.501 15.030 1.00 95.81 384 LEU A CA 1
ATOM 2925 C C . LEU A 1 384 ? -4.755 6.072 14.831 1.00 95.81 384 LEU A C 1
ATOM 2927 O O . LEU A 1 384 ? -5.489 5.112 15.062 1.00 95.81 384 LEU A O 1
ATOM 2931 N N . ALA A 1 385 ? -3.483 5.919 14.457 1.00 94.12 385 ALA A N 1
ATOM 2932 C CA . ALA A 1 385 ? -2.801 4.631 14.416 1.00 94.12 385 ALA A CA 1
ATOM 2933 C C . ALA A 1 385 ? -2.387 4.107 15.803 1.00 94.12 385 ALA A C 1
ATOM 2935 O O . ALA A 1 385 ? -1.880 2.994 15.893 1.00 94.12 385 ALA A O 1
ATOM 2936 N N . GLY A 1 386 ? -2.607 4.883 16.872 1.00 93.50 386 GLY A N 1
ATOM 2937 C CA . GLY A 1 386 ? -2.172 4.575 18.234 1.00 93.50 386 GLY A CA 1
ATOM 2938 C C . GLY A 1 386 ? -2.732 3.274 18.827 1.00 93.50 386 GLY A C 1
ATOM 2939 O O . GLY A 1 386 ? -3.852 2.839 18.540 1.00 93.50 386 GLY A O 1
ATOM 2940 N N . SER A 1 387 ? -1.933 2.660 19.703 1.00 95.69 387 SER A N 1
ATOM 2941 C CA . SER A 1 387 ? -2.252 1.405 20.400 1.00 95.69 387 SER A CA 1
ATOM 2942 C C . SER A 1 387 ? -3.540 1.466 21.231 1.00 95.69 387 SER A C 1
ATOM 2944 O O . SER A 1 387 ? -4.217 0.454 21.400 1.00 95.69 387 SER A O 1
ATOM 2946 N N . GLU A 1 388 ? -3.925 2.643 21.727 1.00 96.81 388 GLU A N 1
ATOM 2947 C CA . GLU A 1 388 ? -5.122 2.833 22.541 1.00 96.81 388 GLU A CA 1
ATOM 2948 C C . GLU A 1 388 ? -6.398 2.469 21.775 1.00 96.81 388 GLU A C 1
ATOM 2950 O O . GLU A 1 388 ? -7.318 1.884 22.344 1.00 96.81 388 GLU A O 1
ATOM 2955 N N . TYR A 1 389 ? -6.434 2.728 20.468 1.00 98.00 389 TYR A N 1
ATOM 2956 C CA . TYR A 1 389 ? -7.573 2.393 19.619 1.00 98.00 389 TYR A CA 1
ATOM 2957 C C . TYR A 1 389 ? -7.626 0.901 19.301 1.00 98.00 389 TYR A C 1
ATOM 2959 O O . TYR A 1 389 ? -8.706 0.314 19.226 1.00 98.00 389 TYR A O 1
ATOM 2967 N N . TRP A 1 390 ? -6.459 0.271 19.166 1.00 97.88 390 TRP A N 1
ATOM 2968 C CA . TRP A 1 390 ? -6.351 -1.176 19.007 1.00 97.88 390 TRP A CA 1
ATOM 2969 C C . TRP A 1 390 ? -6.738 -1.922 20.274 1.00 97.88 390 TRP A C 1
ATOM 2971 O O . TRP A 1 390 ? -7.459 -2.910 20.186 1.00 97.88 390 TRP A O 1
ATOM 2981 N N . LYS A 1 391 ? -6.365 -1.415 21.453 1.00 97.50 391 LYS A N 1
ATOM 2982 C CA . LYS A 1 391 ? -6.841 -1.959 22.726 1.00 97.50 391 LYS A CA 1
ATOM 2983 C C . LYS A 1 391 ? -8.369 -2.001 22.773 1.00 97.50 391 LYS A C 1
ATOM 2985 O O . LYS A 1 391 ? -8.939 -3.044 23.076 1.00 97.50 391 LYS A O 1
ATOM 2990 N N . LEU A 1 392 ? -9.025 -0.889 22.432 1.00 98.12 392 LEU A N 1
ATOM 2991 C CA . LEU A 1 392 ? -10.488 -0.816 22.402 1.00 98.12 392 LEU A CA 1
ATOM 2992 C C . LEU A 1 392 ? -11.100 -1.811 21.403 1.00 98.12 392 LEU A C 1
ATOM 2994 O O . LEU A 1 392 ? -12.116 -2.434 21.710 1.00 98.12 392 LEU A O 1
ATOM 2998 N N . ALA A 1 393 ? -10.493 -1.968 20.223 1.00 98.38 393 ALA A N 1
ATOM 2999 C CA . ALA A 1 393 ? -10.945 -2.927 19.218 1.00 98.38 393 ALA A CA 1
ATOM 3000 C C . ALA A 1 393 ? -10.825 -4.377 19.716 1.00 98.38 393 ALA A C 1
ATOM 3002 O O . ALA A 1 393 ? -11.792 -5.130 19.640 1.00 98.38 393 ALA A O 1
ATOM 3003 N N . LEU A 1 394 ? -9.670 -4.754 20.267 1.00 97.88 394 LEU A N 1
ATOM 3004 C CA . LEU A 1 394 ? -9.401 -6.104 20.767 1.00 97.88 394 LEU A CA 1
ATOM 3005 C C . LEU A 1 394 ? -10.303 -6.466 21.954 1.00 97.88 394 LEU A C 1
ATOM 3007 O O . LEU A 1 394 ? -10.837 -7.572 22.000 1.00 97.88 394 LEU A O 1
ATOM 3011 N N . ASP A 1 395 ? -10.534 -5.523 22.872 1.00 96.50 395 ASP A N 1
ATOM 3012 C CA . ASP A 1 395 ? -11.449 -5.718 24.002 1.00 96.50 395 ASP A CA 1
ATOM 3013 C C . ASP A 1 395 ? -12.901 -5.917 23.519 1.00 96.50 395 ASP A C 1
ATOM 3015 O O . ASP A 1 395 ? -13.663 -6.685 24.106 1.00 96.50 395 ASP A O 1
ATOM 3019 N N . LYS A 1 396 ? -13.303 -5.230 22.439 1.00 97.69 396 LYS A N 1
ATOM 3020 C CA . LYS A 1 396 ? -14.670 -5.289 21.900 1.00 97.69 396 LYS A CA 1
ATOM 3021 C C . LYS A 1 396 ? -14.926 -6.498 20.995 1.00 97.69 396 LYS A C 1
ATOM 3023 O O . LYS A 1 396 ? -16.055 -6.985 20.951 1.00 97.69 396 LYS A O 1
ATOM 3028 N N . PHE A 1 397 ? -13.916 -6.953 20.262 1.00 97.56 397 PHE A N 1
ATOM 3029 C CA . PHE A 1 397 ? -14.009 -8.046 19.294 1.00 97.56 397 PHE A CA 1
ATOM 3030 C C . PHE A 1 397 ? -12.991 -9.139 19.652 1.00 97.56 397 PHE A C 1
ATOM 3032 O O . PHE A 1 397 ? -11.956 -9.270 18.989 1.00 97.56 397 PHE A O 1
ATOM 3039 N N . PRO A 1 398 ? -13.259 -9.923 20.714 1.00 94.88 398 PRO A N 1
ATOM 3040 C CA . PRO A 1 398 ? -12.369 -11.002 21.115 1.00 94.88 398 PRO A CA 1
ATOM 3041 C C . PRO A 1 398 ? -12.215 -12.012 19.973 1.00 94.88 398 PRO A C 1
ATOM 3043 O O . PRO A 1 398 ? -13.185 -12.365 19.304 1.00 94.88 398 PRO A O 1
ATOM 3046 N N . GLY A 1 399 ? -10.982 -12.466 19.753 1.00 94.81 399 GLY A N 1
ATOM 3047 C CA . GLY A 1 399 ? -10.632 -13.365 18.652 1.00 94.81 399 GLY A CA 1
ATOM 3048 C C . GLY A 1 399 ? -10.064 -12.662 17.418 1.00 94.81 399 GLY A C 1
ATOM 3049 O O . GLY A 1 399 ? -9.514 -13.351 16.562 1.00 94.81 399 GLY A O 1
ATOM 3050 N N . LEU A 1 400 ? -10.113 -11.324 17.341 1.00 97.38 400 LEU A N 1
ATOM 3051 C CA . LEU A 1 400 ? -9.438 -10.577 16.276 1.00 97.38 400 LEU A CA 1
ATOM 3052 C C . LEU A 1 400 ? -7.956 -10.957 16.171 1.00 97.38 400 LEU A C 1
ATOM 3054 O O . LEU A 1 400 ? -7.245 -11.030 17.173 1.00 97.38 400 LEU A O 1
ATOM 3058 N N . ARG A 1 401 ? -7.495 -11.150 14.933 1.00 97.38 401 ARG A N 1
ATOM 3059 C CA . ARG A 1 401 ? -6.106 -11.481 14.606 1.00 97.38 401 ARG A CA 1
ATOM 3060 C C . ARG A 1 401 ? -5.476 -10.295 13.909 1.00 97.38 401 ARG A C 1
ATOM 3062 O O . ARG A 1 401 ? -5.934 -9.908 12.834 1.00 97.38 401 ARG A O 1
ATOM 3069 N N . VAL A 1 402 ? -4.460 -9.701 14.522 1.00 97.06 402 VAL A N 1
ATOM 3070 C CA . VAL A 1 402 ? -3.883 -8.442 14.037 1.00 97.06 402 VAL A CA 1
ATOM 3071 C C . VAL A 1 402 ? -2.368 -8.533 14.017 1.00 97.06 402 VAL A C 1
ATOM 3073 O O . VAL A 1 402 ? -1.764 -8.852 15.032 1.00 97.06 402 VAL A O 1
ATOM 3076 N N . SER A 1 403 ? -1.760 -8.215 12.878 1.00 95.44 403 SER A N 1
ATOM 3077 C CA . SER A 1 403 ? -0.341 -7.891 12.773 1.00 95.44 403 SER A CA 1
ATOM 3078 C C . SER A 1 403 ? -0.166 -6.372 12.765 1.00 95.44 403 SER A C 1
ATOM 3080 O O . SER A 1 403 ? -0.730 -5.683 11.910 1.00 95.44 403 SER A O 1
ATOM 3082 N N . PHE A 1 404 ? 0.578 -5.840 13.733 1.00 94.62 404 PHE A N 1
ATOM 3083 C CA . PHE A 1 404 ? 0.916 -4.424 13.844 1.00 94.62 404 PHE A CA 1
ATOM 3084 C C . PHE A 1 404 ? 2.161 -4.114 13.008 1.00 94.62 404 PHE A C 1
ATOM 3086 O O . PHE A 1 404 ? 3.285 -4.405 13.414 1.00 94.62 404 PHE A O 1
ATOM 3093 N N . GLY A 1 405 ? 1.952 -3.525 11.835 1.00 90.19 405 GLY A N 1
ATOM 3094 C CA . GLY A 1 405 ? 3.009 -3.203 10.889 1.00 90.19 405 GLY A CA 1
ATOM 3095 C C . GLY A 1 405 ? 3.818 -1.968 11.275 1.00 90.19 405 GLY A C 1
ATOM 3096 O O . GLY A 1 405 ? 3.246 -0.948 11.663 1.00 90.19 405 GLY A O 1
ATOM 3097 N N . HIS A 1 406 ? 5.138 -2.052 11.112 1.00 86.75 406 HIS A N 1
ATOM 3098 C CA . HIS A 1 406 ? 6.167 -1.150 11.649 1.00 86.75 406 HIS A CA 1
ATOM 3099 C C . HIS A 1 406 ? 6.192 -1.059 13.178 1.00 86.75 406 HIS A C 1
ATOM 3101 O O . HIS A 1 406 ? 6.770 -0.123 13.733 1.00 86.75 406 HIS A O 1
ATOM 3107 N N . PHE A 1 407 ? 5.495 -1.981 13.840 1.00 86.88 407 PHE A N 1
ATOM 3108 C CA . PHE A 1 407 ? 5.436 -2.162 15.283 1.00 86.88 407 PHE A CA 1
ATOM 3109 C C . PHE A 1 407 ? 5.321 -0.877 16.127 1.00 86.88 407 PHE A C 1
ATOM 3111 O O . PHE A 1 407 ? 5.857 -0.788 17.228 1.00 86.88 407 PHE A O 1
ATOM 3118 N N . GLY A 1 408 ? 4.578 0.121 15.643 1.00 74.12 408 GLY A N 1
ATOM 3119 C CA . GLY A 1 408 ? 4.411 1.387 16.356 1.00 74.12 408 GLY A CA 1
ATOM 3120 C C . GLY A 1 408 ? 5.660 2.271 16.379 1.00 74.12 408 GLY A C 1
ATOM 3121 O O . GLY A 1 408 ? 5.887 2.920 17.392 1.00 74.12 408 GLY A O 1
ATOM 3122 N N . ASP A 1 409 ? 6.417 2.320 15.280 1.00 73.88 409 ASP A N 1
ATOM 3123 C CA . ASP A 1 409 ? 7.597 3.174 15.047 1.00 73.88 409 ASP A CA 1
ATOM 3124 C C . ASP A 1 409 ? 8.932 2.567 15.509 1.00 73.88 409 ASP A C 1
ATOM 3126 O O . ASP A 1 409 ? 9.722 3.235 16.172 1.00 73.88 409 ASP A O 1
ATOM 3130 N N . THR A 1 410 ? 9.237 1.327 15.115 1.00 66.81 410 THR A N 1
ATOM 3131 C CA . THR A 1 410 ? 10.570 0.724 15.354 1.00 66.81 410 THR A CA 1
ATOM 3132 C C . THR A 1 410 ? 11.685 1.235 14.432 1.00 66.81 410 THR A C 1
ATOM 3134 O O . THR A 1 410 ? 12.733 0.604 14.362 1.00 66.81 410 THR A O 1
ATOM 3137 N N . ASP A 1 411 ? 11.482 2.347 13.720 1.00 59.34 411 ASP A N 1
ATOM 3138 C CA . ASP A 1 411 ? 12.517 2.950 12.867 1.00 59.34 411 ASP A CA 1
ATOM 3139 C C . ASP A 1 411 ? 13.764 3.328 13.700 1.00 59.34 411 ASP A C 1
ATOM 3141 O O . ASP A 1 411 ? 13.678 3.551 14.907 1.00 59.34 411 ASP A O 1
ATOM 3145 N N . LEU A 1 412 ? 14.929 3.436 13.058 1.00 48.31 412 LEU A N 1
ATOM 3146 C CA . LEU A 1 412 ? 16.250 3.696 13.651 1.00 48.31 412 LEU A CA 1
ATOM 3147 C C . LEU A 1 412 ? 16.316 4.962 14.530 1.00 48.31 412 LEU A C 1
ATOM 3149 O O . LEU A 1 412 ? 17.244 5.119 15.324 1.00 48.31 412 LEU A O 1
ATOM 3153 N N . GLU A 1 413 ? 15.332 5.854 14.420 1.00 54.00 413 GLU A N 1
ATOM 3154 C CA . GLU A 1 413 ? 15.168 7.051 15.252 1.00 54.00 413 GLU A CA 1
ATOM 3155 C C . GLU A 1 413 ? 14.367 6.809 16.548 1.00 54.00 413 GLU A C 1
ATOM 3157 O O . GLU A 1 413 ? 13.961 7.770 17.216 1.00 54.00 413 GLU A O 1
ATOM 3162 N N . ASP A 1 414 ? 14.115 5.545 16.913 1.00 56.00 414 ASP A N 1
ATOM 3163 C CA . ASP A 1 414 ? 13.228 5.181 18.013 1.00 56.00 414 ASP A CA 1
ATOM 3164 C C . ASP A 1 414 ? 13.580 5.934 19.308 1.00 56.00 414 ASP A C 1
ATOM 3166 O O . ASP A 1 414 ? 14.652 5.813 19.916 1.00 56.00 414 ASP A O 1
ATOM 3170 N N . ARG A 1 415 ? 12.601 6.724 19.757 1.00 62.56 415 ARG A N 1
ATOM 3171 C CA . ARG A 1 415 ? 12.580 7.501 20.998 1.00 62.56 415 ARG A CA 1
ATOM 3172 C C . ARG A 1 415 ? 12.432 6.564 22.201 1.00 62.56 415 ARG A C 1
ATOM 3174 O O . ARG A 1 415 ? 11.480 6.688 22.977 1.00 62.56 415 ARG A O 1
ATOM 3181 N N . LYS A 1 416 ? 13.370 5.627 22.359 1.00 70.81 416 LYS A N 1
ATOM 3182 C CA . LYS A 1 416 ? 13.427 4.621 23.432 1.00 70.81 416 LYS A CA 1
ATOM 3183 C C . LYS A 1 416 ? 12.181 3.722 23.508 1.00 70.81 416 LYS A C 1
ATOM 3185 O O . LYS A 1 416 ? 11.734 3.394 24.608 1.00 70.81 416 LYS A O 1
ATOM 3190 N N . GLY A 1 417 ? 11.580 3.365 22.376 1.00 76.00 417 GLY A N 1
ATOM 3191 C CA . GLY A 1 417 ? 10.435 2.458 22.296 1.00 76.00 417 GLY A CA 1
ATOM 3192 C C . GLY A 1 417 ? 9.132 3.056 22.806 1.00 76.00 417 GLY A C 1
ATOM 3193 O O . GLY A 1 417 ? 8.199 2.316 23.105 1.00 76.00 417 GLY A O 1
ATOM 3194 N N . SER A 1 418 ? 9.042 4.381 22.962 1.00 83.06 418 SER A N 1
ATOM 3195 C CA . SER A 1 418 ? 7.886 5.024 23.610 1.00 83.06 418 SER A CA 1
ATOM 3196 C C . SER A 1 418 ? 6.537 4.692 22.957 1.00 83.06 418 SER A C 1
ATOM 3198 O O . SER A 1 418 ? 5.519 4.673 23.651 1.00 83.06 418 SER A O 1
ATOM 3200 N N . ARG A 1 419 ? 6.528 4.387 21.653 1.00 82.44 419 ARG A N 1
ATOM 3201 C CA . ARG A 1 419 ? 5.332 4.010 20.886 1.00 82.44 419 ARG A CA 1
ATOM 3202 C C . ARG A 1 419 ? 5.196 2.501 20.667 1.00 82.44 419 ARG A C 1
ATOM 3204 O O . ARG A 1 419 ? 4.085 1.986 20.773 1.00 82.44 419 ARG A O 1
ATOM 3211 N N . THR A 1 420 ? 6.307 1.786 20.522 1.00 87.81 420 THR A N 1
ATOM 3212 C CA . THR A 1 420 ? 6.369 0.316 20.463 1.00 87.81 420 THR A CA 1
ATOM 3213 C C . THR A 1 420 ? 5.922 -0.353 21.770 1.00 87.81 420 THR A C 1
ATOM 3215 O O . THR A 1 420 ? 5.176 -1.332 21.764 1.00 87.81 420 THR A O 1
ATOM 3218 N N . LEU A 1 421 ? 6.327 0.182 22.929 1.00 89.94 421 LEU A N 1
ATOM 3219 C CA . LEU A 1 421 ? 6.043 -0.397 24.251 1.00 89.94 421 LEU A CA 1
ATOM 3220 C C . LEU A 1 421 ? 4.538 -0.553 24.549 1.00 89.94 421 LEU A C 1
ATOM 3222 O O . LEU A 1 421 ? 4.144 -1.589 25.087 1.00 89.94 421 LEU A O 1
ATOM 3226 N N . PRO A 1 422 ? 3.668 0.424 24.237 1.00 92.88 422 PRO A N 1
ATOM 3227 C CA . PRO A 1 422 ? 2.224 0.226 24.295 1.00 92.88 422 PRO A CA 1
ATOM 3228 C C . PRO A 1 422 ? 1.693 -0.923 23.424 1.00 92.88 422 PRO A C 1
ATOM 3230 O O . PRO A 1 422 ? 0.839 -1.666 23.900 1.00 92.88 422 PRO A O 1
ATOM 3233 N N . PHE A 1 423 ? 2.207 -1.119 22.204 1.00 93.38 423 PHE A N 1
ATOM 3234 C CA . PHE A 1 423 ? 1.804 -2.241 21.342 1.00 93.38 423 PHE A CA 1
ATOM 3235 C C . PHE A 1 423 ? 2.251 -3.592 21.895 1.00 93.38 423 PHE A C 1
ATOM 3237 O O . PHE A 1 423 ? 1.458 -4.530 21.904 1.00 93.38 423 PHE A O 1
ATOM 3244 N N . LEU A 1 424 ? 3.465 -3.672 22.449 1.00 92.06 424 LEU A N 1
ATOM 3245 C CA . LEU A 1 424 ? 3.948 -4.867 23.150 1.00 92.06 424 LEU A CA 1
ATOM 3246 C C . LEU A 1 424 ? 2.987 -5.316 24.260 1.00 92.06 424 LEU A C 1
ATOM 3248 O O . LEU A 1 424 ? 2.771 -6.508 24.442 1.00 92.06 424 LEU A O 1
ATOM 3252 N N . LYS A 1 425 ? 2.359 -4.376 24.979 1.00 93.38 425 LYS A N 1
ATOM 3253 C CA . LYS A 1 425 ? 1.377 -4.692 26.035 1.00 93.38 425 LYS A CA 1
ATOM 3254 C C . LYS A 1 425 ? 0.062 -5.265 25.499 1.00 93.38 425 LYS A C 1
ATOM 3256 O O . LYS A 1 425 ? -0.709 -5.812 26.282 1.00 93.38 425 LYS A O 1
ATOM 3261 N N . LEU A 1 426 ? -0.212 -5.117 24.203 1.00 95.00 426 LEU A N 1
ATOM 3262 C CA . LEU A 1 426 ? -1.370 -5.721 23.541 1.00 95.00 426 LEU A CA 1
ATOM 3263 C C . LEU A 1 426 ? -1.092 -7.148 23.066 1.00 95.00 426 LEU A C 1
ATOM 3265 O O . LEU A 1 426 ? -2.017 -7.796 22.585 1.00 95.00 426 LEU A O 1
ATOM 3269 N N . MET A 1 427 ? 0.152 -7.619 23.174 1.00 94.50 427 MET A N 1
ATOM 3270 C CA . MET A 1 427 ? 0.586 -8.950 22.763 1.00 94.50 427 MET A CA 1
ATOM 3271 C C . MET A 1 427 ? 0.791 -9.818 23.995 1.00 94.50 427 MET A C 1
ATOM 3273 O O . MET A 1 427 ? 1.607 -9.517 24.867 1.00 94.50 427 MET A O 1
ATOM 3277 N N . THR A 1 428 ? 0.036 -10.905 24.087 1.00 91.31 428 THR A N 1
ATOM 3278 C CA . THR A 1 428 ? 0.042 -11.787 25.256 1.00 91.31 428 THR A CA 1
ATOM 3279 C C . THR A 1 428 ? 0.115 -13.236 24.803 1.00 91.31 428 THR A C 1
ATOM 3281 O O . THR A 1 428 ? -0.400 -13.609 23.759 1.00 91.31 428 THR A O 1
ATOM 3284 N N . LYS A 1 429 ? 0.765 -14.083 25.603 1.00 87.69 429 LYS A N 1
ATOM 3285 C CA . LYS A 1 429 ? 0.801 -15.538 25.367 1.00 87.69 429 LYS A CA 1
ATOM 3286 C C . LYS A 1 429 ? -0.350 -16.285 26.048 1.00 87.69 429 LYS A C 1
ATOM 3288 O O . LYS A 1 429 ? -0.490 -17.493 25.877 1.00 87.69 429 LYS A O 1
ATOM 3293 N N . ASP A 1 430 ? -1.115 -15.581 26.878 1.00 88.75 430 ASP A N 1
ATOM 3294 C CA . ASP A 1 430 ? -2.125 -16.177 27.739 1.00 88.75 430 ASP A CA 1
ATOM 3295 C C . ASP A 1 430 ? -3.388 -16.457 26.925 1.00 88.75 430 ASP A C 1
ATOM 3297 O O . ASP A 1 430 ? -4.055 -15.540 26.433 1.00 88.75 430 ASP A O 1
ATOM 3301 N N . ALA A 1 431 ? -3.717 -17.740 26.789 1.00 84.94 431 ALA A N 1
ATOM 3302 C CA . ALA A 1 431 ? -4.888 -18.183 26.048 1.00 84.94 431 ALA A CA 1
ATOM 3303 C C . ALA A 1 431 ? -6.167 -17.505 26.570 1.00 84.94 431 ALA A C 1
ATOM 3305 O O . ALA A 1 431 ? -6.367 -17.349 27.774 1.00 84.94 431 ALA A O 1
ATOM 3306 N N . GLY A 1 432 ? -7.045 -17.103 25.649 1.00 81.75 432 GLY A N 1
ATOM 3307 C CA . GLY A 1 432 ? -8.317 -16.451 25.978 1.00 81.75 432 GLY A CA 1
ATOM 3308 C C . GLY A 1 432 ? -8.218 -14.955 26.297 1.00 81.75 432 GLY A C 1
ATOM 3309 O O . GLY A 1 432 ? -9.249 -14.319 26.502 1.00 81.75 432 GLY A O 1
ATOM 3310 N N . THR A 1 433 ? -7.019 -14.367 26.301 1.00 87.62 433 THR A N 1
ATOM 3311 C CA . THR A 1 433 ? -6.864 -12.906 26.369 1.00 87.62 433 THR A CA 1
ATOM 3312 C C . THR A 1 433 ? -6.961 -12.275 24.973 1.00 87.62 433 THR A C 1
ATOM 3314 O O . THR A 1 433 ? -6.575 -12.916 23.991 1.00 87.62 433 THR A O 1
ATOM 3317 N N . PRO A 1 434 ? -7.422 -11.013 24.842 1.00 87.19 434 PRO A N 1
ATOM 3318 C CA . PRO A 1 434 ? -7.523 -10.347 23.538 1.00 87.19 434 PRO A CA 1
ATOM 3319 C C . PRO A 1 434 ? -6.202 -10.275 22.754 1.00 87.19 434 PRO A C 1
ATOM 3321 O O . PRO A 1 434 ? -6.218 -10.210 21.530 1.00 87.19 434 PRO A O 1
ATOM 3324 N N . GLY A 1 435 ? -5.063 -10.310 23.452 1.00 88.81 435 GLY A N 1
ATOM 3325 C CA . GLY A 1 435 ? -3.729 -10.247 22.857 1.00 88.81 435 GLY A CA 1
ATOM 3326 C C . GLY A 1 435 ? -3.157 -11.579 22.372 1.00 88.81 435 GLY A C 1
ATOM 3327 O O . GLY A 1 435 ? -2.071 -11.585 21.805 1.00 88.81 435 GLY A O 1
ATOM 3328 N N . THR A 1 436 ? -3.857 -12.706 22.552 1.00 93.31 436 THR A N 1
ATOM 3329 C CA . THR A 1 436 ? -3.327 -14.033 22.172 1.00 93.31 436 THR A CA 1
ATOM 3330 C C . THR A 1 436 ? -3.140 -14.218 20.664 1.00 93.31 436 THR A C 1
ATOM 3332 O O . THR A 1 436 ? -2.442 -15.137 20.241 1.00 93.31 436 THR A O 1
ATOM 3335 N N . ASN A 1 437 ? -3.783 -13.362 19.866 1.00 93.94 437 ASN A N 1
ATOM 3336 C CA . ASN A 1 437 ? -3.800 -13.397 18.407 1.00 93.94 437 ASN A CA 1
ATOM 3337 C C . ASN A 1 437 ? -3.195 -12.125 17.785 1.00 93.94 437 ASN A C 1
ATOM 3339 O O . ASN A 1 437 ? -3.461 -11.813 16.619 1.00 93.94 437 ASN A O 1
ATOM 3343 N N . THR A 1 438 ? -2.423 -11.361 18.558 1.00 94.94 438 THR A N 1
ATOM 3344 C CA . THR A 1 438 ? -1.762 -10.151 18.073 1.00 94.94 438 THR A CA 1
ATOM 3345 C C . THR A 1 438 ? -0.276 -10.397 17.843 1.00 94.94 438 THR A C 1
ATOM 3347 O O . THR A 1 438 ? 0.413 -11.066 18.612 1.00 94.94 438 THR A O 1
ATOM 3350 N N . PHE A 1 439 ? 0.211 -9.854 16.738 1.00 93.19 439 PHE A N 1
ATOM 3351 C CA . PHE A 1 439 ? 1.567 -10.002 16.233 1.00 93.19 439 PHE A CA 1
ATOM 3352 C C . PHE A 1 439 ? 2.088 -8.626 15.822 1.00 93.19 4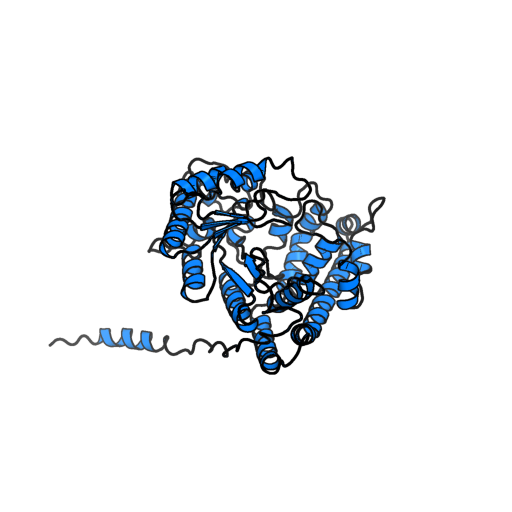39 PHE A C 1
ATOM 3354 O O . PHE A 1 439 ? 1.330 -7.660 15.735 1.00 93.19 439 PHE A O 1
ATOM 3361 N N . ALA A 1 440 ? 3.376 -8.539 15.535 1.00 90.69 440 ALA A N 1
ATOM 3362 C CA . ALA A 1 440 ? 3.969 -7.378 14.898 1.00 90.69 440 ALA A CA 1
ATOM 3363 C C . ALA A 1 440 ? 4.993 -7.853 13.872 1.00 90.69 440 ALA A C 1
ATOM 3365 O O . ALA A 1 440 ? 5.665 -8.864 14.104 1.00 90.69 440 ALA A O 1
ATOM 3366 N N . ASP A 1 441 ? 5.105 -7.138 12.755 1.00 84.50 441 ASP A N 1
ATOM 3367 C CA . ASP A 1 441 ? 6.292 -7.279 11.921 1.00 84.50 441 ASP A CA 1
ATOM 3368 C C . ASP A 1 441 ? 7.446 -6.521 12.591 1.00 84.50 441 ASP A C 1
ATOM 3370 O O . ASP A 1 441 ? 7.254 -5.498 13.250 1.00 84.50 441 ASP A O 1
ATOM 3374 N N . SER A 1 442 ? 8.661 -7.056 12.499 1.00 62.81 442 SER A N 1
ATOM 3375 C CA . SER A 1 442 ? 9.840 -6.247 12.779 1.00 62.81 442 SER A CA 1
ATOM 3376 C C . SER A 1 442 ? 9.987 -5.296 11.595 1.00 62.81 442 SER A C 1
ATOM 3378 O O . SER A 1 442 ? 10.496 -5.702 10.551 1.00 62.81 442 SER A O 1
ATOM 3380 N N . GLY A 1 443 ? 9.457 -4.077 11.716 1.00 58.84 443 GLY A N 1
ATOM 3381 C CA . GLY A 1 443 ? 9.742 -3.012 10.755 1.00 58.84 443 GLY A CA 1
ATOM 3382 C C . GLY A 1 443 ? 11.258 -2.826 10.597 1.00 58.84 443 GLY A C 1
ATOM 3383 O O . GLY A 1 443 ? 11.970 -3.022 11.577 1.00 58.84 443 GLY A O 1
ATOM 3384 N N . TYR A 1 444 ? 11.673 -2.506 9.364 1.00 44.72 444 TYR A N 1
ATOM 3385 C CA . TYR A 1 444 ? 13.037 -2.351 8.817 1.00 44.72 444 TYR A CA 1
ATOM 3386 C C . TYR A 1 444 ? 14.223 -2.273 9.784 1.00 44.72 444 TYR A C 1
ATOM 3388 O O . TYR A 1 444 ? 14.238 -1.360 10.638 1.00 44.72 444 TYR A O 1
#

Sequence (444 aa):
MIDDPHRRAFIASAIACLGAPLPALARIDPVCVNDPAISDMAKPLTIDTHTHFFNGRDLQVKEFLSQTTVGPDSELYPLVKGLGGMLQGLAWHLAPDAQSERRAMAQYADRLRHCTGASQLRGIADPAFEQGYALGRAELQRTASELKQTSDGAAVLAAKPGDDGLGAVIDALPASYDAFETESTKGTSVLGSNPSLLGYVQFVLHHFNHRHVNAIDYLTTYSRNSPRKVDLAVASMVDFDWWLAKGAATPTPLSEQTELMTEMSVLLGGRVHGFVAYCPFRELRTLDAQGVGDGMRMVKRAIEERGFIGVKLYPPMGFAAWGNTGKNVWAGKRSLHASAAAPDFGQRLDAAMASLFRYCVEKDVPIMAHTNHSNGPYPEFKALAGSEYWKLALDKFPGLRVSFGHFGDTDLEDRKGSRTLPFLKLMTKDAGTPGTNTFADSGY

Secondary structure (DSSP, 8-state):
----GGGHHHHHHHHTTS-S------------TT-TTT--TTS---EEEEE----TTSS-HHHHIIIIIS-TTSTTHHHHHHHHHHHHHHHHHHSPPHHHHHHHHHHHHHHHHT--STTHHHHHHHHHHHHHHHHHHHHHHHHHHHHTTSHHHHHHHSPPTTS--HHHHHHT--SSHHHHHHHHTTT--SSSSS--HHHHHHHHHHTTS-HHHHHHHHHHHHHTT-SS---EEEEE----HHHHSTTPPPSS-HHHHHHHHHHHHHHTTTSEEEEEE--HHHHHHS--TTS--HHHHHHHHHHHHS---EEEE-GGGT--SS--TT--TTTT-TTS-GGGGSTTHHHHHHHHHHHHHHHHHHTT--EEEE-SS-S-SSHHHHGGGSHHHHHHHHHHSTT--EEEEGGGT-STT-STTTTHHHHHTT---STTSGGGGEEE----

pLDDT: mean 83.19, std 17.36, range [26.97, 98.88]

InterPro domains:
  IPR006680 Amidohydrolase-related [PF04909] (296-413)
  IPR032466 Metal-dependent hydrolase [SSF51556] (240-409)

Organism: NCBI:txid2320864